Protein AF-A0A971TR15-F1 (afdb_monomer)

Foldseek 3Di:
DDDDAPAPPPDDDDDPPPPEAAEADAQYAEEDADAEAPHEYEYCADEYEYAHAAEYCDEYEAQAYYYEYYDHEYCAEYEHNAYEYEYDADYEYNYEYEYQAYEYEQAHYEDCDEYEANAYEYEHEARHEHNEEYEHADYEYEAAHYEANYEYEYHQEEYEANHLNHEQNEEYEFANYEYEHEANYDACYEYEFDHCGEYEHHEYAHCEEYEYADQGEYAYHAYEANEEYEYHAHEYEYDDNHAHQAEYAYADYEYEYEQYPYDNHEHEYEAQYEYEYEPHDFKYKYKDQYDPHQYEYEYEDFWAWDDDDDHDPHYWYAYPQGTDDHYDDDIDITTIHDDDGDHDDDDDDDDDDDDDDDDDDDDDDDPDDDDDDDDDDDDDDDDDDDDDDDDDDDD

Nearest PDB structures (foldseek):
  3p4g-assembly4_D  TM=2.496E-01  e=3.455E-02  Marinomonas primoryensis
  3syj-assembly1_A-2  TM=3.146E-01  e=1.254E+00  Haemophilus influenzae

Secondary structure (DSSP, 8-state):
--------B--S-----TT--EEE-TT-EEEEEEEEE-S-EEESSSEEEEEEEEEE-SPEEE-SSEEEEESSEE-S-EEEEEEEEEE-TT-EE-S-EEEEEEEEEE-S-EE-S-EEEEEEEEEE-TT-EE-S-EEESSSEEEEEEEEE-S-EEESSSEEEEEEEEEEE-S-EEEESSEEEEETT-EE-S-EEEETT-EEEEES-EESS-EEEEEEEEEEEEEEEE-S-EEEEEEEEEEEEEEEESS-EEEESSEEEEES--EE-SEEEEETT-EEEEES--S-PEEE----SS--EEEEES---B-------TT-EEEETTEEE----SS---EEB-SS----------SS------------------SS--SS-----------PPPP-----

Mean predicted aligned error: 14.25 Å

Sequence (395 aa):
MKHSALILLILSGIVPFADADIIVQPGDIVDINQENFNERIIIYGGSATLTAWSQFKEKITISGGDASLDGGTFKSGITISGGTADLDSWSTFDGPITISGGDASLNGGNFKNGIIISGGTADLDSWGTFEKSLTVSGGTATLNGGNFNDTVTISGGSAALTAEWGDFNKAITISGGSAALTAGGHFKDTITISGNGSATLNGGTFDKSVTVSGNGSAFLHGGNYNQSLTVSGGLLEADGEISINSGIYATGGEIILVDLEKLAGEISLYGDSVLRMYDTVDNFTVSLLTVDGTAKAYLGGEYSFSSGTQISESGQILSASGWILGANGSSINYTISGNGAIYVGQIPEPAAVCFICVAGLGFLIARRLFARFAEAGEAELATSTWPLTGDQLRM

pLDDT: mean 71.94, std 27.52, range [22.0, 98.56]

Structure (mmCIF, N/CA/C/O backbone):
data_AF-A0A971TR15-F1
#
_entry.id   AF-A0A971TR15-F1
#
loop_
_atom_site.group_PDB
_atom_site.id
_atom_site.type_symbol
_atom_site.label_atom_id
_atom_site.label_alt_id
_atom_site.label_comp_id
_atom_site.label_asym_id
_atom_site.label_entity_id
_atom_site.label_seq_id
_atom_site.pdbx_PDB_ins_code
_atom_site.Cartn_x
_atom_site.Cartn_y
_atom_site.Cartn_z
_atom_site.occupancy
_atom_site.B_iso_or_equiv
_atom_site.auth_seq_id
_atom_site.auth_comp_id
_atom_site.auth_asym_id
_atom_site.auth_atom_id
_atom_site.pdbx_PDB_model_num
ATOM 1 N N . MET A 1 1 ? 12.119 -20.467 -38.743 1.00 36.50 1 MET A N 1
ATOM 2 C CA . MET A 1 1 ? 12.639 -19.149 -39.179 1.00 36.50 1 MET A CA 1
ATOM 3 C C . MET A 1 1 ? 13.894 -18.870 -38.365 1.00 36.50 1 MET A C 1
ATOM 5 O O . MET A 1 1 ? 13.919 -19.284 -37.215 1.00 36.50 1 MET A O 1
ATOM 9 N N . LYS A 1 2 ? 14.956 -18.300 -38.948 1.00 31.86 2 LYS A N 1
ATOM 10 C CA . LYS A 1 2 ? 16.191 -18.017 -38.197 1.00 31.86 2 LYS A CA 1
ATOM 11 C C . LYS A 1 2 ? 16.004 -16.719 -37.410 1.00 31.86 2 LYS A C 1
ATOM 13 O O . LYS A 1 2 ? 15.951 -15.664 -38.031 1.00 31.86 2 LYS A O 1
ATOM 18 N N . HIS A 1 3 ? 15.933 -16.800 -36.084 1.00 32.38 3 HIS A N 1
ATOM 19 C CA . HIS A 1 3 ? 16.222 -15.641 -35.245 1.00 32.38 3 HIS A CA 1
ATOM 20 C C . HIS A 1 3 ? 17.742 -15.472 -35.218 1.00 32.38 3 HIS A C 1
ATOM 22 O O . HIS A 1 3 ? 18.454 -16.303 -34.655 1.00 32.38 3 HIS A O 1
ATOM 28 N N . SER A 1 4 ? 18.242 -14.446 -35.904 1.00 32.25 4 SER A N 1
ATOM 29 C CA . SER A 1 4 ? 19.593 -13.950 -35.654 1.00 32.25 4 SER A CA 1
ATOM 30 C C . SER A 1 4 ? 19.545 -13.176 -34.344 1.00 32.25 4 SER A C 1
ATOM 32 O O . SER A 1 4 ? 18.824 -12.185 -34.279 1.00 32.25 4 SER A O 1
ATOM 34 N N . ALA A 1 5 ? 20.293 -13.617 -33.333 1.00 36.12 5 ALA A N 1
ATOM 35 C CA . ALA A 1 5 ? 20.509 -12.819 -32.130 1.00 36.12 5 ALA A CA 1
ATOM 36 C C . ALA A 1 5 ? 21.214 -11.516 -32.531 1.00 36.12 5 ALA A C 1
ATOM 38 O O . ALA A 1 5 ? 22.307 -11.560 -33.110 1.00 36.12 5 ALA A O 1
ATOM 39 N N . LEU A 1 6 ? 20.587 -10.371 -32.262 1.00 33.59 6 LEU A N 1
ATOM 40 C CA . LEU A 1 6 ? 21.204 -9.071 -32.486 1.00 33.59 6 LEU A CA 1
ATOM 41 C C . LEU A 1 6 ? 21.959 -8.696 -31.211 1.00 33.59 6 LEU A C 1
ATOM 43 O O . LEU A 1 6 ? 21.467 -7.943 -30.380 1.00 33.59 6 LEU A O 1
ATOM 47 N N . ILE A 1 7 ? 23.170 -9.236 -31.060 1.00 38.78 7 ILE A N 1
ATOM 48 C CA . ILE A 1 7 ? 24.076 -8.842 -29.975 1.00 38.78 7 ILE A CA 1
ATOM 49 C C . ILE A 1 7 ? 24.540 -7.404 -30.248 1.00 38.78 7 ILE A C 1
ATOM 51 O O . ILE A 1 7 ? 25.556 -7.178 -30.910 1.00 38.78 7 ILE A O 1
ATOM 55 N N . LEU A 1 8 ? 23.769 -6.428 -29.768 1.00 43.97 8 LEU A N 1
ATOM 56 C CA . LEU A 1 8 ? 24.073 -5.005 -29.873 1.00 43.97 8 LEU A CA 1
ATOM 57 C C . LEU A 1 8 ? 24.920 -4.567 -28.671 1.00 43.97 8 LEU A C 1
ATOM 59 O O . LEU A 1 8 ? 24.482 -3.830 -27.794 1.00 43.97 8 LEU A O 1
ATOM 63 N N . LEU A 1 9 ? 26.162 -5.048 -28.643 1.00 39.50 9 LEU A N 1
ATOM 64 C CA . LEU A 1 9 ? 27.149 -4.697 -27.624 1.00 39.50 9 LEU A CA 1
ATOM 65 C C . LEU A 1 9 ? 27.756 -3.321 -27.959 1.00 39.50 9 LEU A C 1
ATOM 67 O O . LEU A 1 9 ? 28.790 -3.235 -28.626 1.00 39.50 9 LEU A O 1
ATOM 71 N N . ILE A 1 10 ? 27.101 -2.232 -27.537 1.00 46.62 10 ILE A N 1
ATOM 72 C CA . ILE A 1 10 ? 27.620 -0.865 -27.727 1.00 46.62 10 ILE A CA 1
ATOM 73 C C . ILE A 1 10 ? 28.630 -0.539 -26.624 1.00 46.62 10 ILE A C 1
ATOM 75 O O . ILE A 1 10 ? 28.372 0.217 -25.691 1.00 46.62 10 ILE A O 1
ATOM 79 N N . LEU A 1 11 ? 29.835 -1.089 -26.770 1.00 38.75 11 LEU A N 1
ATOM 80 C CA . LEU A 1 11 ? 31.001 -0.645 -26.012 1.00 38.75 11 LEU A CA 1
ATOM 81 C C . LEU A 1 11 ? 31.306 0.826 -26.335 1.00 38.75 11 LEU A C 1
ATOM 83 O O . LEU A 1 11 ? 31.906 1.135 -27.364 1.00 38.75 11 LEU A O 1
ATOM 87 N N . SER A 1 12 ? 30.909 1.715 -25.420 1.00 40.94 12 SER A N 1
ATOM 88 C CA . SER A 1 12 ? 31.400 3.093 -25.282 1.00 40.94 12 SER A CA 1
ATOM 89 C C . SER A 1 12 ? 31.509 3.879 -26.599 1.00 40.94 12 SER A C 1
ATOM 91 O O . SER A 1 12 ? 32.603 4.247 -27.034 1.00 40.94 12 SER A O 1
ATOM 93 N N . GLY A 1 13 ? 30.372 4.163 -27.231 1.00 34.69 13 GLY A N 1
ATOM 94 C CA . GLY A 1 13 ? 30.310 5.017 -28.413 1.00 34.69 13 GLY A CA 1
ATOM 95 C C . GLY A 1 13 ? 28.941 5.665 -28.554 1.00 34.69 13 GLY A C 1
ATOM 96 O O . GLY A 1 13 ? 27.935 4.967 -28.604 1.00 34.69 13 GLY A O 1
ATOM 97 N N . ILE A 1 14 ? 28.906 6.998 -28.642 1.00 45.41 14 ILE A N 1
ATOM 98 C CA . ILE A 1 14 ? 27.678 7.750 -28.924 1.00 45.41 14 ILE A CA 1
ATOM 99 C C . ILE A 1 14 ? 27.225 7.394 -30.345 1.00 45.41 14 ILE A C 1
ATOM 101 O O . ILE A 1 14 ? 27.769 7.910 -31.323 1.00 45.41 14 ILE A O 1
ATOM 105 N N . VAL A 1 15 ? 26.230 6.515 -30.457 1.00 43.69 15 VAL A N 1
ATOM 106 C CA . VAL A 1 15 ? 25.505 6.257 -31.704 1.00 43.69 15 VAL A CA 1
ATOM 107 C C . VAL A 1 15 ? 24.135 6.918 -31.572 1.00 43.69 15 VAL A C 1
ATOM 109 O O . VAL A 1 15 ? 23.308 6.424 -30.809 1.00 43.69 15 VAL A O 1
ATOM 112 N N . PRO A 1 16 ? 23.867 8.035 -32.272 1.00 43.06 16 PRO A N 1
ATOM 113 C CA . PRO A 1 16 ? 22.556 8.661 -32.228 1.00 43.06 16 PRO A CA 1
ATOM 114 C C . PRO A 1 16 ? 21.565 7.812 -33.035 1.00 43.06 16 PRO A C 1
ATOM 116 O O . PRO A 1 16 ? 21.462 7.953 -34.256 1.00 43.06 16 PRO A O 1
ATOM 119 N N . PHE A 1 17 ? 20.822 6.939 -32.354 1.00 49.50 17 PHE A N 1
ATOM 120 C CA . PHE A 1 17 ? 19.614 6.327 -32.904 1.00 49.50 17 PHE A CA 1
ATOM 121 C C . PHE A 1 17 ? 18.501 7.374 -32.946 1.00 49.50 17 PHE A C 1
ATOM 123 O O . PHE A 1 17 ? 17.629 7.414 -32.087 1.00 49.50 17 PHE A O 1
ATOM 130 N N . ALA A 1 18 ? 18.547 8.252 -33.948 1.00 46.47 18 ALA A N 1
ATOM 131 C CA . ALA A 1 18 ? 17.453 9.178 -34.197 1.00 46.47 18 ALA A CA 1
ATOM 132 C C . ALA A 1 18 ? 16.165 8.394 -34.526 1.00 46.47 18 ALA A C 1
ATOM 134 O O . ALA A 1 18 ? 16.098 7.693 -35.537 1.00 46.47 18 ALA A O 1
ATOM 135 N N . ASP A 1 19 ? 15.160 8.556 -33.665 1.00 56.50 19 ASP A N 1
ATOM 136 C CA . ASP A 1 19 ? 13.739 8.256 -33.888 1.00 56.50 19 ASP A CA 1
ATOM 137 C C . ASP A 1 19 ? 13.321 6.771 -34.042 1.00 56.50 19 ASP A C 1
ATOM 139 O O . ASP A 1 19 ? 12.238 6.494 -34.563 1.00 56.50 19 ASP A O 1
ATOM 143 N N . ALA A 1 20 ? 14.119 5.800 -33.574 1.00 76.38 20 ALA A N 1
ATOM 144 C CA . ALA A 1 20 ? 13.761 4.371 -33.602 1.00 76.38 20 ALA A CA 1
ATOM 145 C C . ALA A 1 20 ? 13.578 3.777 -32.192 1.00 76.38 20 ALA A C 1
ATOM 147 O O . ALA A 1 20 ? 14.455 3.928 -31.349 1.00 76.38 20 ALA A O 1
ATOM 148 N N . ASP A 1 21 ? 12.470 3.061 -31.952 1.00 89.31 21 ASP A N 1
ATOM 149 C CA . ASP A 1 21 ? 12.209 2.375 -30.674 1.00 89.31 21 ASP A CA 1
ATOM 150 C C . ASP A 1 21 ? 13.323 1.370 -30.318 1.00 89.31 21 ASP A C 1
ATOM 152 O O . ASP A 1 21 ? 13.777 0.597 -31.168 1.00 89.31 21 ASP A O 1
ATOM 156 N N . ILE A 1 22 ? 13.684 1.299 -29.035 1.00 90.62 22 ILE A N 1
ATOM 157 C CA . ILE A 1 22 ? 14.555 0.251 -28.492 1.00 90.62 22 ILE A CA 1
ATOM 158 C C . ILE A 1 22 ? 13.687 -0.970 -28.188 1.00 90.62 22 ILE A C 1
ATOM 160 O O . ILE A 1 22 ? 12.790 -0.917 -27.346 1.00 90.62 22 ILE A O 1
ATOM 164 N N . ILE A 1 23 ? 13.953 -2.082 -28.873 1.00 93.19 23 ILE A N 1
ATOM 165 C CA . ILE A 1 23 ? 13.192 -3.327 -28.737 1.00 93.19 23 ILE A CA 1
ATOM 166 C C . ILE A 1 23 ? 14.139 -4.455 -28.329 1.00 93.19 23 ILE A C 1
ATOM 168 O O . ILE A 1 23 ? 15.078 -4.754 -29.062 1.00 93.19 23 ILE A O 1
ATOM 172 N N . VAL A 1 24 ? 13.852 -5.108 -27.202 1.00 93.94 24 VAL A N 1
ATOM 173 C CA . VAL A 1 24 ? 14.643 -6.222 -26.654 1.00 93.94 24 VAL A CA 1
ATOM 174 C C . VAL A 1 24 ? 13.836 -7.518 -26.760 1.00 93.94 24 VAL A C 1
ATOM 176 O O . VAL A 1 24 ? 12.695 -7.591 -26.288 1.00 93.94 24 VAL A O 1
ATOM 179 N N . GLN A 1 25 ? 14.389 -8.522 -27.444 1.00 94.62 25 GLN A N 1
ATOM 180 C CA . GLN A 1 25 ? 13.749 -9.814 -27.705 1.00 94.62 25 GLN A CA 1
ATOM 181 C C . GLN A 1 25 ? 14.293 -10.922 -26.783 1.00 94.62 25 GLN A C 1
ATOM 183 O O . GLN A 1 25 ? 15.387 -10.807 -26.228 1.00 94.62 25 GLN A O 1
ATOM 188 N N . PRO A 1 26 ? 13.571 -12.051 -26.632 1.00 92.81 26 PRO A N 1
ATOM 189 C CA . PRO A 1 26 ? 14.068 -13.212 -25.898 1.00 92.81 26 PRO A CA 1
ATOM 190 C C . PRO A 1 26 ? 15.448 -13.688 -26.384 1.00 92.81 26 PRO A C 1
ATOM 192 O O . PRO A 1 26 ? 15.598 -14.145 -27.518 1.00 92.81 26 PRO A O 1
ATOM 195 N N . GLY A 1 27 ? 16.437 -13.628 -25.489 1.00 89.25 27 GLY A N 1
ATOM 196 C CA . GLY A 1 27 ? 17.827 -14.013 -25.755 1.00 89.25 27 GLY A CA 1
ATOM 197 C C . GLY A 1 27 ? 18.757 -12.859 -26.145 1.00 89.25 27 GLY A C 1
ATOM 198 O O . GLY A 1 27 ? 19.961 -13.092 -26.254 1.00 89.25 27 GLY A O 1
ATOM 199 N N . ASP A 1 28 ? 18.240 -11.641 -26.317 1.00 91.44 28 ASP A N 1
ATOM 200 C CA . ASP A 1 28 ? 19.077 -10.449 -26.453 1.00 91.44 28 ASP A CA 1
ATOM 201 C C . ASP A 1 28 ? 19.695 -10.062 -25.098 1.00 91.44 28 ASP A C 1
ATOM 203 O O . ASP A 1 28 ? 19.121 -10.304 -24.032 1.00 91.44 28 ASP A O 1
ATOM 207 N N . ILE A 1 29 ? 20.873 -9.440 -25.155 1.00 93.12 29 ILE A N 1
ATOM 208 C CA . ILE A 1 29 ? 21.518 -8.760 -24.029 1.00 93.12 29 ILE A CA 1
ATOM 209 C C . ILE A 1 29 ? 21.835 -7.349 -24.513 1.00 93.12 29 ILE A C 1
ATOM 211 O O . ILE A 1 29 ? 22.558 -7.184 -25.501 1.00 93.12 29 ILE A O 1
ATOM 215 N N . VAL A 1 30 ? 21.267 -6.353 -23.842 1.00 90.94 30 VAL A N 1
ATOM 216 C CA . VAL A 1 30 ? 21.363 -4.936 -24.192 1.00 90.94 30 VAL A CA 1
ATOM 217 C C . VAL A 1 30 ? 21.921 -4.178 -22.995 1.00 90.94 30 VAL A C 1
ATOM 219 O O . VAL A 1 30 ? 21.377 -4.256 -21.901 1.00 90.94 30 VAL A O 1
ATOM 222 N N . ASP A 1 31 ? 23.000 -3.438 -23.212 1.00 93.25 31 ASP A N 1
ATOM 223 C CA . ASP A 1 31 ? 23.608 -2.545 -22.227 1.00 93.25 31 ASP A CA 1
ATOM 224 C C . ASP A 1 31 ? 23.802 -1.191 -22.919 1.00 93.25 31 ASP A C 1
ATOM 226 O O . ASP A 1 31 ? 24.524 -1.098 -23.919 1.00 93.25 31 ASP A O 1
ATOM 230 N N . ILE A 1 32 ? 23.054 -0.175 -22.480 1.00 89.69 32 ILE A N 1
ATOM 231 C CA . ILE A 1 32 ? 23.055 1.164 -23.077 1.00 89.69 32 ILE A CA 1
ATOM 232 C C . ILE A 1 32 ? 23.160 2.203 -21.967 1.00 89.69 32 ILE A C 1
ATOM 234 O O . ILE A 1 32 ? 22.261 2.364 -21.145 1.00 89.69 32 ILE A O 1
ATOM 238 N N . ASN A 1 33 ? 24.228 2.989 -22.024 1.00 91.12 33 ASN A N 1
ATOM 239 C CA . ASN A 1 33 ? 24.444 4.143 -21.167 1.00 91.12 33 ASN A CA 1
ATOM 240 C C . ASN A 1 33 ? 24.474 5.413 -22.036 1.00 91.12 33 ASN A C 1
ATOM 242 O O . ASN A 1 33 ? 25.314 5.531 -22.933 1.00 91.12 33 ASN A O 1
ATOM 246 N N . GLN A 1 34 ? 23.548 6.350 -21.805 1.00 88.62 34 GLN A N 1
ATOM 247 C CA . GLN A 1 34 ? 23.465 7.602 -22.568 1.00 88.62 34 GLN A CA 1
ATOM 248 C C . GLN A 1 34 ? 22.854 8.759 -21.765 1.00 88.62 34 GLN A C 1
ATOM 250 O O . GLN A 1 34 ? 22.318 8.585 -20.677 1.00 88.62 34 GLN A O 1
ATOM 255 N N . GLU A 1 35 ? 22.960 9.990 -22.273 1.00 90.44 35 GLU A N 1
ATOM 256 C CA . GLU A 1 35 ? 22.439 11.172 -21.570 1.00 90.44 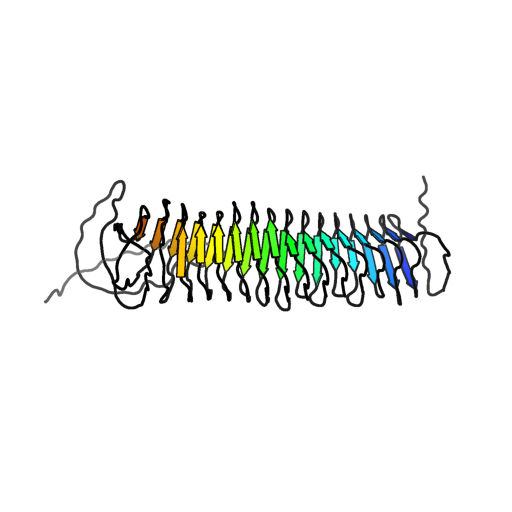35 GLU A CA 1
ATOM 257 C C . GLU A 1 35 ? 20.902 11.175 -21.511 1.00 90.44 35 GLU A C 1
ATOM 259 O O . GLU A 1 35 ? 20.313 11.358 -20.448 1.00 90.44 35 GLU A O 1
ATOM 264 N N . ASN A 1 36 ? 20.250 10.948 -22.653 1.00 91.38 36 ASN A N 1
ATOM 265 C CA . ASN A 1 36 ? 18.798 10.974 -22.794 1.00 91.38 36 ASN A CA 1
ATOM 266 C C . ASN A 1 36 ? 18.352 9.784 -23.646 1.00 91.38 36 ASN A C 1
ATOM 268 O O . ASN A 1 36 ? 18.869 9.623 -24.749 1.00 91.38 36 ASN A O 1
ATOM 272 N N . PHE A 1 37 ? 17.345 9.040 -23.192 1.00 91.94 37 PHE A N 1
ATOM 273 C CA . PHE A 1 37 ? 16.547 8.167 -24.054 1.00 91.94 37 PHE A CA 1
ATOM 274 C C . PHE A 1 37 ? 15.359 8.978 -24.581 1.00 91.94 37 PHE A C 1
ATOM 276 O O . PHE A 1 37 ? 14.531 9.457 -23.800 1.00 91.94 37 PHE A O 1
ATOM 283 N N . ASN A 1 38 ? 15.287 9.174 -25.897 1.00 91.62 38 ASN A N 1
ATOM 284 C CA . ASN A 1 38 ? 14.160 9.836 -26.572 1.00 91.62 38 ASN A CA 1
ATOM 285 C C . ASN A 1 38 ? 13.198 8.820 -27.203 1.00 91.62 38 ASN A C 1
ATOM 287 O O . ASN A 1 38 ? 12.168 9.195 -27.750 1.00 91.62 38 ASN A O 1
ATOM 291 N N . GLU A 1 39 ? 13.567 7.547 -27.146 1.00 88.81 39 GLU A N 1
ATOM 292 C CA . GLU A 1 39 ? 12.971 6.429 -27.851 1.00 88.81 39 GLU A CA 1
ATOM 293 C C . GLU A 1 39 ? 12.036 5.670 -26.899 1.00 88.81 39 GLU A C 1
ATOM 295 O O . GLU A 1 39 ? 12.300 5.591 -25.695 1.00 88.81 39 GLU A O 1
ATOM 300 N N . ARG A 1 40 ? 10.953 5.064 -27.407 1.00 92.94 40 ARG A N 1
ATOM 301 C CA . ARG A 1 40 ? 10.192 4.109 -26.585 1.00 92.94 40 ARG A CA 1
ATOM 302 C C . ARG A 1 40 ? 11.052 2.875 -26.351 1.00 92.94 40 ARG A C 1
ATOM 304 O O . ARG A 1 40 ? 11.739 2.417 -27.262 1.00 92.94 40 ARG A O 1
ATOM 311 N N . ILE A 1 41 ? 10.959 2.310 -25.153 1.00 94.88 41 ILE A N 1
ATOM 312 C CA . ILE A 1 41 ? 11.673 1.088 -24.775 1.00 94.88 41 ILE A CA 1
ATOM 313 C C . ILE A 1 41 ? 10.645 -0.026 -24.590 1.00 94.88 41 ILE A C 1
ATOM 315 O O . ILE A 1 41 ? 9.688 0.122 -23.826 1.00 94.88 41 ILE A O 1
ATOM 319 N N . ILE A 1 42 ? 10.829 -1.140 -25.298 1.00 95.56 42 ILE A N 1
ATOM 320 C CA . ILE A 1 42 ? 9.924 -2.291 -25.273 1.00 95.56 42 ILE A CA 1
ATOM 321 C C . ILE A 1 42 ? 10.734 -3.569 -25.051 1.00 95.56 42 ILE A C 1
ATOM 323 O O . ILE A 1 42 ? 11.486 -4.005 -25.922 1.00 95.56 42 ILE A O 1
ATOM 327 N N . ILE A 1 43 ? 10.548 -4.189 -23.890 1.00 96.31 43 ILE A N 1
ATOM 328 C CA . ILE A 1 43 ? 11.252 -5.399 -23.468 1.00 96.31 43 ILE A CA 1
ATOM 329 C C . ILE A 1 43 ? 10.245 -6.558 -23.475 1.00 96.31 43 ILE A C 1
ATOM 331 O O . ILE A 1 43 ? 9.297 -6.599 -22.684 1.00 96.31 43 ILE A O 1
ATOM 335 N N . TYR A 1 44 ? 10.425 -7.480 -24.424 1.00 94.31 44 TYR A N 1
ATOM 336 C CA . TYR A 1 44 ? 9.633 -8.712 -24.561 1.00 94.31 44 TYR A CA 1
ATOM 337 C C . TYR A 1 44 ? 10.312 -9.928 -23.913 1.00 94.31 44 TYR A C 1
ATOM 339 O O . TYR A 1 44 ? 9.687 -10.969 -23.716 1.00 94.31 44 TYR A O 1
ATOM 347 N N . GLY A 1 45 ? 11.608 -9.821 -23.637 1.00 89.69 45 GLY A N 1
ATOM 348 C CA . GLY A 1 45 ? 12.468 -10.878 -23.129 1.00 89.69 45 GLY A CA 1
ATOM 349 C C . GLY A 1 45 ? 13.926 -10.431 -23.169 1.00 89.69 45 GLY A C 1
ATOM 350 O O . GLY A 1 45 ? 14.209 -9.296 -23.544 1.00 89.69 45 GLY A O 1
ATOM 351 N N . GLY A 1 46 ? 14.843 -11.342 -22.836 1.00 93.31 46 GLY A N 1
ATOM 352 C CA . GLY A 1 46 ? 16.273 -11.026 -22.785 1.00 93.31 46 GLY A CA 1
ATOM 353 C C . GLY A 1 46 ? 16.649 -10.291 -21.500 1.00 93.31 46 GLY A C 1
ATOM 354 O O . GLY A 1 46 ? 15.918 -10.365 -20.515 1.00 93.31 46 GLY A O 1
ATOM 355 N N . SER A 1 47 ? 17.793 -9.615 -21.516 1.00 95.19 47 SER A N 1
ATOM 356 C CA . SER A 1 47 ? 18.287 -8.795 -20.408 1.00 95.19 47 SER A CA 1
ATOM 357 C C . SER A 1 47 ? 18.643 -7.402 -20.922 1.00 95.19 47 SER A C 1
ATOM 359 O O . SER A 1 47 ? 19.308 -7.280 -21.954 1.00 95.19 47 SER A O 1
ATOM 361 N N . ALA A 1 48 ? 18.184 -6.360 -20.234 1.00 95.38 48 ALA A N 1
ATOM 362 C CA . ALA A 1 48 ? 18.432 -4.972 -20.594 1.00 95.38 48 ALA A CA 1
ATOM 363 C C . ALA A 1 48 ? 18.893 -4.159 -19.380 1.00 95.38 48 ALA A C 1
ATOM 365 O O . ALA A 1 48 ? 18.146 -4.025 -18.415 1.00 95.38 48 ALA A O 1
ATOM 366 N N . THR A 1 49 ? 20.078 -3.563 -19.469 1.00 95.81 49 THR A N 1
ATOM 367 C CA . THR A 1 49 ? 20.572 -2.549 -18.531 1.00 95.81 49 THR A CA 1
ATOM 368 C C . THR A 1 49 ? 20.596 -1.210 -19.254 1.00 95.81 49 THR A C 1
ATOM 370 O O . THR A 1 49 ? 21.300 -1.053 -20.252 1.00 95.81 49 THR A O 1
ATOM 373 N N . LEU A 1 50 ? 19.790 -0.254 -18.796 1.00 94.31 50 LEU A N 1
ATOM 374 C CA . LEU A 1 50 ? 19.636 1.053 -19.429 1.00 94.31 50 LEU A CA 1
ATOM 375 C C . LEU A 1 50 ? 19.914 2.149 -18.396 1.00 94.31 50 LEU A C 1
ATOM 377 O O . LEU A 1 50 ? 19.109 2.354 -17.491 1.00 94.31 50 LEU A O 1
ATOM 381 N N . THR A 1 51 ? 21.028 2.869 -18.549 1.00 93.25 51 THR A N 1
ATOM 382 C CA . THR A 1 51 ? 21.433 3.957 -17.640 1.00 93.25 51 THR A CA 1
ATOM 383 C C . THR A 1 51 ? 21.287 5.319 -18.319 1.00 93.25 51 THR A C 1
ATOM 385 O O . THR A 1 51 ? 21.906 5.569 -19.360 1.00 93.25 51 THR A O 1
ATOM 388 N N . ALA A 1 52 ? 20.508 6.224 -17.720 1.00 91.81 52 ALA A N 1
ATOM 389 C CA . ALA A 1 52 ? 20.282 7.585 -18.201 1.00 91.81 52 ALA A CA 1
ATOM 390 C C . ALA A 1 52 ? 20.868 8.644 -17.253 1.00 91.81 52 ALA A C 1
ATOM 392 O O . ALA A 1 52 ? 20.464 8.756 -16.099 1.00 91.81 52 ALA A O 1
ATOM 393 N N . TRP A 1 53 ? 21.748 9.519 -17.752 1.00 89.25 53 TRP A N 1
ATOM 394 C CA . TRP A 1 53 ? 22.268 10.633 -16.933 1.00 89.25 53 TRP A CA 1
ATOM 395 C C . TRP A 1 53 ? 21.267 11.786 -16.755 1.00 89.25 53 TRP A C 1
ATOM 397 O O . TRP A 1 53 ? 21.407 12.582 -15.827 1.00 89.25 53 TRP A O 1
ATOM 407 N N . SER A 1 54 ? 20.284 11.916 -17.653 1.00 92.75 54 SER A N 1
ATOM 408 C CA . SER A 1 54 ? 19.282 12.988 -17.633 1.00 92.75 54 SER A CA 1
ATOM 409 C C . SER A 1 54 ? 17.853 12.454 -17.569 1.00 92.75 54 SER A C 1
ATOM 411 O O . SER A 1 54 ? 17.145 12.741 -16.602 1.00 92.75 54 SER A O 1
ATOM 413 N N . GLN A 1 55 ? 17.390 11.704 -18.577 1.00 95.00 55 GLN A N 1
ATOM 414 C CA . GLN A 1 55 ? 15.980 11.297 -18.650 1.00 95.00 55 GLN A CA 1
ATOM 415 C C . GLN A 1 55 ? 15.674 10.151 -19.619 1.00 95.00 55 GLN A C 1
ATOM 417 O O . GLN A 1 55 ? 16.319 10.000 -20.658 1.00 95.00 55 GLN A O 1
ATOM 422 N N . PHE A 1 56 ? 14.574 9.463 -19.322 1.00 95.50 56 PHE A N 1
ATOM 423 C CA . PHE A 1 56 ? 13.795 8.653 -20.251 1.00 95.50 56 PHE A CA 1
ATOM 424 C C . PHE A 1 56 ? 12.541 9.447 -20.636 1.00 95.50 56 PHE A C 1
ATOM 426 O O . PHE A 1 56 ? 11.673 9.696 -19.795 1.00 95.50 56 PHE A O 1
ATOM 433 N N . LYS A 1 57 ? 12.453 9.916 -21.886 1.00 94.75 57 LYS A N 1
ATOM 434 C CA . LYS A 1 57 ? 11.347 10.785 -22.328 1.00 94.75 57 LYS A CA 1
ATOM 435 C C . LYS A 1 57 ? 10.064 10.010 -22.594 1.00 94.75 57 LYS A C 1
ATOM 437 O O . LYS A 1 57 ? 8.987 10.432 -22.176 1.00 94.75 57 LYS A O 1
ATOM 442 N N . GLU A 1 58 ? 10.197 8.896 -23.297 1.00 96.12 58 GLU A N 1
ATOM 443 C CA . GLU A 1 58 ? 9.091 8.118 -23.842 1.00 96.12 58 GLU A CA 1
ATOM 444 C C . GLU A 1 58 ? 8.719 6.915 -22.971 1.00 96.12 58 GLU A C 1
ATOM 446 O O . GLU A 1 58 ? 9.411 6.565 -22.014 1.00 96.12 58 GLU A O 1
ATOM 451 N N . LYS A 1 59 ? 7.563 6.310 -23.265 1.00 96.25 59 LYS A N 1
ATOM 452 C CA . LYS A 1 59 ? 7.022 5.201 -22.470 1.00 96.25 59 LYS A CA 1
ATOM 453 C C . LYS A 1 59 ? 7.946 3.976 -22.495 1.00 96.25 59 LYS A C 1
ATOM 455 O O . LYS A 1 59 ? 8.358 3.524 -23.565 1.00 96.25 59 LYS A O 1
ATOM 460 N N . ILE A 1 60 ? 8.131 3.369 -21.322 1.00 97.69 60 ILE A N 1
ATOM 461 C CA . ILE A 1 60 ? 8.802 2.074 -21.157 1.00 97.69 60 ILE A CA 1
ATOM 462 C C . ILE A 1 60 ? 7.757 0.975 -20.933 1.00 97.69 60 ILE A C 1
ATOM 464 O O . ILE A 1 60 ? 6.799 1.151 -20.176 1.00 97.69 60 ILE A O 1
ATOM 468 N N . THR A 1 61 ? 7.911 -0.158 -21.618 1.00 97.94 61 THR A N 1
ATOM 469 C CA . THR A 1 61 ? 7.033 -1.330 -21.494 1.00 97.94 61 THR A CA 1
ATOM 470 C C . THR A 1 61 ? 7.860 -2.598 -21.317 1.00 97.94 61 THR A C 1
ATOM 472 O O . THR A 1 61 ? 8.676 -2.927 -22.172 1.00 97.94 61 THR A O 1
ATOM 475 N N . ILE A 1 62 ? 7.615 -3.322 -20.229 1.00 98.38 62 ILE A N 1
ATOM 476 C CA . ILE A 1 62 ? 8.274 -4.573 -19.856 1.00 98.38 62 ILE A CA 1
ATOM 477 C C . ILE A 1 62 ? 7.195 -5.662 -19.799 1.00 98.38 62 ILE A C 1
ATOM 479 O O . ILE A 1 62 ? 6.150 -5.507 -19.158 1.00 98.38 62 ILE A O 1
ATOM 483 N N . SER A 1 63 ? 7.411 -6.743 -20.541 1.00 97.75 63 SER A N 1
ATOM 484 C CA . SER A 1 63 ? 6.457 -7.856 -20.692 1.00 97.75 63 SER A CA 1
ATOM 485 C C . SER A 1 63 ? 7.091 -9.241 -20.524 1.00 97.75 63 SER A C 1
ATOM 487 O O . SER A 1 63 ? 6.389 -10.250 -20.534 1.00 97.75 63 SER A O 1
ATOM 489 N N . GLY A 1 64 ? 8.407 -9.289 -20.329 1.00 95.88 64 GLY A N 1
ATOM 490 C CA . GLY A 1 64 ? 9.203 -10.485 -20.091 1.00 95.88 64 GLY A CA 1
ATOM 491 C C . GLY A 1 64 ? 10.688 -10.125 -20.048 1.00 95.88 64 GLY A C 1
ATOM 492 O O . GLY A 1 64 ? 11.060 -9.031 -20.465 1.00 95.88 64 GLY A O 1
ATOM 493 N N . GLY A 1 65 ? 11.531 -11.056 -19.597 1.00 96.31 65 GLY A N 1
ATOM 494 C CA . GLY A 1 65 ? 12.971 -10.815 -19.432 1.00 96.31 65 GLY A CA 1
ATOM 495 C C . GLY A 1 65 ? 13.300 -10.006 -18.180 1.00 96.31 65 GLY A C 1
ATOM 496 O O . GLY A 1 65 ? 12.439 -9.839 -17.321 1.00 96.31 65 GLY A O 1
ATOM 497 N N . ASP A 1 66 ? 14.533 -9.516 -18.106 1.00 97.44 66 ASP A N 1
ATOM 498 C CA . ASP A 1 66 ? 15.058 -8.763 -16.967 1.00 97.44 66 ASP A CA 1
ATOM 499 C C . ASP A 1 66 ? 15.435 -7.344 -17.406 1.00 97.44 66 ASP A C 1
ATOM 501 O O . ASP A 1 66 ? 16.167 -7.167 -18.384 1.00 97.44 66 ASP A O 1
ATOM 505 N N . ALA A 1 67 ? 14.936 -6.332 -16.700 1.00 97.38 67 ALA A N 1
ATOM 506 C CA . ALA A 1 67 ? 15.152 -4.925 -17.02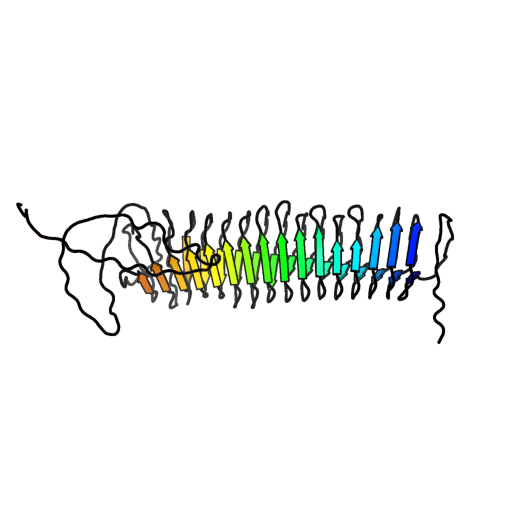1 1.00 97.38 67 ALA A CA 1
ATOM 507 C C . ALA A 1 67 ? 15.708 -4.164 -15.811 1.00 97.38 67 ALA A C 1
ATOM 509 O O . ALA A 1 67 ? 15.006 -4.007 -14.820 1.00 97.38 67 ALA A O 1
ATOM 510 N N . SER A 1 68 ? 16.930 -3.646 -15.907 1.00 96.56 68 SER A N 1
ATOM 511 C CA . SER A 1 68 ? 17.512 -2.707 -14.944 1.00 96.56 68 SER A CA 1
ATOM 512 C C . SER A 1 68 ? 17.502 -1.306 -15.556 1.00 96.56 68 SER A C 1
ATOM 514 O O . SER A 1 68 ? 18.083 -1.087 -16.623 1.00 96.56 68 SER A O 1
ATOM 516 N N . LEU A 1 69 ? 16.781 -0.378 -14.924 1.00 95.19 69 LEU A N 1
ATOM 517 C CA . LEU A 1 69 ? 16.584 0.992 -15.393 1.00 95.19 69 LEU A CA 1
ATOM 518 C C . LEU A 1 69 ? 17.151 1.967 -14.356 1.00 95.19 69 LEU A C 1
ATOM 520 O O . LEU A 1 69 ? 16.600 2.134 -13.267 1.00 95.19 69 LEU A O 1
ATOM 524 N N . ASP A 1 70 ? 18.258 2.605 -14.721 1.00 91.19 70 ASP A N 1
ATOM 525 C CA . ASP A 1 70 ? 19.127 3.339 -13.805 1.00 91.19 70 ASP A CA 1
ATOM 526 C C . ASP A 1 70 ? 19.209 4.832 -14.165 1.00 91.19 70 ASP A C 1
ATOM 528 O O . ASP A 1 70 ? 19.405 5.209 -15.325 1.00 91.19 70 ASP A O 1
ATOM 532 N N . GLY A 1 71 ? 19.085 5.683 -13.147 1.00 87.94 71 GLY A N 1
ATOM 533 C CA . GLY A 1 71 ? 19.327 7.117 -13.218 1.00 87.94 71 GLY A CA 1
ATOM 534 C C . GLY A 1 71 ? 18.290 7.979 -13.953 1.00 87.94 71 GLY A C 1
ATOM 535 O O . GLY A 1 71 ? 17.396 7.542 -14.681 1.00 87.94 71 GLY A O 1
ATOM 536 N N . GLY A 1 72 ? 18.454 9.292 -13.771 1.00 91.25 72 GLY A N 1
ATOM 537 C CA . GLY A 1 72 ? 17.724 10.317 -14.511 1.00 91.25 72 GLY A CA 1
ATOM 538 C C . GLY A 1 72 ? 16.249 10.463 -14.118 1.00 91.25 72 GLY A C 1
ATOM 539 O O . GLY A 1 72 ? 15.815 10.153 -13.009 1.00 91.25 72 GLY A O 1
ATOM 540 N N . THR A 1 73 ? 15.461 11.044 -15.026 1.00 96.06 73 THR A N 1
ATOM 541 C CA . THR A 1 73 ? 14.016 11.242 -14.851 1.00 96.06 73 THR A CA 1
ATOM 542 C C . THR A 1 73 ? 13.191 10.488 -15.892 1.00 96.06 73 THR A C 1
ATOM 544 O O . THR A 1 73 ? 13.303 10.755 -17.086 1.00 96.06 73 THR A O 1
ATOM 547 N N . PHE A 1 74 ? 12.279 9.631 -15.452 1.00 96.62 74 PHE A N 1
ATOM 548 C CA . PHE A 1 74 ? 11.271 8.972 -16.278 1.00 96.62 74 PHE A CA 1
ATOM 549 C C . PHE A 1 74 ? 10.086 9.925 -16.484 1.00 96.62 74 PHE A C 1
ATOM 551 O O . PHE A 1 74 ? 9.265 10.131 -15.589 1.00 96.62 74 PHE A O 1
ATOM 558 N N . LYS A 1 75 ? 10.035 10.575 -17.654 1.00 97.06 75 LYS A N 1
ATOM 559 C CA . LYS A 1 75 ? 9.028 11.596 -18.002 1.00 97.06 75 LYS A CA 1
ATOM 560 C C . LYS A 1 75 ? 7.679 10.991 -18.364 1.00 97.06 75 LYS A C 1
ATOM 562 O O . LYS A 1 75 ? 6.639 11.538 -18.006 1.00 97.06 75 LYS A O 1
ATOM 567 N N . SER A 1 76 ? 7.714 9.870 -19.073 1.00 97.25 76 SER A N 1
ATOM 568 C CA . SER A 1 76 ? 6.547 9.055 -19.394 1.00 97.25 76 SER A CA 1
ATOM 569 C C . SER A 1 76 ? 6.390 7.909 -18.397 1.00 97.25 76 SER A C 1
ATOM 571 O O . SER A 1 76 ? 7.256 7.668 -17.560 1.00 97.25 76 SER A O 1
ATOM 573 N N . GLY A 1 77 ? 5.256 7.211 -18.463 1.00 96.06 77 GLY A N 1
ATOM 574 C CA . GLY A 1 77 ? 4.991 6.086 -17.570 1.00 96.06 77 GLY A CA 1
ATOM 575 C C . GLY A 1 77 ? 5.806 4.828 -17.884 1.00 96.06 77 GLY A C 1
ATOM 576 O O . GLY A 1 77 ? 6.290 4.640 -19.002 1.00 96.06 77 GLY A O 1
ATOM 577 N N . ILE A 1 78 ? 5.869 3.934 -16.900 1.00 98.06 78 ILE A N 1
ATOM 578 C CA . ILE A 1 78 ? 6.429 2.583 -17.018 1.00 98.06 78 ILE A CA 1
ATOM 579 C C . ILE A 1 78 ? 5.274 1.581 -16.899 1.00 98.06 78 ILE A C 1
ATOM 581 O O . ILE A 1 78 ? 4.373 1.739 -16.074 1.00 98.06 78 ILE A O 1
ATOM 585 N N . THR A 1 79 ? 5.255 0.547 -17.738 1.00 98.31 79 THR A N 1
ATOM 586 C CA . THR A 1 79 ? 4.294 -0.560 -17.620 1.00 98.31 79 THR A CA 1
ATOM 587 C C . THR A 1 79 ? 5.023 -1.887 -17.550 1.00 98.31 79 THR A C 1
ATOM 589 O O . THR A 1 79 ? 5.737 -2.229 -18.485 1.00 98.31 79 THR A O 1
ATOM 592 N N . ILE A 1 80 ? 4.808 -2.630 -16.469 1.00 98.56 80 ILE A N 1
ATOM 593 C CA . ILE A 1 80 ? 5.386 -3.947 -16.200 1.00 98.56 80 ILE A CA 1
ATOM 594 C C . ILE A 1 80 ? 4.232 -4.954 -16.187 1.00 98.56 80 ILE A C 1
ATOM 596 O O . ILE A 1 80 ? 3.227 -4.761 -15.505 1.00 98.56 80 ILE A O 1
ATOM 600 N N . SER A 1 81 ? 4.343 -5.993 -17.008 1.00 98.19 81 SER A N 1
ATOM 601 C CA . SER A 1 81 ? 3.291 -7.002 -17.226 1.00 98.19 81 SER A CA 1
ATOM 602 C C . SER A 1 81 ? 3.806 -8.445 -17.179 1.00 98.19 81 SER A C 1
ATOM 604 O O . SER A 1 81 ? 3.027 -9.390 -17.278 1.00 98.19 81 SER A O 1
ATOM 606 N N . GLY A 1 82 ? 5.116 -8.611 -17.008 1.00 97.19 82 GLY A N 1
ATOM 607 C CA . GLY A 1 82 ? 5.839 -9.874 -16.945 1.00 97.19 82 GLY A CA 1
ATOM 608 C C . GLY A 1 82 ? 7.344 -9.601 -16.919 1.00 97.19 82 GLY A C 1
ATOM 609 O O . GLY A 1 82 ? 7.765 -8.506 -17.289 1.00 97.19 82 GLY A O 1
ATOM 610 N N . GLY A 1 83 ? 8.140 -10.594 -16.518 1.00 97.38 83 GLY A N 1
ATOM 611 C CA . GLY A 1 83 ? 9.586 -10.427 -16.321 1.00 97.38 83 GLY A CA 1
ATOM 612 C C . GLY A 1 83 ? 9.944 -9.809 -14.967 1.00 97.38 83 GLY A C 1
ATOM 613 O O . GLY A 1 83 ? 9.084 -9.718 -14.090 1.00 97.38 83 GLY A O 1
ATOM 614 N N . THR A 1 84 ? 11.201 -9.396 -14.818 1.00 97.94 84 THR A N 1
ATOM 615 C CA . THR A 1 84 ? 11.699 -8.631 -13.671 1.00 97.94 84 THR A CA 1
ATOM 616 C C . THR A 1 84 ? 12.025 -7.196 -14.091 1.00 97.94 84 THR A C 1
ATOM 618 O O . THR A 1 84 ? 12.469 -6.945 -15.216 1.00 97.94 84 THR A O 1
ATOM 621 N N . ALA A 1 85 ? 11.777 -6.239 -13.200 1.00 97.44 85 ALA A N 1
ATOM 622 C CA . ALA A 1 85 ? 12.082 -4.828 -13.402 1.00 97.44 85 ALA A CA 1
ATOM 623 C C . ALA A 1 85 ? 12.730 -4.242 -12.143 1.00 97.44 85 ALA A C 1
ATOM 625 O O . ALA A 1 85 ? 12.110 -4.233 -11.087 1.00 97.44 85 ALA A O 1
ATOM 626 N N . ASP A 1 86 ? 13.949 -3.734 -12.258 1.00 96.44 86 ASP A N 1
ATOM 627 C CA . ASP A 1 86 ? 14.690 -3.053 -11.197 1.00 96.44 86 ASP A CA 1
ATOM 628 C C . ASP A 1 86 ? 14.819 -1.566 -11.555 1.00 96.44 86 ASP A C 1
ATOM 630 O O . ASP A 1 86 ? 15.308 -1.226 -12.637 1.00 96.44 86 ASP A O 1
ATOM 634 N N . LEU A 1 87 ? 14.309 -0.691 -10.686 1.00 93.94 87 LEU A N 1
ATOM 635 C CA . LEU A 1 87 ? 14.236 0.758 -10.871 1.00 93.94 87 LEU A CA 1
ATOM 636 C C . LEU A 1 87 ? 15.062 1.456 -9.773 1.00 93.94 87 LEU A C 1
ATOM 638 O O . LEU A 1 87 ? 14.758 1.307 -8.589 1.00 93.94 87 LEU A O 1
ATOM 642 N N . ASP A 1 88 ? 16.090 2.218 -10.168 1.00 85.62 88 ASP A N 1
ATOM 643 C CA . ASP A 1 88 ? 17.127 2.745 -9.258 1.00 85.62 88 ASP A CA 1
ATOM 644 C C . ASP A 1 88 ? 16.693 3.888 -8.302 1.00 85.62 88 ASP A C 1
ATOM 646 O O . ASP A 1 88 ? 15.893 4.766 -8.644 1.00 85.62 88 ASP A O 1
ATOM 650 N N . SER A 1 89 ? 17.358 3.940 -7.137 1.00 72.19 89 SER A N 1
ATOM 651 C CA . SER A 1 89 ? 17.134 4.844 -5.994 1.00 72.19 89 SER A CA 1
ATOM 652 C C . SER A 1 89 ? 17.425 6.317 -6.184 1.00 72.19 89 SER A C 1
ATOM 654 O O . SER A 1 89 ? 16.999 7.118 -5.347 1.00 72.19 89 SER A O 1
ATOM 656 N N . TRP A 1 90 ? 18.093 6.709 -7.262 1.00 82.75 90 TRP A N 1
ATOM 657 C CA . TRP A 1 90 ? 18.391 8.112 -7.555 1.00 82.75 90 TRP A CA 1
ATOM 658 C C . TRP A 1 90 ? 17.490 8.675 -8.658 1.00 82.75 90 TRP A C 1
ATOM 660 O O . TRP A 1 90 ? 17.599 9.847 -9.029 1.00 82.75 90 TRP A O 1
ATOM 670 N N . SER A 1 91 ? 16.557 7.855 -9.141 1.00 91.38 91 SER A N 1
ATOM 671 C CA . SER A 1 91 ? 15.626 8.183 -10.210 1.00 91.38 91 SER A CA 1
ATOM 672 C C . SER A 1 91 ? 14.459 9.061 -9.757 1.00 91.38 91 SER A C 1
ATOM 674 O O . SER A 1 91 ? 13.993 9.035 -8.615 1.00 91.38 91 SER A O 1
ATOM 676 N N . THR A 1 92 ? 13.928 9.836 -10.700 1.00 95.06 92 THR A N 1
ATOM 677 C CA . THR A 1 92 ? 12.656 10.556 -10.547 1.00 95.06 92 THR A CA 1
ATOM 678 C C . THR A 1 92 ? 11.636 10.029 -11.550 1.00 95.06 92 THR A C 1
ATOM 680 O O . THR A 1 92 ? 11.909 9.994 -12.744 1.00 95.06 92 THR A O 1
ATOM 683 N N . PHE A 1 93 ? 10.435 9.684 -11.102 1.00 95.94 93 PHE A N 1
ATOM 684 C CA . PHE A 1 93 ? 9.347 9.178 -11.935 1.00 95.94 93 PHE A CA 1
ATOM 685 C C . PHE A 1 93 ? 8.245 10.243 -12.016 1.00 95.94 93 PHE A C 1
ATOM 687 O O . PHE A 1 93 ? 7.398 10.358 -11.132 1.00 95.94 93 PHE A O 1
ATOM 694 N N . ASP A 1 94 ? 8.286 11.066 -13.069 1.00 97.00 94 ASP A N 1
ATOM 695 C CA . ASP A 1 94 ? 7.241 12.058 -13.370 1.00 97.00 94 ASP A CA 1
ATOM 696 C C . ASP A 1 94 ? 5.995 11.380 -13.993 1.00 97.00 94 ASP A C 1
ATOM 698 O O . ASP A 1 94 ? 4.864 11.860 -13.847 1.00 97.00 94 ASP A O 1
ATOM 702 N N . GLY A 1 95 ? 6.189 10.251 -14.686 1.00 96.12 95 GLY A N 1
ATOM 703 C CA . GLY A 1 95 ? 5.123 9.414 -15.239 1.00 96.12 95 GLY A CA 1
ATOM 704 C C . GLY A 1 95 ? 4.616 8.325 -14.276 1.00 96.12 95 GLY A C 1
ATOM 705 O O . GLY A 1 95 ? 5.309 7.969 -13.325 1.00 96.12 95 GLY A O 1
ATOM 706 N N . PRO A 1 96 ? 3.407 7.775 -14.503 1.00 97.44 96 PRO A N 1
ATOM 707 C CA . PRO A 1 96 ? 2.826 6.732 -13.655 1.00 97.44 96 PRO A CA 1
ATOM 708 C C . PRO A 1 96 ? 3.497 5.371 -13.867 1.00 97.44 96 PRO A C 1
ATOM 710 O O . PRO A 1 96 ? 3.908 5.038 -14.982 1.00 97.44 96 PRO A O 1
ATOM 713 N N . ILE A 1 97 ? 3.522 4.545 -12.821 1.00 97.75 97 ILE A N 1
ATOM 714 C CA . ILE A 1 97 ? 3.990 3.155 -12.897 1.00 97.75 97 ILE A CA 1
ATOM 715 C C . ILE A 1 97 ? 2.778 2.224 -12.805 1.00 97.75 97 ILE A C 1
ATOM 717 O O . ILE A 1 97 ? 1.907 2.383 -11.951 1.00 97.75 97 ILE A O 1
ATOM 721 N N . THR A 1 98 ? 2.685 1.252 -13.708 1.00 98.06 98 THR A N 1
ATOM 722 C CA . THR A 1 98 ? 1.623 0.236 -13.695 1.00 98.06 98 THR A CA 1
ATOM 723 C C . THR A 1 98 ? 2.232 -1.151 -13.754 1.00 98.06 98 THR A C 1
ATOM 725 O O . THR A 1 98 ? 2.897 -1.485 -14.730 1.00 98.06 98 THR A O 1
ATOM 728 N N . ILE A 1 99 ? 1.970 -1.950 -12.727 1.00 98.31 99 ILE A N 1
ATOM 729 C CA . ILE A 1 99 ? 2.405 -3.334 -12.583 1.00 98.31 99 ILE A CA 1
ATOM 730 C C . ILE A 1 99 ? 1.146 -4.210 -12.656 1.00 98.31 99 ILE A C 1
ATOM 732 O O . ILE A 1 99 ? 0.162 -3.991 -11.940 1.00 98.31 99 ILE A O 1
ATOM 736 N N . SER A 1 100 ? 1.126 -5.154 -13.591 1.00 97.88 100 SER A N 1
ATOM 737 C CA . SER A 1 100 ? 0.007 -6.082 -13.826 1.00 97.88 100 SER A CA 1
ATOM 738 C C . SER A 1 100 ? 0.430 -7.553 -13.860 1.00 97.88 100 SER A C 1
ATOM 740 O O . SER A 1 100 ? -0.416 -8.439 -13.958 1.00 97.88 100 SER A O 1
ATOM 742 N N . GLY A 1 101 ? 1.730 -7.814 -13.745 1.00 97.06 101 GLY A N 1
ATOM 743 C CA . GLY A 1 101 ? 2.365 -9.125 -13.760 1.00 97.06 101 GLY A CA 1
ATOM 744 C C . GLY A 1 101 ? 3.885 -8.957 -13.738 1.00 97.06 101 GLY A C 1
ATOM 745 O O . GLY A 1 101 ? 4.375 -7.860 -14.003 1.00 97.06 101 GLY A O 1
ATOM 746 N N . GLY A 1 102 ? 4.617 -10.034 -13.452 1.00 97.12 102 GLY A N 1
ATOM 747 C CA . GLY A 1 102 ? 6.061 -9.963 -13.199 1.00 97.12 102 GLY A CA 1
ATOM 748 C C . GLY A 1 102 ? 6.391 -9.432 -11.803 1.00 97.12 102 GLY A C 1
ATOM 749 O O . GLY A 1 102 ? 5.493 -9.277 -10.973 1.00 97.12 102 GLY A O 1
ATOM 750 N N . ASP A 1 103 ? 7.672 -9.158 -11.580 1.00 97.56 103 ASP A N 1
ATOM 751 C CA . ASP A 1 103 ? 8.226 -8.695 -10.307 1.00 97.56 103 ASP A CA 1
ATOM 752 C C . ASP A 1 103 ? 8.918 -7.338 -10.502 1.00 97.56 103 ASP A C 1
ATOM 754 O O . ASP A 1 103 ? 9.649 -7.147 -11.47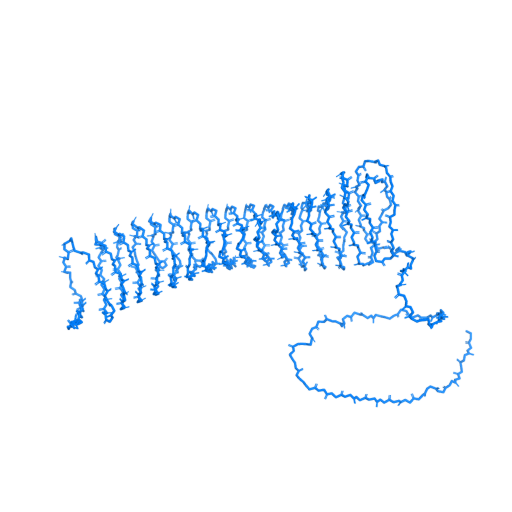7 1.00 97.56 103 ASP A O 1
ATOM 758 N N . ALA A 1 104 ? 8.683 -6.385 -9.599 1.00 96.88 104 ALA A N 1
ATOM 759 C CA . ALA A 1 104 ? 9.222 -5.029 -9.696 1.00 96.88 104 ALA A CA 1
ATOM 760 C C . ALA A 1 104 ? 9.917 -4.588 -8.398 1.00 96.88 104 ALA A C 1
ATOM 762 O O . ALA A 1 104 ? 9.270 -4.509 -7.358 1.00 96.88 104 ALA A O 1
ATOM 763 N N . SER A 1 105 ? 11.200 -4.238 -8.465 1.00 95.25 105 SER A N 1
ATOM 764 C CA . SER A 1 105 ? 11.924 -3.554 -7.391 1.00 95.25 105 SER A CA 1
ATOM 765 C C . SER A 1 105 ? 11.916 -2.055 -7.670 1.00 95.25 105 SER A C 1
ATOM 767 O O . SER A 1 105 ? 12.452 -1.589 -8.674 1.00 95.25 105 SER A O 1
ATOM 769 N N . LEU A 1 106 ? 11.265 -1.296 -6.797 1.00 93.19 106 LEU A N 1
ATOM 770 C CA . LEU A 1 106 ? 11.242 0.161 -6.765 1.00 93.19 106 LEU A CA 1
ATOM 771 C C . LEU A 1 106 ? 12.139 0.583 -5.606 1.00 93.19 106 LEU A C 1
ATOM 773 O O . LEU A 1 106 ? 11.683 0.970 -4.526 1.00 93.19 106 LEU A O 1
ATOM 777 N N . ASN A 1 107 ? 13.439 0.439 -5.829 1.00 87.69 107 ASN A N 1
ATOM 778 C CA . ASN A 1 107 ? 14.440 0.752 -4.830 1.00 87.69 107 ASN A CA 1
ATOM 779 C C . ASN A 1 107 ? 14.492 2.278 -4.719 1.00 87.69 107 ASN A C 1
ATOM 781 O O . ASN A 1 107 ? 15.130 2.877 -5.562 1.00 87.69 107 ASN A O 1
ATOM 785 N N . GLY A 1 108 ? 13.865 2.943 -3.742 1.00 80.94 108 GLY A N 1
ATOM 786 C CA . GLY A 1 108 ? 14.027 4.398 -3.535 1.00 80.94 108 GLY A CA 1
ATOM 787 C C . GLY A 1 108 ? 13.485 5.324 -4.649 1.00 80.94 108 GLY A C 1
ATOM 788 O O . GLY A 1 108 ? 12.598 4.952 -5.409 1.00 80.94 108 GLY A O 1
ATOM 789 N N . GLY A 1 109 ? 13.996 6.562 -4.732 1.00 89.00 109 GLY A N 1
ATOM 790 C CA . GLY A 1 109 ? 13.628 7.560 -5.757 1.00 89.00 109 GLY A CA 1
ATOM 791 C C . GLY A 1 109 ? 12.479 8.524 -5.392 1.00 89.00 109 GLY A C 1
ATOM 792 O O . GLY A 1 109 ? 11.939 8.505 -4.285 1.00 89.00 109 GLY A O 1
ATOM 793 N N . ASN A 1 110 ? 12.090 9.410 -6.320 1.00 93.44 110 ASN A N 1
ATOM 794 C CA . ASN A 1 110 ? 10.893 10.265 -6.176 1.00 93.44 110 ASN A CA 1
ATOM 795 C C . ASN A 1 110 ? 9.830 9.919 -7.231 1.00 93.44 110 ASN A C 1
ATOM 797 O O . ASN A 1 110 ? 10.011 10.198 -8.416 1.00 93.44 110 ASN A O 1
ATOM 801 N N . PHE A 1 111 ? 8.697 9.384 -6.784 1.00 95.00 111 PHE A N 1
ATOM 802 C CA . PHE A 1 111 ? 7.519 9.061 -7.581 1.00 95.00 111 PHE A CA 1
ATOM 803 C C . PHE A 1 111 ? 6.499 10.204 -7.509 1.00 95.00 111 PHE A C 1
ATOM 805 O O . PHE A 1 111 ? 5.697 10.298 -6.576 1.00 95.00 111 PHE A O 1
ATOM 812 N N . LYS A 1 112 ? 6.486 11.067 -8.530 1.00 96.38 112 LYS A N 1
ATOM 813 C CA . LYS A 1 112 ? 5.573 12.224 -8.605 1.00 96.38 112 LYS A CA 1
ATOM 814 C C . LYS A 1 112 ? 4.164 11.877 -9.084 1.00 96.38 112 LYS A C 1
ATOM 816 O O . LYS A 1 112 ? 3.294 12.746 -9.162 1.00 96.38 112 LYS A O 1
ATOM 821 N N . ASN A 1 113 ? 3.944 10.622 -9.460 1.00 96.62 113 ASN A N 1
ATOM 822 C CA . ASN A 1 113 ? 2.730 10.138 -10.102 1.00 96.62 113 ASN A CA 1
ATOM 823 C C . ASN A 1 113 ? 2.260 8.818 -9.478 1.00 96.62 113 ASN A C 1
ATOM 825 O O . ASN A 1 113 ? 2.988 8.190 -8.713 1.00 96.62 113 ASN A O 1
ATOM 829 N N . GLY A 1 114 ? 1.018 8.432 -9.768 1.00 95.88 114 GLY A N 1
ATOM 830 C CA . GLY A 1 114 ? 0.395 7.270 -9.143 1.00 95.88 114 GLY A CA 1
ATOM 831 C C . GLY A 1 114 ? 1.049 5.948 -9.549 1.00 95.88 114 GLY A C 1
ATOM 832 O O . GLY A 1 114 ? 1.493 5.778 -10.690 1.00 95.88 114 GLY A O 1
ATOM 833 N N . ILE A 1 115 ? 1.051 5.000 -8.613 1.00 97.00 115 ILE A N 1
ATOM 834 C CA . ILE A 1 115 ? 1.521 3.627 -8.819 1.00 97.00 115 ILE A CA 1
ATOM 835 C C . ILE A 1 115 ? 0.325 2.681 -8.684 1.00 97.00 115 ILE A C 1
ATOM 837 O O . ILE A 1 115 ? -0.437 2.763 -7.718 1.00 97.00 115 ILE A O 1
ATOM 841 N N . ILE A 1 116 ? 0.147 1.780 -9.652 1.00 97.56 116 ILE A N 1
ATOM 842 C CA . ILE A 1 116 ? -0.953 0.805 -9.673 1.00 97.56 116 ILE A CA 1
ATOM 843 C C . ILE A 1 116 ? -0.384 -0.610 -9.778 1.00 97.56 116 ILE A C 1
ATOM 845 O O . ILE A 1 116 ? 0.257 -0.938 -10.771 1.00 97.56 116 ILE A O 1
ATOM 849 N N . ILE A 1 117 ? -0.670 -1.454 -8.787 1.00 97.44 117 ILE A N 1
ATOM 850 C CA . ILE A 1 117 ? -0.268 -2.862 -8.685 1.00 97.44 117 ILE A CA 1
ATOM 851 C C . ILE A 1 117 ? -1.532 -3.727 -8.780 1.00 97.44 117 ILE A C 1
ATOM 853 O O . ILE A 1 117 ? -2.230 -4.010 -7.803 1.00 97.44 117 ILE A O 1
ATOM 857 N N . SER A 1 118 ? -1.859 -4.108 -10.008 1.00 96.81 118 SER A N 1
ATOM 858 C CA . SER A 1 118 ? -3.059 -4.876 -10.376 1.00 96.81 118 SER A CA 1
ATOM 859 C C . SER A 1 118 ? -2.821 -6.387 -10.492 1.00 96.81 118 SER A C 1
ATOM 861 O O . SER A 1 118 ? -3.774 -7.155 -10.585 1.00 96.81 118 SER A O 1
ATOM 863 N N . GLY A 1 119 ? -1.559 -6.807 -10.450 1.00 95.44 119 GLY A N 1
ATOM 864 C CA . GLY A 1 119 ? -1.080 -8.187 -10.505 1.00 95.44 119 GLY A CA 1
ATOM 865 C C . GLY A 1 119 ? 0.444 -8.194 -10.365 1.00 95.44 119 GLY A C 1
ATOM 866 O O . GLY A 1 119 ? 1.049 -7.123 -10.362 1.00 95.44 119 GLY A O 1
ATOM 867 N N . GLY A 1 120 ? 1.061 -9.373 -10.258 1.00 96.19 120 GLY A N 1
ATOM 868 C CA . GLY A 1 120 ? 2.507 -9.490 -10.022 1.00 96.19 120 GLY A CA 1
ATOM 869 C C . GLY A 1 120 ? 2.925 -9.110 -8.598 1.00 96.19 120 GLY A C 1
ATOM 870 O O . GLY A 1 120 ? 2.075 -9.000 -7.706 1.00 96.19 120 GLY A O 1
ATOM 871 N N . THR A 1 121 ? 4.227 -8.915 -8.399 1.00 96.44 121 THR A N 1
ATOM 872 C CA . THR A 1 121 ? 4.815 -8.459 -7.134 1.00 96.44 121 THR A CA 1
ATOM 873 C C . THR A 1 121 ? 5.504 -7.102 -7.303 1.00 96.44 121 THR A C 1
ATOM 875 O O . THR A 1 121 ? 5.987 -6.764 -8.386 1.00 96.44 121 THR A O 1
ATOM 878 N N . ALA A 1 122 ? 5.528 -6.303 -6.238 1.00 95.69 122 ALA A N 1
ATOM 879 C CA . ALA A 1 122 ? 6.291 -5.064 -6.175 1.00 95.69 122 ALA A CA 1
ATOM 880 C C . ALA A 1 122 ? 6.922 -4.902 -4.788 1.00 95.69 122 ALA A C 1
ATOM 882 O O . ALA A 1 122 ? 6.211 -5.033 -3.793 1.00 95.69 122 ALA A O 1
ATOM 883 N N . ASP A 1 123 ? 8.210 -4.584 -4.721 1.00 94.06 123 ASP A N 1
ATOM 884 C CA . ASP A 1 123 ? 8.893 -4.141 -3.503 1.00 94.06 123 ASP A CA 1
ATOM 885 C C . ASP A 1 123 ? 9.243 -2.656 -3.650 1.00 94.06 123 ASP A C 1
ATOM 887 O O . ASP A 1 123 ? 9.784 -2.245 -4.674 1.00 94.06 123 ASP A O 1
ATOM 891 N N . LEU A 1 124 ? 8.852 -1.835 -2.681 1.00 91.56 124 LEU A N 1
ATOM 892 C CA . LEU A 1 124 ? 9.020 -0.384 -2.656 1.00 91.56 124 LEU A CA 1
ATOM 893 C C . LEU A 1 124 ? 9.878 -0.053 -1.429 1.00 91.56 124 LEU A C 1
ATOM 895 O O . LEU A 1 124 ? 9.397 -0.203 -0.306 1.00 91.56 124 LEU A O 1
ATOM 899 N N . ASP A 1 125 ? 11.127 0.376 -1.639 1.00 82.19 125 ASP A N 1
ATOM 900 C CA . ASP A 1 125 ? 12.123 0.512 -0.560 1.00 82.19 125 ASP A CA 1
ATOM 901 C C . ASP A 1 125 ? 12.197 1.916 0.092 1.00 82.19 125 ASP A C 1
ATOM 903 O O . ASP A 1 125 ? 11.811 2.954 -0.460 1.00 82.19 125 ASP A O 1
ATOM 907 N N . SER A 1 126 ? 12.793 1.913 1.284 1.00 67.19 126 SER A N 1
ATOM 908 C CA . SER A 1 126 ? 12.663 2.798 2.447 1.00 67.19 126 SER A CA 1
ATOM 909 C C . SER A 1 126 ? 13.071 4.250 2.271 1.00 67.19 126 SER A C 1
ATOM 911 O O . SER A 1 126 ? 12.895 5.060 3.182 1.00 67.19 126 SER A O 1
ATOM 913 N N . TRP A 1 127 ? 13.586 4.591 1.098 1.00 79.50 127 TRP A N 1
ATOM 914 C CA . TRP A 1 127 ? 14.122 5.907 0.765 1.00 79.50 127 TRP A CA 1
ATOM 915 C C . TRP A 1 127 ? 13.257 6.640 -0.270 1.00 79.50 127 TRP A C 1
ATOM 917 O O . TRP A 1 127 ? 13.535 7.791 -0.607 1.00 79.50 127 TRP A O 1
ATOM 927 N N . GLY A 1 128 ? 12.192 5.989 -0.753 1.00 87.00 128 GLY A N 1
ATOM 928 C CA . GLY A 1 128 ? 11.260 6.539 -1.727 1.00 87.00 128 GLY A CA 1
ATOM 929 C C . GLY A 1 128 ? 10.408 7.694 -1.188 1.00 87.00 128 GLY A C 1
ATOM 930 O O . GLY A 1 128 ? 9.997 7.717 -0.025 1.00 87.00 128 GLY A O 1
ATOM 931 N N . THR A 1 129 ? 10.086 8.654 -2.054 1.00 91.88 129 THR A N 1
ATOM 932 C CA . THR A 1 129 ? 9.009 9.632 -1.827 1.00 91.88 129 THR A CA 1
ATOM 933 C C . THR A 1 129 ? 7.900 9.414 -2.845 1.00 91.88 129 THR A C 1
ATOM 935 O O . THR A 1 129 ? 8.154 9.449 -4.044 1.00 91.88 129 THR A O 1
ATOM 938 N N . PHE A 1 130 ? 6.669 9.230 -2.376 1.00 93.81 130 PHE A N 1
ATOM 939 C CA . PHE A 1 130 ? 5.491 8.958 -3.196 1.00 93.81 130 PHE A CA 1
ATOM 940 C C . PHE A 1 130 ? 4.527 10.149 -3.090 1.00 93.81 130 PHE A C 1
ATOM 942 O O . PHE A 1 130 ? 3.808 10.304 -2.103 1.00 93.81 130 PHE A O 1
ATOM 949 N N . GLU A 1 131 ? 4.533 11.043 -4.084 1.00 95.75 131 GLU A N 1
ATOM 950 C CA . GLU A 1 131 ? 3.748 12.294 -4.085 1.00 95.75 131 GLU A CA 1
ATOM 951 C C . GLU A 1 131 ? 2.265 12.102 -4.468 1.00 95.75 131 GLU A C 1
ATOM 953 O O . GLU A 1 131 ? 1.470 13.053 -4.406 1.00 95.75 131 GLU A O 1
ATOM 958 N N . LYS A 1 132 ? 1.899 10.897 -4.920 1.00 97.25 132 LYS A N 1
ATOM 959 C CA . LYS A 1 132 ? 0.581 10.520 -5.452 1.00 97.25 132 LYS A CA 1
ATOM 960 C C . LYS A 1 132 ? 0.183 9.113 -5.020 1.00 97.25 132 LYS A C 1
ATOM 962 O O . LYS A 1 132 ? 0.993 8.361 -4.490 1.00 97.25 132 LYS A O 1
ATOM 967 N N . SER A 1 133 ? -1.095 8.798 -5.221 1.00 96.31 133 SER A N 1
ATOM 968 C CA . SER A 1 133 ? -1.721 7.586 -4.702 1.00 96.31 133 SER A CA 1
ATOM 969 C C . SER A 1 133 ? -1.051 6.287 -5.158 1.00 96.31 133 SER A C 1
ATOM 971 O O . SER A 1 133 ? -0.723 6.092 -6.332 1.00 96.31 133 SER A O 1
ATOM 973 N N . LEU A 1 134 ? -0.934 5.357 -4.212 1.00 95.94 134 LEU A N 1
ATOM 974 C CA . LEU A 1 134 ? -0.546 3.970 -4.450 1.00 95.94 134 LEU A CA 1
ATOM 975 C C . LEU A 1 134 ? -1.801 3.095 -4.385 1.00 95.94 134 LEU A C 1
ATOM 977 O O . LEU A 1 134 ? -2.565 3.175 -3.424 1.00 95.94 134 LEU A O 1
ATOM 981 N N . THR A 1 135 ? -2.031 2.259 -5.396 1.00 96.69 135 THR A N 1
ATOM 982 C CA . THR A 1 135 ? -3.189 1.353 -5.452 1.00 96.69 135 THR A CA 1
ATOM 983 C C . THR A 1 135 ? -2.753 -0.088 -5.679 1.00 96.69 135 THR A C 1
ATOM 985 O O . THR A 1 135 ? -2.107 -0.378 -6.678 1.00 96.69 135 THR A O 1
ATOM 988 N N . VAL A 1 136 ? -3.170 -1.006 -4.807 1.00 96.44 136 VAL A N 1
ATOM 989 C CA . VAL A 1 136 ? -2.941 -2.455 -4.910 1.00 96.44 136 VAL A CA 1
ATOM 990 C C . VAL A 1 136 ? -4.292 -3.152 -5.089 1.00 96.44 136 VAL A C 1
ATOM 992 O O . VAL A 1 136 ? -5.074 -3.253 -4.146 1.00 96.44 136 VAL A O 1
ATOM 995 N N . SER A 1 137 ? -4.619 -3.601 -6.299 1.00 94.81 137 SER A N 1
ATOM 996 C CA . SER A 1 137 ? -5.954 -4.133 -6.644 1.00 94.81 137 SER A CA 1
ATOM 997 C C . SER A 1 137 ? -5.986 -5.620 -7.012 1.00 94.81 137 SER A C 1
ATOM 999 O O . SER A 1 137 ? -7.073 -6.181 -7.119 1.00 94.81 137 SER A O 1
ATOM 1001 N N . GLY A 1 138 ? -4.831 -6.277 -7.156 1.00 86.06 138 GLY A N 1
ATOM 1002 C CA . GLY A 1 138 ? -4.777 -7.721 -7.445 1.00 86.06 138 GLY A CA 1
ATOM 1003 C C . GLY A 1 138 ? -3.397 -8.389 -7.404 1.00 86.06 138 GLY A C 1
ATOM 1004 O O . GLY A 1 138 ? -3.312 -9.597 -7.608 1.00 86.06 138 GLY A O 1
ATOM 1005 N N . GLY A 1 139 ? -2.322 -7.635 -7.148 1.00 93.25 139 GLY A N 1
ATOM 1006 C CA . GLY A 1 139 ? -0.976 -8.176 -6.911 1.00 93.25 139 GLY A CA 1
ATOM 1007 C C . GLY A 1 139 ? -0.580 -8.160 -5.433 1.00 93.25 139 GLY A C 1
ATOM 1008 O O . GLY A 1 139 ? -1.419 -7.929 -4.556 1.00 93.25 139 GLY A O 1
ATOM 1009 N N . THR A 1 140 ? 0.711 -8.355 -5.168 1.00 94.88 140 THR A N 1
ATOM 1010 C CA . THR A 1 140 ? 1.310 -8.170 -3.839 1.00 94.88 140 THR A CA 1
ATOM 1011 C C . THR A 1 140 ? 2.251 -6.971 -3.823 1.00 94.88 140 THR A C 1
ATOM 1013 O O . THR A 1 140 ? 3.091 -6.850 -4.712 1.00 94.88 140 THR A O 1
ATOM 1016 N N . ALA A 1 141 ? 2.155 -6.122 -2.803 1.00 94.19 141 ALA A N 1
ATOM 1017 C CA . ALA A 1 141 ? 3.078 -5.009 -2.596 1.00 94.19 141 ALA A CA 1
ATOM 1018 C C . ALA A 1 141 ? 3.791 -5.133 -1.243 1.00 94.19 141 ALA A C 1
ATOM 1020 O O . ALA A 1 141 ? 3.128 -5.287 -0.221 1.00 94.19 141 ALA A O 1
ATOM 1021 N N . THR A 1 142 ? 5.111 -5.008 -1.220 1.00 92.75 142 THR A N 1
ATOM 1022 C CA . THR A 1 142 ? 5.872 -4.722 -0.003 1.00 92.75 142 THR A CA 1
ATOM 1023 C C . THR A 1 142 ? 6.251 -3.248 -0.042 1.00 92.75 142 THR A C 1
ATOM 1025 O O . THR A 1 142 ? 6.740 -2.757 -1.052 1.00 92.75 142 THR A O 1
ATOM 1028 N N . LEU A 1 143 ? 5.942 -2.519 1.024 1.00 89.38 143 LEU A N 1
ATOM 1029 C CA . LEU A 1 143 ? 6.277 -1.115 1.217 1.00 89.38 143 LEU A CA 1
ATOM 1030 C C . LEU A 1 143 ? 7.162 -1.071 2.455 1.00 89.38 143 LEU A C 1
ATOM 1032 O O . LEU A 1 143 ? 6.655 -1.058 3.578 1.00 89.38 143 LEU A O 1
ATOM 1036 N N . ASN A 1 144 ? 8.469 -1.103 2.250 1.00 85.62 144 ASN A N 1
ATOM 1037 C CA . ASN A 1 144 ? 9.440 -0.908 3.309 1.00 85.62 144 ASN A CA 1
ATOM 1038 C C . ASN A 1 144 ? 9.741 0.594 3.366 1.00 85.62 144 ASN A C 1
ATOM 1040 O O . ASN A 1 144 ? 10.189 1.146 2.373 1.00 85.62 144 ASN A O 1
ATOM 1044 N N . GLY A 1 145 ? 9.450 1.263 4.487 1.00 80.50 145 GLY A N 1
ATOM 1045 C CA . GLY A 1 145 ? 9.753 2.684 4.733 1.00 80.50 145 GLY A CA 1
ATOM 1046 C C . GLY A 1 145 ? 9.202 3.693 3.704 1.00 80.50 145 GLY A C 1
ATOM 1047 O O . GLY A 1 145 ? 8.184 3.459 3.061 1.00 80.50 145 GLY A O 1
ATOM 1048 N N . GLY A 1 146 ? 9.866 4.849 3.575 1.00 87.00 146 GLY A N 1
ATOM 1049 C CA . GLY A 1 146 ? 9.525 5.902 2.607 1.00 87.00 146 GLY A CA 1
ATOM 1050 C C . GLY A 1 146 ? 8.449 6.906 3.056 1.00 87.00 146 GLY A C 1
ATOM 1051 O O . GLY A 1 146 ? 7.830 6.783 4.111 1.00 87.00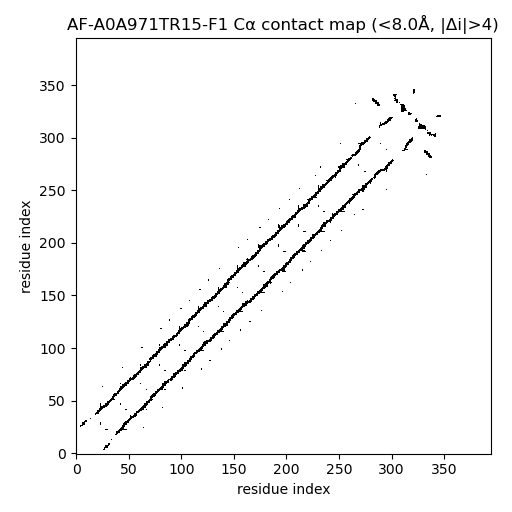 146 GLY A O 1
ATOM 1052 N N . ASN A 1 147 ? 8.230 7.947 2.244 1.00 90.44 147 ASN A N 1
ATOM 1053 C CA . ASN A 1 147 ? 7.250 9.012 2.502 1.00 90.44 147 ASN A CA 1
ATOM 1054 C C . ASN A 1 147 ? 6.043 8.901 1.560 1.00 90.44 147 ASN A C 1
ATOM 1056 O O . ASN A 1 147 ? 6.133 9.290 0.393 1.00 90.44 147 ASN A O 1
ATOM 1060 N N . PHE A 1 148 ? 4.894 8.449 2.064 1.00 93.00 148 PHE A N 1
ATOM 1061 C CA . PHE A 1 148 ? 3.635 8.382 1.318 1.00 93.00 148 PHE A CA 1
ATOM 1062 C C . PHE A 1 148 ? 2.811 9.650 1.556 1.00 93.00 148 PHE A C 1
ATOM 1064 O O . PHE A 1 148 ? 2.145 9.814 2.579 1.00 93.00 148 PHE A O 1
ATOM 1071 N N . ASN A 1 149 ? 2.866 10.579 0.601 1.00 94.94 149 ASN A N 1
ATOM 1072 C CA . ASN A 1 149 ? 2.237 11.902 0.699 1.00 94.94 149 ASN A CA 1
ATOM 1073 C C . ASN A 1 149 ? 0.768 11.935 0.245 1.00 94.94 149 ASN A C 1
ATOM 1075 O O . ASN A 1 149 ? 0.104 12.965 0.390 1.00 94.94 149 ASN A O 1
ATOM 1079 N N . ASP A 1 150 ? 0.266 10.825 -0.294 1.00 96.69 150 ASP A N 1
ATOM 1080 C CA . ASP A 1 150 ? -1.093 10.660 -0.808 1.00 96.69 150 ASP A CA 1
ATOM 1081 C C . ASP A 1 150 ? -1.677 9.293 -0.395 1.00 96.69 150 ASP A C 1
ATOM 1083 O O . ASP A 1 150 ? -1.014 8.481 0.248 1.00 96.69 150 ASP A O 1
ATOM 1087 N N . THR A 1 151 ? -2.947 9.063 -0.716 1.00 96.00 151 THR A N 1
ATOM 1088 C CA . THR A 1 151 ? -3.744 7.913 -0.263 1.00 96.00 151 THR A CA 1
ATOM 1089 C C . THR A 1 151 ? -3.174 6.576 -0.744 1.00 96.00 151 THR A C 1
ATOM 1091 O O . THR A 1 151 ? -2.911 6.398 -1.936 1.00 96.00 151 THR A O 1
ATOM 1094 N N . VAL A 1 152 ? -3.092 5.596 0.162 1.00 95.56 152 VAL A N 1
ATOM 1095 C CA . VAL A 1 152 ? -2.800 4.191 -0.173 1.00 95.56 152 VAL A CA 1
ATOM 1096 C C . VAL A 1 152 ? -4.108 3.399 -0.198 1.00 95.56 152 VAL A C 1
ATOM 1098 O O . VAL A 1 152 ? -4.880 3.438 0.757 1.00 95.56 152 VAL A O 1
ATOM 1101 N N . THR A 1 153 ? -4.386 2.687 -1.291 1.00 96.81 153 THR A N 1
ATOM 1102 C CA . THR A 1 153 ? -5.625 1.909 -1.479 1.00 96.81 153 THR A CA 1
ATOM 1103 C C . THR A 1 153 ? -5.320 0.446 -1.780 1.00 96.81 153 THR A C 1
ATOM 1105 O O . THR A 1 153 ? -4.589 0.150 -2.717 1.00 96.81 153 THR A O 1
ATOM 1108 N N . ILE A 1 154 ? -5.919 -0.483 -1.038 1.00 96.19 154 ILE A N 1
ATOM 1109 C CA . ILE A 1 154 ? -5.738 -1.934 -1.178 1.00 96.19 154 ILE A CA 1
ATOM 1110 C C . ILE A 1 154 ? -7.120 -2.558 -1.407 1.00 96.19 154 ILE A C 1
ATOM 1112 O O . ILE A 1 154 ? -7.942 -2.602 -0.499 1.00 96.19 154 ILE A O 1
ATOM 1116 N N . SER A 1 155 ? -7.410 -2.996 -2.633 1.00 91.75 155 SER A N 1
ATOM 1117 C CA . SER A 1 155 ? -8.779 -3.247 -3.130 1.00 91.75 155 SER A CA 1
ATOM 1118 C C . SER A 1 155 ? -8.975 -4.609 -3.819 1.00 91.75 155 SER A C 1
ATOM 1120 O O . SER A 1 155 ? -9.780 -4.741 -4.738 1.00 91.75 155 SER A O 1
ATOM 1122 N N . GLY A 1 156 ? -8.217 -5.624 -3.391 1.00 83.88 156 GLY A N 1
ATOM 1123 C CA . GLY A 1 156 ? -8.291 -6.993 -3.928 1.00 83.88 156 GLY A CA 1
ATOM 1124 C C . GLY A 1 156 ? -6.955 -7.740 -3.970 1.00 83.88 156 GLY A C 1
ATOM 1125 O O . GLY A 1 156 ? -6.944 -8.957 -4.124 1.00 83.88 156 GLY A O 1
ATOM 1126 N N . GLY A 1 157 ? -5.836 -7.027 -3.805 1.00 86.25 157 GLY A N 1
ATOM 1127 C CA . GLY A 1 157 ? -4.512 -7.618 -3.587 1.00 86.25 157 GLY A CA 1
ATOM 1128 C C . GLY A 1 157 ? -4.123 -7.695 -2.106 1.00 86.25 157 GLY A C 1
ATOM 1129 O O . GLY A 1 157 ? -4.938 -7.434 -1.217 1.00 86.25 157 GLY A O 1
ATOM 1130 N N . SER A 1 158 ? -2.852 -7.996 -1.850 1.00 88.31 158 SER A N 1
ATOM 1131 C CA . SER A 1 158 ? -2.258 -8.001 -0.506 1.00 88.31 158 SER A CA 1
ATOM 1132 C C . SER A 1 158 ? -1.124 -6.984 -0.414 1.00 88.31 158 SER A C 1
ATOM 1134 O O . SER A 1 158 ? -0.372 -6.824 -1.373 1.00 88.31 158 SER A O 1
ATOM 1136 N N . ALA A 1 159 ? -0.958 -6.320 0.728 1.00 87.06 159 ALA A N 1
ATOM 1137 C CA . ALA A 1 159 ? 0.176 -5.428 0.941 1.00 87.06 159 ALA A CA 1
ATOM 1138 C C . ALA A 1 159 ? 0.807 -5.574 2.335 1.00 87.06 159 ALA A C 1
ATOM 1140 O O . ALA A 1 159 ? 0.112 -5.530 3.349 1.00 87.06 159 ALA A O 1
ATOM 1141 N N . ALA A 1 160 ? 2.129 -5.708 2.389 1.00 84.62 160 ALA A N 1
ATOM 1142 C CA . ALA A 1 160 ? 2.914 -5.549 3.606 1.00 84.62 160 ALA A CA 1
ATOM 1143 C C . ALA A 1 160 ? 3.422 -4.103 3.662 1.00 84.62 160 ALA A C 1
ATOM 1145 O O . ALA A 1 160 ? 4.104 -3.649 2.752 1.00 84.62 160 ALA A O 1
ATOM 1146 N N . LEU A 1 161 ? 3.038 -3.362 4.696 1.00 82.88 161 LEU A N 1
ATOM 1147 C CA . LEU A 1 161 ? 3.414 -1.977 4.957 1.00 82.88 161 LEU A CA 1
ATOM 1148 C C . LEU A 1 161 ? 4.356 -1.973 6.166 1.00 82.88 161 LEU A C 1
ATOM 1150 O O . LEU A 1 161 ? 3.939 -1.751 7.307 1.00 82.88 161 LEU A O 1
ATOM 1154 N N . THR A 1 162 ? 5.631 -2.254 5.902 1.00 72.19 162 THR A N 1
ATOM 1155 C CA . THR A 1 162 ? 6.706 -2.253 6.895 1.00 72.19 162 THR A CA 1
ATOM 1156 C C . THR A 1 162 ? 7.158 -0.822 7.134 1.00 72.19 162 THR A C 1
ATOM 1158 O O . THR A 1 162 ? 8.008 -0.273 6.435 1.00 72.19 162 THR A O 1
ATOM 1161 N N . ALA A 1 163 ? 6.576 -0.185 8.138 1.00 60.59 163 ALA A N 1
ATOM 1162 C CA . ALA A 1 163 ? 6.711 1.247 8.328 1.00 60.59 163 ALA A CA 1
ATOM 1163 C C . ALA A 1 163 ? 7.865 1.637 9.273 1.00 60.59 163 ALA A C 1
ATOM 1165 O O . ALA A 1 163 ? 7.829 2.725 9.834 1.00 60.59 163 ALA A O 1
ATOM 1166 N N . GLU A 1 164 ? 8.898 0.797 9.435 1.00 64.12 164 GLU A N 1
ATOM 1167 C CA . GLU A 1 164 ? 9.982 0.983 10.425 1.00 64.12 164 GLU A CA 1
ATOM 1168 C C . GLU A 1 164 ? 10.650 2.373 10.349 1.00 64.12 164 GLU A C 1
ATOM 1170 O O . GLU A 1 164 ? 11.056 2.927 11.369 1.00 64.12 164 GLU A O 1
ATOM 1175 N N . TRP A 1 165 ? 10.665 2.966 9.148 1.00 64.69 165 TRP A N 1
ATOM 1176 C CA . TRP A 1 165 ? 11.093 4.343 8.865 1.00 64.69 165 TRP A CA 1
ATOM 1177 C C . TRP A 1 165 ? 10.103 5.085 7.940 1.00 64.69 165 TRP A C 1
ATOM 1179 O O . TRP A 1 165 ? 10.500 5.960 7.172 1.00 64.69 165 TRP A O 1
ATOM 1189 N N . GLY A 1 166 ? 8.827 4.677 7.947 1.00 76.38 166 GLY A N 1
ATOM 1190 C CA . GLY A 1 166 ? 7.812 5.056 6.958 1.00 76.38 166 GLY A CA 1
ATOM 1191 C C . GLY A 1 166 ? 6.747 6.033 7.468 1.00 76.38 166 GLY A C 1
ATOM 1192 O O . GLY A 1 166 ? 6.119 5.814 8.506 1.00 76.38 166 GLY A O 1
ATOM 1193 N N . ASP A 1 167 ? 6.496 7.081 6.682 1.00 87.88 167 ASP A N 1
ATOM 1194 C CA . ASP A 1 167 ? 5.542 8.156 6.966 1.00 87.88 167 ASP A CA 1
ATOM 1195 C C . ASP A 1 167 ? 4.313 8.051 6.041 1.00 87.88 167 ASP A C 1
ATOM 1197 O O . ASP A 1 167 ? 4.403 8.313 4.839 1.00 87.88 167 ASP A O 1
ATOM 1201 N N . PHE A 1 168 ? 3.139 7.723 6.592 1.00 92.56 168 PHE A N 1
ATOM 1202 C CA . PHE A 1 168 ? 1.871 7.686 5.853 1.00 92.56 168 PHE A CA 1
ATOM 1203 C C . PHE A 1 168 ? 1.065 8.955 6.151 1.00 92.56 168 PHE A C 1
ATOM 1205 O O . PHE A 1 168 ? 0.327 9.049 7.133 1.00 92.56 168 PHE A O 1
ATOM 1212 N N . ASN A 1 169 ? 1.229 9.971 5.299 1.00 93.38 169 ASN A N 1
ATOM 1213 C CA . ASN A 1 169 ? 0.721 11.331 5.519 1.00 93.38 169 ASN A CA 1
ATOM 1214 C C . ASN A 1 169 ? -0.763 11.525 5.124 1.00 93.38 169 ASN A C 1
ATOM 1216 O O . ASN A 1 169 ? -1.314 12.621 5.305 1.00 93.38 169 ASN A O 1
ATOM 1220 N N . LYS A 1 170 ? -1.400 10.492 4.552 1.00 96.56 170 LYS A N 1
ATOM 1221 C CA . LYS A 1 170 ? -2.802 10.457 4.099 1.00 96.56 170 LYS A CA 1
ATOM 1222 C C . LYS A 1 170 ? -3.449 9.104 4.374 1.00 96.56 170 LYS A C 1
ATOM 1224 O O . LYS A 1 170 ? -2.793 8.167 4.814 1.00 96.56 170 LYS A O 1
ATOM 1229 N N . ALA A 1 171 ? -4.761 9.051 4.152 1.00 96.44 171 ALA A N 1
ATOM 1230 C CA . ALA A 1 171 ? -5.593 7.915 4.509 1.00 96.44 171 ALA A CA 1
ATOM 1231 C C . ALA A 1 171 ? -5.133 6.607 3.846 1.00 96.44 171 ALA A C 1
ATOM 1233 O O . ALA A 1 171 ? -4.686 6.591 2.696 1.00 96.44 171 ALA A O 1
ATOM 1234 N N . ILE A 1 172 ? -5.319 5.502 4.566 1.00 96.38 172 ILE A N 1
ATOM 1235 C CA . ILE A 1 172 ? -5.150 4.146 4.037 1.00 96.38 172 ILE A CA 1
ATOM 1236 C C . ILE A 1 172 ? -6.537 3.517 3.927 1.00 96.38 172 ILE A C 1
ATOM 1238 O O . ILE A 1 172 ? -7.292 3.505 4.897 1.00 96.38 172 ILE A O 1
ATOM 1242 N N . THR A 1 173 ? -6.889 3.001 2.751 1.00 97.19 173 THR A N 1
ATOM 1243 C CA . THR A 1 173 ? -8.182 2.346 2.499 1.00 97.19 173 THR A CA 1
ATOM 1244 C C . THR A 1 173 ? -7.972 0.894 2.099 1.00 97.19 173 THR A C 1
ATOM 1246 O O . THR A 1 173 ? -7.262 0.615 1.139 1.00 97.19 173 THR A O 1
ATOM 1249 N N . ILE A 1 174 ? -8.611 -0.032 2.808 1.00 97.06 174 ILE A N 1
ATOM 1250 C CA . ILE A 1 174 ? -8.516 -1.478 2.603 1.00 97.06 174 ILE A CA 1
ATOM 1251 C C . ILE A 1 174 ? -9.933 -2.012 2.358 1.00 97.06 174 ILE A C 1
ATOM 1253 O O . ILE A 1 174 ? -10.798 -1.943 3.232 1.00 97.06 174 ILE A O 1
ATOM 1257 N N . SER A 1 175 ? -10.197 -2.510 1.151 1.00 93.50 175 SER A N 1
ATOM 1258 C CA . SER A 1 175 ? -11.529 -2.897 0.673 1.00 93.50 175 SER A CA 1
ATOM 1259 C C . SER A 1 175 ? -11.497 -4.199 -0.137 1.00 93.50 175 SER A C 1
ATOM 1261 O O . SER A 1 175 ? -11.408 -4.205 -1.360 1.00 93.50 175 SER A O 1
ATOM 1263 N N . GLY A 1 176 ? -11.582 -5.341 0.550 1.00 86.00 176 GLY A N 1
ATOM 1264 C CA . GLY A 1 176 ? -11.557 -6.671 -0.082 1.00 86.00 176 GLY A CA 1
ATOM 1265 C C . GLY A 1 176 ? -10.165 -7.232 -0.406 1.00 86.00 176 GLY A C 1
ATOM 1266 O O . GLY A 1 176 ? -10.083 -8.315 -0.975 1.00 86.00 176 GLY A O 1
ATOM 1267 N N . GLY A 1 177 ? -9.093 -6.525 -0.037 1.00 90.44 177 GLY A N 1
ATOM 1268 C CA . GLY A 1 177 ? -7.725 -7.055 0.025 1.00 90.44 177 GLY A CA 1
ATOM 1269 C C . GLY A 1 177 ? -7.228 -7.215 1.467 1.00 90.44 177 GLY A C 1
ATOM 1270 O O . GLY A 1 177 ? -7.969 -6.938 2.414 1.00 90.44 177 GLY A O 1
ATOM 1271 N N . SER A 1 178 ? -5.969 -7.623 1.643 1.00 93.44 178 SER A N 1
ATOM 1272 C CA . SER A 1 178 ? -5.328 -7.721 2.965 1.00 93.44 178 SER A CA 1
ATOM 1273 C C . SER A 1 178 ? -4.158 -6.751 3.133 1.00 93.44 178 SER A C 1
ATOM 1275 O O . SER A 1 178 ? -3.419 -6.487 2.187 1.00 93.44 178 SER A O 1
ATOM 1277 N N . ALA A 1 179 ? -3.968 -6.234 4.346 1.00 93.06 179 ALA A N 1
ATOM 1278 C CA . ALA A 1 179 ? -2.826 -5.403 4.706 1.00 93.06 179 ALA A CA 1
ATOM 1279 C C . ALA A 1 179 ? -2.160 -5.891 6.001 1.00 93.06 179 ALA A C 1
ATOM 1281 O O . ALA A 1 179 ? -2.850 -6.252 6.951 1.00 93.06 179 ALA A O 1
ATOM 1282 N N . ALA A 1 180 ? -0.833 -5.852 6.065 1.00 92.25 180 ALA A N 1
ATOM 1283 C CA . ALA A 1 180 ? -0.075 -6.009 7.304 1.00 92.25 180 ALA A CA 1
ATOM 1284 C C . ALA A 1 180 ? 0.732 -4.730 7.538 1.00 92.25 180 ALA A C 1
ATOM 1286 O O . ALA A 1 180 ? 1.673 -4.464 6.805 1.00 92.25 180 ALA A O 1
ATOM 1287 N N . LEU A 1 181 ? 0.334 -3.918 8.512 1.00 90.25 181 LEU A N 1
ATOM 1288 C CA . LEU A 1 181 ? 0.990 -2.670 8.898 1.00 90.25 181 LEU A CA 1
ATOM 1289 C C . LEU A 1 181 ? 1.844 -2.975 10.128 1.00 90.25 181 LEU A C 1
ATOM 1291 O O . LEU A 1 181 ? 1.290 -3.340 11.164 1.00 90.25 181 LEU A O 1
ATOM 1295 N N . THR A 1 182 ? 3.169 -2.872 10.027 1.00 81.12 182 THR A N 1
ATOM 1296 C CA . THR A 1 182 ? 4.083 -3.295 11.105 1.00 81.12 182 THR A CA 1
ATOM 1297 C C . THR A 1 182 ? 4.929 -2.152 11.669 1.00 81.12 182 THR A C 1
ATOM 1299 O O . THR A 1 182 ? 5.024 -1.072 11.085 1.00 81.12 182 THR A O 1
ATOM 1302 N N . ALA A 1 183 ? 5.501 -2.407 12.849 1.00 63.81 183 ALA A N 1
ATOM 1303 C CA . ALA A 1 183 ? 5.983 -1.416 13.805 1.00 63.81 183 ALA A CA 1
ATOM 1304 C C . ALA A 1 183 ? 6.988 -0.377 13.269 1.00 63.81 183 ALA A C 1
ATOM 1306 O O . ALA A 1 183 ? 7.730 -0.611 12.321 1.00 63.81 183 ALA A O 1
ATOM 1307 N N . GLY A 1 184 ? 7.008 0.776 13.950 1.00 68.56 184 GLY A N 1
ATOM 1308 C CA . GLY A 1 184 ? 7.829 1.959 13.649 1.00 68.56 184 GLY A CA 1
ATOM 1309 C C . GLY A 1 184 ? 7.092 3.054 12.867 1.00 68.56 184 GLY A C 1
ATOM 1310 O O . GLY A 1 184 ? 7.475 4.216 12.945 1.00 68.56 184 GLY A O 1
ATOM 1311 N N . GLY A 1 185 ? 5.978 2.712 12.212 1.00 74.94 185 GLY A N 1
ATOM 1312 C CA . GLY A 1 185 ? 5.236 3.634 11.351 1.00 74.94 185 GLY A CA 1
ATOM 1313 C C . GLY A 1 185 ? 4.504 4.774 12.039 1.00 74.94 185 GLY A C 1
ATOM 1314 O O . GLY A 1 185 ? 3.942 4.616 13.129 1.00 74.94 185 GLY A O 1
ATOM 1315 N N . HIS A 1 186 ? 4.411 5.887 11.310 1.00 87.62 186 HIS A N 1
ATOM 1316 C CA . HIS A 1 186 ? 3.524 7.006 11.614 1.00 87.62 186 HIS A CA 1
ATOM 1317 C C . HIS A 1 186 ? 2.378 7.079 10.596 1.00 87.62 186 HIS A C 1
ATOM 1319 O O . HIS A 1 186 ? 2.555 7.483 9.445 1.00 87.62 186 HIS A O 1
ATOM 1325 N N . PHE A 1 187 ? 1.176 6.718 11.042 1.00 92.56 187 PHE A N 1
ATOM 1326 C CA . PHE A 1 187 ? -0.058 6.784 10.265 1.00 92.56 187 PHE A CA 1
ATOM 1327 C C . PHE A 1 187 ? -0.815 8.062 10.641 1.00 92.56 187 PHE A C 1
ATOM 1329 O O . PHE A 1 187 ? -1.544 8.109 11.633 1.00 92.56 187 PHE A O 1
ATOM 1336 N N . LYS A 1 188 ? -0.605 9.134 9.867 1.00 93.69 188 LYS A N 1
ATOM 1337 C CA . LYS A 1 188 ? -1.004 10.507 10.240 1.00 93.69 188 LYS A CA 1
ATOM 1338 C C . LYS A 1 188 ? -2.451 10.868 9.883 1.00 93.69 188 LYS A C 1
ATOM 1340 O O . LYS A 1 188 ? -2.914 11.987 10.124 1.00 93.69 188 LYS A O 1
ATOM 1345 N N . ASP A 1 189 ? -3.170 9.939 9.263 1.00 96.25 189 ASP A N 1
ATOM 1346 C CA . ASP A 1 189 ? -4.546 10.111 8.809 1.00 96.25 189 ASP A CA 1
ATOM 1347 C C . ASP A 1 189 ? -5.351 8.812 8.986 1.00 96.25 189 ASP A C 1
ATOM 1349 O O . ASP A 1 189 ? -4.822 7.788 9.414 1.00 96.25 189 ASP A O 1
ATOM 1353 N N . THR A 1 190 ? -6.653 8.867 8.707 1.00 95.88 190 THR A N 1
ATOM 1354 C CA . THR A 1 190 ? -7.592 7.770 8.978 1.00 95.88 190 THR A CA 1
ATOM 1355 C C . THR A 1 190 ? -7.252 6.490 8.209 1.00 95.88 190 THR A C 1
ATOM 1357 O O . THR A 1 190 ? -7.044 6.514 6.994 1.00 95.88 190 THR A O 1
ATOM 1360 N N . ILE A 1 191 ? -7.304 5.349 8.899 1.00 97.06 191 ILE A N 1
ATOM 1361 C CA . ILE A 1 191 ? -7.282 4.020 8.274 1.00 97.06 191 ILE A CA 1
ATOM 1362 C C . ILE A 1 191 ? -8.721 3.512 8.173 1.00 97.06 191 ILE A C 1
ATOM 1364 O O . ILE A 1 191 ? -9.451 3.505 9.162 1.00 97.06 191 ILE A O 1
ATOM 1368 N N . THR A 1 192 ? -9.141 3.086 6.983 1.00 97.75 192 THR A N 1
ATOM 1369 C CA . THR A 1 192 ? -10.486 2.554 6.719 1.00 97.75 192 THR A CA 1
ATOM 1370 C C . THR A 1 192 ? -10.396 1.129 6.195 1.00 97.75 192 THR A C 1
ATOM 1372 O O . THR A 1 192 ? -9.780 0.881 5.164 1.00 97.75 192 THR A O 1
ATOM 1375 N N . ILE A 1 193 ? -11.055 0.200 6.878 1.00 98.00 193 ILE A N 1
ATOM 1376 C CA . ILE A 1 193 ? -11.113 -1.228 6.571 1.00 98.00 193 ILE A CA 1
ATOM 1377 C C . ILE A 1 193 ? -12.585 -1.568 6.324 1.00 98.00 193 ILE A C 1
ATOM 1379 O O . ILE A 1 193 ? -13.456 -1.290 7.149 1.00 98.00 193 ILE A O 1
ATOM 1383 N N . SER A 1 194 ? -12.899 -2.091 5.142 1.00 96.19 194 SER A N 1
ATOM 1384 C CA . SER A 1 194 ? -14.279 -2.166 4.647 1.00 96.19 194 SER A CA 1
ATOM 1385 C C . SER A 1 194 ? -14.502 -3.327 3.678 1.00 96.19 194 SER A C 1
ATOM 1387 O O . SER A 1 194 ? -13.556 -3.963 3.211 1.00 96.19 194 SER A O 1
ATOM 1389 N N . GLY A 1 195 ? -15.763 -3.617 3.347 1.00 92.69 195 GLY A N 1
ATOM 1390 C CA . GLY A 1 195 ? -16.101 -4.738 2.464 1.00 92.69 195 GLY A CA 1
ATOM 1391 C C . GLY A 1 195 ? -15.673 -6.058 3.103 1.00 92.69 195 GLY A C 1
ATOM 1392 O O . GLY A 1 195 ? -16.047 -6.305 4.239 1.00 92.69 195 GLY A O 1
ATOM 1393 N N . ASN A 1 196 ? -14.866 -6.863 2.406 1.00 93.31 196 ASN A N 1
ATOM 1394 C CA . ASN A 1 196 ? -14.191 -8.047 2.967 1.00 93.31 196 ASN A CA 1
ATOM 1395 C C . ASN A 1 196 ? -12.690 -7.777 3.229 1.00 93.31 196 ASN A C 1
ATOM 1397 O O . ASN A 1 196 ? -11.862 -8.672 3.085 1.00 93.31 196 ASN A O 1
ATOM 1401 N N . GLY A 1 197 ? -12.310 -6.520 3.476 1.00 96.19 197 GLY A N 1
ATOM 1402 C CA . GLY A 1 197 ? -10.920 -6.122 3.696 1.00 96.19 197 GLY A CA 1
ATOM 1403 C C . GLY A 1 197 ? -10.407 -6.543 5.071 1.00 96.19 197 GLY A C 1
ATOM 1404 O O . GLY A 1 197 ? -11.148 -6.471 6.048 1.00 96.19 197 GLY A O 1
ATOM 1405 N N . SER A 1 198 ? -9.139 -6.940 5.155 1.00 96.38 198 SER A N 1
ATOM 1406 C CA . SER A 1 198 ? -8.502 -7.352 6.412 1.00 96.38 198 SER A CA 1
ATOM 1407 C C . SER A 1 198 ? -7.229 -6.554 6.666 1.00 96.38 198 SER A C 1
ATOM 1409 O O . SER A 1 198 ? -6.437 -6.370 5.745 1.00 96.38 198 SER A O 1
ATOM 1411 N N . ALA A 1 199 ? -6.987 -6.129 7.903 1.00 96.19 199 ALA A N 1
ATOM 1412 C CA . ALA A 1 199 ? -5.745 -5.470 8.288 1.00 96.19 199 ALA A CA 1
ATOM 1413 C C . ALA A 1 199 ? -5.189 -6.034 9.597 1.00 96.19 199 ALA A C 1
ATOM 1415 O O . ALA A 1 199 ? -5.901 -6.097 10.595 1.00 96.19 199 ALA A O 1
ATOM 1416 N N . THR A 1 200 ? -3.907 -6.382 9.616 1.00 95.25 200 THR A N 1
ATOM 1417 C CA . THR A 1 200 ? -3.149 -6.595 10.853 1.00 95.25 200 THR A CA 1
ATOM 1418 C C . THR A 1 200 ? -2.348 -5.331 11.136 1.00 95.25 200 THR A C 1
ATOM 1420 O O . THR A 1 200 ? -1.615 -4.879 10.262 1.00 95.25 200 THR A O 1
ATOM 1423 N N . LEU A 1 201 ? -2.508 -4.739 12.319 1.00 93.50 201 LEU A N 1
ATOM 1424 C CA . LEU A 1 201 ? -1.816 -3.524 12.756 1.00 93.50 201 LEU A CA 1
ATOM 1425 C C . LEU A 1 201 ? -0.926 -3.911 13.940 1.00 93.50 201 LEU A C 1
ATOM 1427 O O . LEU A 1 201 ? -1.434 -4.140 15.029 1.00 93.50 201 LEU A O 1
ATOM 1431 N N . ASN A 1 202 ? 0.380 -4.046 13.726 1.00 90.25 202 ASN A N 1
ATOM 1432 C CA . ASN A 1 202 ? 1.331 -4.506 14.736 1.00 90.25 202 ASN A CA 1
ATOM 1433 C C . ASN A 1 202 ? 2.246 -3.348 15.161 1.00 90.25 202 ASN A C 1
ATOM 1435 O O . ASN A 1 202 ? 3.199 -3.014 14.453 1.00 90.25 202 ASN A O 1
ATOM 1439 N N . GLY A 1 203 ? 1.941 -2.723 16.300 1.00 87.94 203 GLY A N 1
ATOM 1440 C CA . GLY A 1 203 ? 2.643 -1.543 16.807 1.00 87.94 203 GLY A CA 1
ATOM 1441 C C . GLY A 1 203 ? 2.457 -0.273 15.958 1.00 87.94 203 GLY A C 1
ATOM 1442 O O . GLY A 1 203 ? 1.541 -0.160 15.147 1.00 87.94 203 GLY A O 1
ATOM 1443 N N . GLY A 1 204 ? 3.346 0.707 16.156 1.00 89.19 204 GLY A N 1
ATOM 1444 C CA . GLY A 1 204 ? 3.310 2.006 15.464 1.00 89.19 204 GLY A CA 1
ATOM 1445 C C . GLY A 1 204 ? 2.473 3.082 16.172 1.00 89.19 204 GLY A C 1
ATOM 1446 O O . GLY A 1 204 ? 2.024 2.905 17.309 1.00 89.19 204 GLY A O 1
ATOM 1447 N N . THR A 1 205 ? 2.307 4.229 15.505 1.00 90.94 205 THR A N 1
ATOM 1448 C CA . THR A 1 205 ? 1.495 5.365 15.977 1.00 90.94 205 THR A CA 1
ATOM 1449 C C . THR A 1 205 ? 0.441 5.742 14.942 1.00 90.94 205 THR A C 1
ATOM 1451 O O . THR A 1 205 ? 0.766 5.986 13.781 1.00 90.94 205 THR A O 1
ATOM 1454 N N . PHE A 1 206 ? -0.811 5.841 15.381 1.00 93.56 206 PHE A N 1
ATOM 1455 C CA . PHE A 1 206 ? -1.973 6.181 14.565 1.00 93.56 206 PHE A CA 1
ATOM 1456 C C . PHE A 1 206 ? -2.557 7.505 15.066 1.00 93.56 206 PHE A C 1
ATOM 1458 O O . PHE A 1 206 ? -3.219 7.547 16.104 1.00 93.56 206 PHE A O 1
ATOM 1465 N N . ASP A 1 207 ? -2.301 8.603 14.351 1.00 94.00 207 ASP A N 1
ATOM 1466 C CA . ASP A 1 207 ? -2.710 9.953 14.772 1.00 94.00 207 ASP A CA 1
ATOM 1467 C C . ASP A 1 207 ? -4.210 10.207 14.618 1.00 94.00 207 ASP A C 1
ATOM 1469 O O . ASP A 1 207 ? -4.749 11.144 15.210 1.00 94.00 207 ASP A O 1
ATOM 1473 N N . LYS A 1 208 ? -4.889 9.378 13.820 1.00 96.19 208 LYS A N 1
ATOM 1474 C CA . LYS A 1 208 ? -6.331 9.437 13.587 1.00 96.19 208 LYS A CA 1
ATOM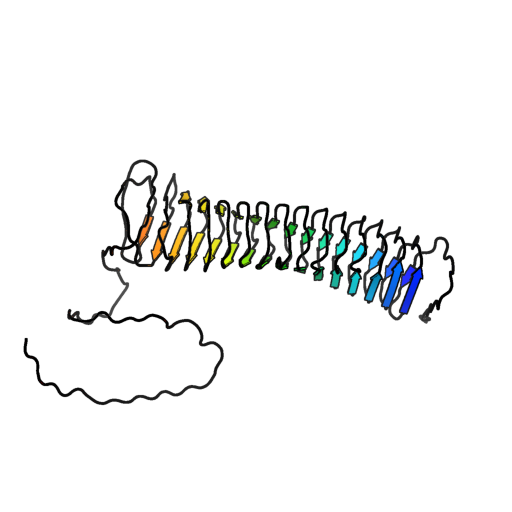 1475 C C . LYS A 1 208 ? -6.993 8.074 13.734 1.00 96.19 208 LYS A C 1
ATOM 1477 O O . LYS A 1 208 ? -6.359 7.079 14.069 1.00 96.19 208 LYS A O 1
ATOM 1482 N N . SER A 1 209 ? -8.308 8.071 13.549 1.00 94.50 209 SER A N 1
ATOM 1483 C CA . SER A 1 209 ? -9.155 6.910 13.759 1.00 94.50 209 SER A CA 1
ATOM 1484 C C . SER A 1 209 ? -8.817 5.746 12.832 1.00 94.50 209 SER A C 1
ATOM 1486 O O . SER A 1 209 ? -8.502 5.928 11.653 1.00 94.50 209 SER A O 1
ATOM 1488 N N . VAL A 1 210 ? -8.978 4.536 13.363 1.00 96.94 210 VAL A N 1
ATOM 1489 C CA . VAL A 1 210 ? -9.092 3.310 12.568 1.00 96.94 210 VAL A CA 1
ATOM 1490 C C . VAL A 1 210 ? -10.574 2.952 12.512 1.00 96.94 210 VAL A C 1
ATOM 1492 O O . VAL A 1 210 ? -11.239 2.880 13.545 1.00 96.94 210 VAL A O 1
ATOM 1495 N N . THR A 1 211 ? -11.109 2.776 11.308 1.00 97.38 211 THR A N 1
ATOM 1496 C CA . THR A 1 211 ? -12.527 2.490 11.063 1.00 97.38 211 THR A CA 1
ATOM 1497 C C . THR A 1 211 ? -12.679 1.128 10.404 1.00 97.38 211 THR A C 1
ATOM 1499 O O . THR A 1 211 ? -12.105 0.897 9.345 1.00 97.38 211 THR A O 1
ATOM 1502 N N . VAL A 1 212 ? -13.489 0.253 10.994 1.00 97.69 212 VAL A N 1
ATOM 1503 C CA . VAL A 1 212 ? -13.897 -1.048 10.454 1.00 97.69 212 VAL A CA 1
ATOM 1504 C C . VAL A 1 212 ? -15.380 -0.989 10.082 1.00 97.69 212 VAL A C 1
ATOM 1506 O O . VAL A 1 212 ? -16.193 -0.420 10.814 1.00 97.69 212 VAL A O 1
ATOM 1509 N N . SER A 1 213 ? -15.747 -1.536 8.923 1.00 96.38 213 SER A N 1
ATOM 1510 C CA . SER A 1 213 ? -17.130 -1.517 8.428 1.00 96.38 213 SER A CA 1
ATOM 1511 C C . SER A 1 213 ? -17.469 -2.714 7.534 1.00 96.38 213 SER A C 1
ATOM 1513 O O . SER A 1 213 ? -16.591 -3.332 6.926 1.00 96.38 213 SER A O 1
ATOM 1515 N N . GLY A 1 214 ? -18.759 -3.031 7.404 1.00 94.19 214 GLY A N 1
ATOM 1516 C CA . GLY A 1 214 ? -19.231 -4.119 6.535 1.00 94.19 214 GLY A CA 1
ATOM 1517 C C . GLY A 1 214 ? -18.861 -5.499 7.086 1.00 94.19 214 GLY A C 1
ATOM 1518 O O . GLY A 1 214 ? -19.314 -5.850 8.169 1.00 94.19 214 GLY A O 1
ATOM 1519 N N . ASN A 1 215 ? -18.041 -6.264 6.357 1.00 94.88 215 ASN A N 1
ATOM 1520 C CA . ASN A 1 215 ? -17.417 -7.509 6.834 1.00 94.88 215 ASN A CA 1
ATOM 1521 C C . ASN A 1 215 ? -15.902 -7.323 7.074 1.00 94.88 215 ASN A C 1
ATOM 1523 O O . ASN A 1 215 ? -15.149 -8.297 7.058 1.00 94.88 215 ASN A O 1
ATOM 1527 N N . GLY A 1 216 ? -15.431 -6.076 7.216 1.00 97.12 216 GLY A N 1
ATOM 1528 C CA . GLY A 1 216 ? -14.014 -5.780 7.406 1.00 97.12 216 GLY A CA 1
ATOM 1529 C C . GLY A 1 216 ? -13.468 -6.406 8.691 1.00 97.12 216 GLY A C 1
ATOM 1530 O O . GLY A 1 216 ? -14.220 -6.640 9.633 1.00 97.12 216 GLY A O 1
ATOM 1531 N N . SER A 1 217 ? -12.169 -6.687 8.743 1.00 97.56 217 SER A N 1
ATOM 1532 C CA . SER A 1 217 ? -11.511 -7.239 9.935 1.00 97.56 217 SER A CA 1
ATOM 1533 C C . SER A 1 217 ? -10.234 -6.471 10.264 1.00 97.56 217 SER A C 1
ATOM 1535 O O . SER A 1 217 ? -9.405 -6.250 9.383 1.00 97.56 217 SER A O 1
ATOM 1537 N N . ALA A 1 218 ? -10.066 -6.065 11.518 1.00 97.44 218 ALA A N 1
ATOM 1538 C CA . ALA A 1 218 ? -8.855 -5.425 12.019 1.00 97.44 218 ALA A CA 1
ATOM 1539 C C . ALA A 1 218 ? -8.295 -6.221 13.201 1.00 97.44 218 ALA A C 1
ATOM 1541 O O . ALA A 1 218 ? -9.035 -6.501 14.138 1.00 97.44 218 ALA A O 1
ATOM 1542 N N . PHE A 1 219 ? -7.004 -6.549 13.155 1.00 96.06 219 PHE A N 1
ATOM 1543 C CA . PHE A 1 219 ? -6.285 -7.304 14.182 1.00 96.06 219 PHE A CA 1
ATOM 1544 C C . PHE A 1 219 ? -5.120 -6.458 14.700 1.00 96.06 219 PHE A C 1
ATOM 1546 O O . PHE A 1 219 ? -4.059 -6.384 14.070 1.00 96.06 219 PHE A O 1
ATOM 1553 N N . LEU A 1 220 ? -5.344 -5.757 15.804 1.00 94.25 220 LEU A N 1
ATOM 1554 C CA . LEU A 1 220 ? -4.395 -4.835 16.415 1.00 94.25 220 LEU A CA 1
ATOM 1555 C C . LEU A 1 220 ? -3.551 -5.614 17.427 1.00 94.25 220 LEU A C 1
ATOM 1557 O O . LEU A 1 220 ? -4.108 -6.206 18.339 1.00 94.25 220 LEU A O 1
ATOM 1561 N N . HIS A 1 221 ? -2.233 -5.581 17.273 1.00 90.81 221 HIS A N 1
ATOM 1562 C CA . HIS A 1 221 ? -1.270 -6.207 18.175 1.00 90.81 221 HIS A CA 1
ATOM 1563 C C . HIS A 1 221 ? -0.318 -5.110 18.659 1.00 90.81 221 HIS A C 1
ATOM 1565 O O . HIS A 1 221 ? 0.623 -4.722 17.962 1.00 90.81 221 HIS A O 1
ATOM 1571 N N . GLY A 1 222 ? -0.603 -4.531 19.821 1.00 86.25 222 GLY A N 1
ATOM 1572 C CA . GLY A 1 222 ? 0.106 -3.356 20.330 1.00 86.25 222 GLY A CA 1
ATOM 1573 C C . GLY A 1 222 ? -0.114 -2.044 19.547 1.00 86.25 222 GLY A C 1
ATOM 1574 O O . GLY A 1 222 ? -0.781 -1.985 18.508 1.00 86.25 222 GLY A O 1
ATOM 1575 N N . GLY A 1 223 ? 0.476 -0.958 20.056 1.00 89.88 223 GLY A N 1
ATOM 1576 C CA . GLY A 1 223 ? 0.572 0.341 19.371 1.00 89.88 223 GLY A CA 1
ATOM 1577 C C . GLY A 1 223 ? -0.214 1.490 20.014 1.00 89.88 223 GLY A C 1
ATOM 1578 O O . GLY A 1 223 ? -1.006 1.309 20.939 1.00 89.88 223 GLY A O 1
ATOM 1579 N N . ASN A 1 224 ? 0.027 2.708 19.516 1.00 90.81 224 ASN A N 1
ATOM 1580 C CA . ASN A 1 224 ? -0.547 3.944 20.055 1.00 90.81 224 ASN A CA 1
ATOM 1581 C C . ASN A 1 224 ? -1.620 4.520 19.124 1.00 90.81 224 ASN A C 1
ATOM 1583 O O . ASN A 1 224 ? -1.306 5.038 18.054 1.00 90.81 224 ASN A O 1
ATOM 1587 N N . TYR A 1 225 ? -2.878 4.490 19.560 1.00 92.94 225 TYR A N 1
ATOM 1588 C CA . TYR A 1 225 ? -4.036 4.983 18.816 1.00 92.94 225 TYR A CA 1
ATOM 1589 C C . TYR A 1 225 ? -4.496 6.311 19.430 1.00 92.94 225 TYR A C 1
ATOM 1591 O O . TYR A 1 225 ? -5.145 6.353 20.478 1.00 92.94 225 TYR A O 1
ATOM 1599 N N . ASN A 1 226 ? -4.118 7.422 18.793 1.00 92.56 226 ASN A N 1
ATOM 1600 C CA . ASN A 1 226 ? -4.309 8.778 19.320 1.00 92.56 226 ASN A CA 1
ATOM 1601 C C . ASN A 1 226 ? -5.750 9.294 19.206 1.00 92.56 226 ASN A C 1
ATOM 1603 O O . ASN A 1 226 ? -6.072 10.313 19.817 1.00 92.56 226 ASN A O 1
ATOM 1607 N N . GLN A 1 227 ? -6.598 8.611 18.438 1.00 94.12 227 GLN A N 1
ATOM 1608 C CA . GLN A 1 227 ? -8.022 8.900 18.263 1.00 94.12 227 GLN A CA 1
ATOM 1609 C C . GLN A 1 227 ? -8.849 7.618 18.447 1.00 94.12 227 GLN A C 1
ATOM 1611 O O . GLN A 1 227 ? -8.345 6.599 18.920 1.00 94.12 227 GLN A O 1
ATOM 1616 N N . SER A 1 228 ? -10.141 7.678 18.132 1.00 91.62 228 SER A N 1
ATOM 1617 C CA . SER A 1 228 ? -11.076 6.581 18.359 1.00 91.62 228 SER A CA 1
ATOM 1618 C C . SER A 1 228 ? -10.904 5.418 17.382 1.00 91.62 228 SER A C 1
ATOM 1620 O O . SER A 1 228 ? -10.621 5.606 16.198 1.00 91.62 228 SER A O 1
ATOM 1622 N N . LEU A 1 229 ? -11.173 4.205 17.862 1.00 95.19 229 LEU A N 1
ATOM 1623 C CA . LEU A 1 229 ? -11.466 3.066 16.995 1.00 95.19 229 LEU A CA 1
ATOM 1624 C C . LEU A 1 229 ? -12.974 3.052 16.715 1.00 95.19 229 LEU A C 1
ATOM 1626 O O . LEU A 1 229 ? -13.774 3.250 17.628 1.00 95.19 229 LEU A O 1
ATOM 1630 N N . THR A 1 230 ? -13.381 2.854 15.464 1.00 95.88 230 THR A N 1
ATOM 1631 C CA . THR A 1 230 ? -14.799 2.819 15.068 1.00 95.88 230 THR A CA 1
ATOM 1632 C C . THR A 1 230 ? -15.119 1.502 14.375 1.00 95.88 230 THR A C 1
ATOM 1634 O O . THR A 1 230 ? -14.394 1.098 13.475 1.00 95.88 230 THR A O 1
ATOM 1637 N N . VAL A 1 231 ? -16.210 0.847 14.763 1.00 96.38 231 VAL A N 1
ATOM 1638 C CA . VAL A 1 231 ? -16.708 -0.404 14.176 1.00 96.38 231 VAL A CA 1
ATOM 1639 C C . VAL A 1 231 ? -18.158 -0.194 13.732 1.00 96.38 231 VAL A C 1
ATOM 1641 O O . VAL A 1 231 ? -18.970 0.387 14.451 1.00 96.38 231 VAL A O 1
ATOM 1644 N N . SER A 1 232 ? -18.488 -0.619 12.518 1.00 94.38 232 SER A N 1
ATOM 1645 C CA . SER A 1 232 ? -19.801 -0.415 11.885 1.00 94.38 232 SER A CA 1
ATOM 1646 C C . SER A 1 232 ? -20.145 -1.636 11.029 1.00 94.38 232 SER A C 1
ATOM 1648 O O . SER A 1 232 ? -20.215 -1.596 9.797 1.00 94.38 232 SER A O 1
ATOM 1650 N N . GLY A 1 233 ? -20.247 -2.774 11.716 1.00 89.88 233 GLY A N 1
ATOM 1651 C CA . GLY A 1 233 ? -20.064 -4.096 11.121 1.00 89.88 233 GLY A CA 1
ATOM 1652 C C . GLY A 1 233 ? -18.589 -4.510 11.083 1.00 89.88 233 GLY A C 1
ATOM 1653 O O . GLY A 1 233 ? -17.689 -3.685 11.260 1.00 89.88 233 GLY A O 1
ATOM 1654 N N . GLY A 1 234 ? -18.357 -5.799 10.842 1.00 94.94 234 GLY A N 1
ATOM 1655 C CA . GLY A 1 234 ? -17.029 -6.404 10.810 1.00 94.94 234 GLY A CA 1
ATOM 1656 C C . GLY A 1 234 ? -16.537 -6.880 12.177 1.00 94.94 234 GLY A C 1
ATOM 1657 O O . GLY A 1 234 ? -17.328 -7.044 13.109 1.00 94.94 234 GLY A O 1
ATOM 1658 N N . LEU A 1 235 ? -15.228 -7.108 12.265 1.00 96.19 235 LEU A N 1
ATOM 1659 C CA . LEU A 1 235 ? -14.506 -7.567 13.450 1.00 96.19 235 LEU A CA 1
ATOM 1660 C C . LEU A 1 235 ? -13.368 -6.595 13.790 1.00 96.19 235 LEU A C 1
ATOM 1662 O O . LEU A 1 235 ? -12.572 -6.233 12.923 1.00 96.19 235 LEU A O 1
ATOM 1666 N N . LEU A 1 236 ? -13.263 -6.217 15.059 1.00 96.88 236 LEU A N 1
ATOM 1667 C CA . LEU A 1 236 ? -12.084 -5.585 15.641 1.00 96.88 236 LEU A CA 1
ATOM 1668 C C . LEU A 1 236 ? -11.549 -6.490 16.751 1.00 96.88 236 LEU A C 1
ATOM 1670 O O . LEU A 1 236 ? -12.190 -6.637 17.785 1.00 96.88 236 LEU A O 1
ATOM 1674 N N . GLU A 1 237 ? -10.375 -7.065 16.553 1.00 94.88 237 GLU A N 1
ATOM 1675 C CA . GLU A 1 237 ? -9.633 -7.802 17.571 1.00 94.88 237 GLU A CA 1
ATOM 1676 C C . GLU A 1 237 ? -8.404 -6.980 17.975 1.00 94.88 237 GLU A C 1
ATOM 1678 O O . GLU A 1 237 ? -7.760 -6.365 17.121 1.00 94.88 237 GLU A O 1
ATOM 1683 N N . ALA A 1 238 ? -8.126 -6.897 19.274 1.00 92.06 238 ALA A N 1
ATOM 1684 C CA . ALA A 1 238 ? -7.058 -6.070 19.822 1.00 92.06 238 ALA A CA 1
ATOM 1685 C C . ALA A 1 238 ? -6.384 -6.764 21.014 1.00 92.06 238 ALA A C 1
ATOM 1687 O O . ALA A 1 238 ? -7.058 -7.040 22.012 1.00 92.06 238 ALA A O 1
ATOM 1688 N N . ASP A 1 239 ? -5.074 -7.008 20.912 1.00 87.88 239 ASP A N 1
ATOM 1689 C CA . ASP A 1 239 ? -4.257 -7.645 21.946 1.00 87.88 239 ASP A CA 1
ATOM 1690 C C . ASP A 1 239 ? -2.911 -6.941 22.239 1.00 87.88 239 ASP A C 1
ATOM 1692 O O . ASP A 1 239 ? -2.412 -6.100 21.482 1.00 87.88 239 ASP A O 1
ATOM 1696 N N . GLY A 1 240 ? -2.330 -7.263 23.399 1.00 84.75 240 GLY A N 1
ATOM 1697 C CA . GLY A 1 240 ? -1.014 -6.781 23.829 1.00 84.75 240 GLY A CA 1
ATOM 1698 C C . GLY A 1 240 ? -0.952 -5.308 24.267 1.00 84.75 240 GLY A C 1
ATOM 1699 O O . GLY A 1 240 ? -1.942 -4.708 24.690 1.00 84.75 240 GLY A O 1
ATOM 1700 N N . GLU A 1 241 ? 0.252 -4.724 24.182 1.00 82.31 241 GLU A N 1
ATOM 1701 C CA . GLU A 1 241 ? 0.605 -3.367 24.652 1.00 82.31 241 GLU A CA 1
ATOM 1702 C C . GLU A 1 241 ? -0.025 -2.260 23.773 1.00 82.31 241 GLU A C 1
ATOM 1704 O O . GLU A 1 241 ? 0.632 -1.581 22.974 1.00 82.31 241 GLU A O 1
ATOM 1709 N N . ILE A 1 242 ? -1.350 -2.129 23.866 1.00 85.25 242 ILE A N 1
ATOM 1710 C CA . ILE A 1 242 ? -2.180 -1.158 23.147 1.00 85.25 242 ILE A CA 1
ATOM 1711 C C . ILE A 1 242 ? -2.538 0.013 24.066 1.00 85.25 242 ILE A C 1
ATOM 1713 O O . ILE A 1 242 ? -3.078 -0.178 25.156 1.00 85.25 242 ILE A O 1
ATOM 1717 N N . SER A 1 243 ? -2.338 1.239 23.567 1.00 86.38 243 SER A N 1
ATOM 1718 C CA . SER A 1 243 ? -2.866 2.473 24.162 1.00 86.38 243 SER A CA 1
ATOM 1719 C C . SER A 1 243 ? -3.888 3.130 23.233 1.00 86.38 243 SER A C 1
ATOM 1721 O O . SER A 1 243 ? -3.511 3.708 22.214 1.00 86.38 243 SER A O 1
ATOM 1723 N N . ILE A 1 244 ? -5.170 3.126 23.611 1.00 87.06 244 ILE A N 1
ATOM 1724 C CA . ILE A 1 244 ? -6.250 3.820 22.880 1.00 87.06 244 ILE A CA 1
ATOM 1725 C C . ILE A 1 244 ? -6.672 5.082 23.641 1.00 87.06 244 ILE A C 1
ATOM 1727 O O . ILE A 1 244 ? -7.187 5.014 24.761 1.00 87.06 244 ILE A O 1
ATOM 1731 N N . ASN A 1 245 ? -6.475 6.251 23.027 1.00 86.50 245 ASN A N 1
ATOM 1732 C CA . ASN A 1 245 ? -6.611 7.542 23.707 1.00 86.50 245 ASN A CA 1
ATOM 1733 C C . ASN A 1 245 ? -8.032 8.135 23.688 1.00 86.50 245 ASN A C 1
ATOM 1735 O O . ASN A 1 245 ? -8.345 8.934 24.567 1.00 86.50 245 ASN A O 1
ATOM 1739 N N . SER A 1 246 ? -8.893 7.779 22.724 1.00 87.00 246 SER A N 1
ATOM 1740 C CA . SER A 1 246 ? -10.240 8.383 22.592 1.00 87.00 246 SER A CA 1
ATOM 1741 C C . SER A 1 246 ? -11.410 7.400 22.615 1.00 87.00 246 SER A C 1
ATOM 1743 O O . SER A 1 246 ? -12.546 7.833 22.470 1.00 87.00 246 SER A O 1
ATOM 1745 N N . GLY A 1 247 ? -11.165 6.108 22.840 1.00 86.81 247 GLY A N 1
ATOM 1746 C CA . GLY A 1 247 ? -12.222 5.108 23.019 1.00 86.81 247 GLY A CA 1
ATOM 1747 C C . GLY A 1 247 ? -12.519 4.258 21.783 1.00 86.81 247 GLY A C 1
ATOM 1748 O O . GLY A 1 247 ? -11.849 4.365 20.753 1.00 86.81 247 GLY A O 1
ATOM 1749 N N . ILE A 1 248 ? -13.528 3.397 21.910 1.00 89.75 248 ILE A N 1
ATOM 1750 C CA . ILE A 1 248 ? -13.974 2.459 20.873 1.00 89.75 248 ILE A CA 1
ATOM 1751 C C . ILE A 1 248 ? -15.485 2.626 20.684 1.00 89.75 248 ILE A C 1
ATOM 1753 O O . ILE A 1 248 ? -16.238 2.536 21.649 1.00 89.75 248 ILE A O 1
ATOM 1757 N N . TYR A 1 249 ? -15.943 2.848 19.454 1.00 90.62 249 TYR A N 1
ATOM 1758 C CA . TYR A 1 249 ? -17.350 3.121 19.140 1.00 90.62 249 TYR A CA 1
ATOM 1759 C C . TYR A 1 249 ? -17.876 2.088 18.147 1.00 90.62 249 TYR A C 1
ATOM 1761 O O . TYR A 1 249 ? -17.335 1.965 17.052 1.00 90.62 249 TYR A O 1
ATOM 1769 N N . ALA A 1 250 ? -18.928 1.357 18.505 1.00 90.62 250 ALA A N 1
ATOM 1770 C CA . ALA A 1 250 ? -19.456 0.244 17.723 1.00 90.62 250 ALA A CA 1
ATOM 1771 C C . ALA A 1 250 ? -20.921 0.471 17.332 1.00 90.62 250 ALA A C 1
ATOM 1773 O O . ALA A 1 250 ? -21.739 0.800 18.182 1.00 90.62 250 ALA A O 1
ATOM 1774 N N . THR A 1 251 ? -21.261 0.274 16.061 1.00 88.69 251 THR A N 1
ATOM 1775 C CA . THR A 1 251 ? -22.616 0.435 15.496 1.00 88.69 251 THR A CA 1
ATOM 1776 C C . THR A 1 251 ? -23.008 -0.828 14.719 1.00 88.69 251 THR A C 1
ATOM 1778 O O . THR A 1 251 ? -23.268 -0.807 13.518 1.00 88.69 251 THR A O 1
ATOM 1781 N N . GLY A 1 252 ? -22.975 -1.965 15.415 1.00 84.88 252 GLY A N 1
ATOM 1782 C CA . GLY A 1 252 ? -22.919 -3.314 14.844 1.00 84.88 252 GLY A CA 1
ATOM 1783 C C . GLY A 1 252 ? -21.484 -3.829 14.657 1.00 84.88 252 GLY A C 1
ATOM 1784 O O . GLY A 1 252 ? -20.524 -3.057 14.677 1.00 84.88 252 GLY A O 1
ATOM 1785 N N . GLY A 1 253 ? -21.342 -5.144 14.462 1.00 89.56 253 GLY A N 1
ATOM 1786 C CA . GLY A 1 253 ? -20.047 -5.839 14.402 1.00 89.56 253 GLY A CA 1
ATOM 1787 C C . GLY A 1 253 ? -19.595 -6.394 15.756 1.00 89.56 253 GLY A C 1
ATOM 1788 O O . GLY A 1 253 ? -20.290 -6.246 16.763 1.00 89.56 253 GLY A O 1
ATOM 1789 N N . GLU A 1 254 ? -18.438 -7.049 15.772 1.00 91.88 254 GLU A N 1
ATOM 1790 C CA . GLU A 1 254 ? -17.851 -7.684 16.955 1.00 91.88 254 GLU A CA 1
ATOM 1791 C C . GLU A 1 254 ? -16.523 -7.014 17.336 1.00 91.88 254 GLU A C 1
ATOM 1793 O O . GLU A 1 254 ? -15.708 -6.681 16.477 1.00 91.88 254 GLU A O 1
ATOM 1798 N N . ILE A 1 255 ? -16.319 -6.801 18.634 1.00 91.31 255 ILE A N 1
ATOM 1799 C CA . ILE A 1 255 ? -15.081 -6.306 19.233 1.00 91.31 255 ILE A CA 1
ATOM 1800 C C . ILE A 1 255 ? -14.579 -7.366 20.212 1.00 91.31 255 ILE A C 1
ATOM 1802 O O . ILE A 1 255 ? -15.333 -7.812 21.078 1.00 91.31 255 ILE A O 1
ATOM 1806 N N . ILE A 1 256 ? -13.307 -7.735 20.107 1.00 89.12 256 ILE A N 1
ATOM 1807 C CA . ILE A 1 256 ? -12.624 -8.680 20.989 1.00 89.12 256 ILE A CA 1
ATOM 1808 C C . ILE A 1 256 ? -11.383 -7.982 21.544 1.00 89.12 256 ILE A C 1
ATOM 1810 O O . ILE A 1 256 ? -10.514 -7.567 20.786 1.00 89.12 256 ILE A O 1
ATOM 1814 N N . LEU A 1 257 ? -11.322 -7.825 22.865 1.00 86.62 257 LEU A N 1
ATOM 1815 C CA . LEU A 1 257 ? -10.223 -7.170 23.572 1.00 86.62 257 LEU A CA 1
ATOM 1816 C C . LEU A 1 257 ? -9.556 -8.184 24.504 1.00 86.62 257 LEU A C 1
ATOM 1818 O O . LEU A 1 257 ? -10.234 -8.785 25.343 1.00 86.62 257 LEU A O 1
ATOM 1822 N N . VAL A 1 258 ? -8.246 -8.363 24.362 1.00 83.06 258 VAL A N 1
ATOM 1823 C CA . VAL A 1 258 ? -7.433 -9.311 25.139 1.00 83.06 258 VAL A CA 1
ATOM 1824 C C . VAL A 1 258 ? -6.213 -8.571 25.683 1.00 83.06 258 VAL A C 1
ATOM 1826 O O . VAL A 1 258 ? -5.653 -7.749 24.970 1.00 83.06 258 VAL A O 1
ATOM 1829 N N . ASP A 1 259 ? -5.808 -8.810 26.931 1.00 75.31 259 ASP A N 1
ATOM 1830 C CA . ASP A 1 259 ? -4.539 -8.321 27.511 1.00 75.31 259 ASP A CA 1
ATOM 1831 C C . ASP A 1 259 ? -4.245 -6.804 27.342 1.00 75.31 259 ASP A C 1
ATOM 1833 O O . ASP A 1 259 ? -3.091 -6.382 27.415 1.00 75.31 259 ASP A O 1
ATOM 1837 N N . LEU A 1 260 ? -5.271 -5.963 27.123 1.00 73.12 260 LEU A N 1
ATOM 1838 C CA . LEU A 1 260 ? -5.093 -4.522 26.901 1.00 73.12 260 LEU A CA 1
ATOM 1839 C C . LEU A 1 260 ? -4.398 -3.859 28.093 1.00 73.12 260 LEU A C 1
ATOM 1841 O O . LEU A 1 260 ? -4.914 -3.915 29.206 1.00 73.12 260 LEU A O 1
ATOM 1845 N N . GLU A 1 261 ? -3.298 -3.152 27.822 1.00 70.56 261 GLU A N 1
ATOM 1846 C CA . GLU A 1 261 ? -2.572 -2.355 28.819 1.00 70.56 261 GLU A CA 1
ATOM 1847 C C . GLU A 1 261 ? -3.272 -1.020 29.130 1.00 70.56 261 GLU A C 1
ATOM 1849 O O . GLU A 1 261 ? -3.313 -0.591 30.283 1.00 70.56 261 GLU A O 1
ATOM 1854 N N . LYS A 1 262 ? -3.808 -0.312 28.119 1.00 72.00 262 LYS A N 1
ATOM 1855 C CA . LYS A 1 262 ? -4.360 1.033 28.339 1.00 72.00 262 LYS A CA 1
ATOM 1856 C C . LYS A 1 262 ? -5.500 1.433 27.402 1.00 72.00 262 LYS A C 1
ATOM 1858 O O . LYS A 1 262 ? -5.347 1.612 26.195 1.00 72.00 262 LYS A O 1
ATOM 1863 N N . LEU A 1 263 ? -6.630 1.781 28.012 1.00 73.38 263 LEU A N 1
ATOM 1864 C CA . LEU A 1 263 ? -7.760 2.427 27.351 1.00 73.38 263 LEU A CA 1
ATOM 1865 C C . LEU A 1 263 ? -8.171 3.681 28.137 1.00 73.38 263 LEU A C 1
ATOM 1867 O O . LEU A 1 263 ? -8.688 3.584 29.246 1.00 73.38 263 LEU A O 1
ATOM 1871 N N . ALA A 1 264 ? -7.915 4.863 27.568 1.00 69.94 264 ALA A N 1
ATOM 1872 C CA . ALA A 1 264 ? -8.192 6.150 28.217 1.00 69.94 264 ALA A CA 1
ATOM 1873 C C . ALA A 1 264 ? -9.564 6.748 27.854 1.00 69.94 264 ALA A C 1
ATOM 1875 O O . ALA A 1 264 ? -10.054 7.623 28.566 1.00 69.94 264 ALA A O 1
ATOM 1876 N N . GLY A 1 265 ? -10.166 6.300 26.748 1.00 68.88 265 GLY A N 1
ATOM 1877 C CA . GLY A 1 265 ? -11.513 6.697 26.334 1.00 68.88 265 GLY A CA 1
ATOM 1878 C C . GLY A 1 265 ? -12.574 5.644 26.654 1.00 68.88 265 GLY A C 1
ATOM 1879 O O . GLY A 1 265 ? -12.283 4.594 27.219 1.00 68.88 265 GLY A O 1
ATOM 1880 N N . GLU A 1 266 ? -13.814 5.927 26.268 1.00 75.81 266 GLU A N 1
ATOM 1881 C CA . GLU A 1 266 ? -14.969 5.079 26.573 1.00 75.81 266 GLU A CA 1
ATOM 1882 C C . GLU A 1 266 ? -15.208 4.008 25.491 1.00 75.81 266 GLU A C 1
ATOM 1884 O O . GLU A 1 266 ? -14.992 4.264 24.304 1.00 75.81 266 GLU A O 1
ATOM 1889 N N . ILE A 1 267 ? -15.704 2.822 25.868 1.00 79.81 267 ILE A N 1
ATOM 1890 C CA . ILE A 1 267 ? -16.271 1.860 24.899 1.00 79.81 267 ILE A CA 1
ATOM 1891 C C . ILE A 1 267 ? -17.777 2.100 24.774 1.00 79.81 267 ILE A C 1
ATOM 1893 O O . ILE A 1 267 ? -18.511 1.803 25.713 1.00 79.81 267 ILE A O 1
ATOM 1897 N N . SER A 1 268 ? -18.238 2.588 23.623 1.00 80.12 268 SER A N 1
ATOM 1898 C CA . SER A 1 268 ? -19.657 2.816 23.310 1.00 80.12 268 SER A CA 1
ATOM 1899 C C . SER A 1 268 ? -20.182 1.777 22.319 1.00 80.12 268 SER A C 1
ATOM 1901 O O . SER A 1 268 ? -19.655 1.669 21.214 1.00 80.12 268 SER A O 1
ATOM 1903 N N . LEU A 1 269 ? -21.232 1.033 22.683 1.00 77.25 269 LEU A N 1
ATOM 1904 C CA . LEU A 1 269 ? -21.851 0.005 21.832 1.00 77.25 269 LEU A CA 1
ATOM 1905 C C . LEU A 1 269 ? -23.307 0.358 21.499 1.00 77.25 269 LEU A C 1
ATOM 1907 O O . LEU A 1 269 ? -24.125 0.501 22.405 1.00 77.25 269 LEU A O 1
ATOM 1911 N N . TYR A 1 270 ? -23.633 0.414 20.209 1.00 78.62 270 TYR A N 1
ATOM 1912 C CA . TYR A 1 270 ? -24.954 0.731 19.663 1.00 78.62 270 TYR A CA 1
ATOM 1913 C C . TYR A 1 270 ? -25.451 -0.393 18.734 1.00 78.62 270 TYR A C 1
ATOM 1915 O O . TYR A 1 270 ? -24.653 -1.103 18.117 1.00 78.62 270 TYR A O 1
ATOM 1923 N N . GLY A 1 271 ? -26.771 -0.531 18.566 1.00 76.38 271 GLY A N 1
ATOM 1924 C CA . GLY A 1 271 ? -27.351 -1.542 17.671 1.00 76.38 271 GLY A CA 1
ATOM 1925 C C . GLY A 1 271 ? -27.057 -2.978 18.124 1.00 76.38 271 GLY A C 1
ATOM 1926 O O . GLY A 1 271 ? -27.120 -3.282 19.312 1.00 76.38 271 GLY A O 1
ATOM 1927 N N . ASP A 1 272 ? -26.719 -3.862 17.184 1.00 79.25 272 ASP A N 1
ATOM 1928 C CA . ASP A 1 272 ? -26.411 -5.280 17.447 1.00 79.25 272 ASP A CA 1
ATOM 1929 C C . ASP A 1 272 ? -24.901 -5.543 17.633 1.00 79.25 272 ASP A C 1
ATOM 1931 O O . ASP A 1 272 ? -24.369 -6.568 17.207 1.00 79.25 272 ASP A O 1
ATOM 1935 N N . SER A 1 273 ? -24.180 -4.597 18.244 1.00 83.19 273 SER A N 1
ATOM 1936 C CA . SER A 1 273 ? -22.755 -4.751 18.560 1.00 83.19 273 SER A CA 1
ATOM 1937 C C . SER A 1 273 ? -22.485 -5.838 19.603 1.00 83.19 273 SER A C 1
ATOM 1939 O O . SER A 1 273 ? -23.169 -5.932 20.622 1.00 83.19 273 SER A O 1
ATOM 1941 N N . VAL A 1 274 ? -21.415 -6.604 19.404 1.00 83.81 274 VAL A N 1
ATOM 1942 C CA . VAL A 1 274 ? -20.893 -7.557 20.392 1.00 83.81 274 VAL A CA 1
ATOM 1943 C C . VAL A 1 274 ? -19.535 -7.075 20.889 1.00 83.81 274 VAL A C 1
ATOM 1945 O O . VAL A 1 274 ? -18.679 -6.713 20.092 1.00 83.81 274 VAL A O 1
ATOM 1948 N N . LEU A 1 275 ? -19.328 -7.097 22.201 1.00 83.62 275 LEU A N 1
ATOM 1949 C CA . LEU A 1 275 ? -18.040 -6.884 22.853 1.00 83.62 275 LEU A CA 1
ATOM 1950 C C . LEU A 1 275 ? -17.672 -8.133 23.650 1.00 83.62 275 LEU A C 1
ATOM 1952 O O . LEU A 1 275 ? -18.490 -8.649 24.413 1.00 83.62 275 LEU A O 1
ATOM 1956 N N . ARG A 1 276 ? -16.427 -8.582 23.521 1.00 83.06 276 ARG A N 1
ATOM 1957 C CA . ARG A 1 276 ? -15.799 -9.594 24.369 1.00 83.06 276 ARG A CA 1
ATOM 1958 C C . ARG A 1 276 ? -14.541 -9.008 24.982 1.00 83.06 276 ARG A C 1
ATOM 1960 O O . ARG A 1 276 ? -13.752 -8.396 24.270 1.00 83.06 276 ARG A O 1
ATOM 1967 N N . MET A 1 277 ? -14.356 -9.199 26.281 1.00 78.69 277 MET A N 1
ATOM 1968 C CA . MET A 1 277 ? -13.155 -8.772 26.996 1.00 78.69 277 MET A CA 1
ATOM 1969 C C . MET A 1 277 ? -12.595 -9.930 27.813 1.00 78.69 277 MET A C 1
ATOM 1971 O O . MET A 1 277 ? -13.355 -10.599 28.521 1.00 78.69 277 MET A O 1
ATOM 1975 N N . TYR A 1 278 ? -11.285 -10.145 27.709 1.00 74.62 278 TYR A N 1
ATOM 1976 C CA . TYR A 1 278 ? -10.549 -11.214 28.377 1.00 74.62 278 TYR A CA 1
ATOM 1977 C C . TYR A 1 278 ? -9.245 -10.665 28.974 1.00 74.62 278 TYR A C 1
ATOM 1979 O O . TYR A 1 278 ? -8.479 -10.033 28.258 1.00 74.62 278 TYR A O 1
ATOM 1987 N N . ASP A 1 279 ? -9.016 -10.881 30.275 1.00 65.69 279 ASP A N 1
ATOM 1988 C CA . ASP A 1 279 ? -7.753 -10.583 31.002 1.00 65.69 279 ASP A CA 1
ATOM 1989 C C . ASP A 1 279 ? -7.151 -9.165 30.778 1.00 65.69 279 ASP A C 1
ATOM 1991 O O . ASP A 1 279 ? -5.959 -8.918 30.923 1.00 65.69 279 ASP A O 1
ATOM 1995 N N . THR A 1 280 ? -8.000 -8.190 30.438 1.00 57.78 280 THR A N 1
ATOM 1996 C CA . THR A 1 280 ? -7.622 -6.781 30.236 1.00 57.78 280 THR A CA 1
ATOM 1997 C C . THR A 1 280 ? -7.297 -6.113 31.573 1.00 57.78 280 THR A C 1
ATOM 1999 O O . THR A 1 280 ? -8.183 -6.010 32.432 1.00 57.78 280 THR A O 1
ATOM 2002 N N . VAL A 1 281 ? -6.064 -5.637 31.739 1.00 49.03 281 VAL A N 1
ATOM 2003 C CA . VAL A 1 281 ? -5.538 -5.133 33.016 1.00 49.03 281 VAL A CA 1
ATOM 2004 C C . VAL A 1 281 ? -5.635 -3.601 33.056 1.00 49.03 281 VAL A C 1
ATOM 2006 O O . VAL A 1 281 ? -5.319 -2.943 32.077 1.00 49.03 281 VAL A O 1
ATOM 2009 N N . ASP A 1 282 ? -6.039 -3.043 34.201 1.00 49.66 282 ASP A N 1
ATOM 2010 C CA . ASP A 1 282 ? -6.174 -1.605 34.529 1.00 49.66 282 ASP A CA 1
ATOM 2011 C C . ASP A 1 282 ? -7.534 -0.913 34.256 1.00 49.66 282 ASP A C 1
ATOM 2013 O O . ASP A 1 282 ? -8.542 -1.507 33.874 1.00 49.66 282 ASP A O 1
ATOM 2017 N N . ASN A 1 283 ? -7.607 0.362 34.656 1.00 48.31 283 ASN A N 1
ATOM 2018 C CA . ASN A 1 283 ? -8.829 1.093 35.005 1.00 48.31 283 ASN A CA 1
ATOM 2019 C C . ASN A 1 283 ? -9.542 1.721 33.785 1.00 48.31 283 ASN A C 1
ATOM 2021 O O . ASN A 1 283 ? -9.480 2.938 33.593 1.00 48.31 283 ASN A O 1
ATOM 2025 N N . PHE A 1 284 ? -10.219 0.924 32.955 1.00 51.97 284 PHE A N 1
ATOM 2026 C CA . PHE A 1 284 ? -10.952 1.433 31.784 1.00 51.97 284 PHE A CA 1
ATOM 2027 C C . PHE A 1 284 ? -12.409 1.840 32.086 1.00 51.97 284 PHE A C 1
ATOM 2029 O O . PHE A 1 284 ? -13.073 1.266 32.948 1.00 51.97 284 PHE A O 1
ATOM 2036 N N . THR A 1 285 ? -12.943 2.824 31.348 1.00 50.59 285 THR A N 1
ATOM 2037 C CA . THR A 1 285 ? -14.382 3.152 31.391 1.00 50.59 285 THR A CA 1
ATOM 2038 C C . THR A 1 285 ? -15.116 2.491 30.221 1.00 50.59 285 THR A C 1
ATOM 2040 O O . THR A 1 285 ? -14.828 2.777 29.061 1.00 50.59 285 THR A O 1
ATOM 2043 N N . VAL A 1 286 ? -16.095 1.628 30.501 1.00 52.56 286 VAL A N 1
ATOM 2044 C CA . VAL A 1 286 ? -17.022 1.098 29.481 1.00 52.56 286 VAL A CA 1
ATOM 2045 C C . VAL A 1 286 ? -18.313 1.913 29.540 1.00 52.56 286 VAL A C 1
ATOM 2047 O O . VAL A 1 286 ? -18.918 2.004 30.600 1.00 52.56 286 VAL A O 1
ATOM 2050 N N . SER A 1 287 ? -18.794 2.461 28.430 1.00 49.56 287 SER A N 1
ATOM 2051 C CA . SER A 1 287 ? -20.030 3.255 28.391 1.00 49.56 287 SER A CA 1
ATOM 2052 C C . SER A 1 287 ? -21.066 2.572 27.504 1.00 49.56 287 SER A C 1
ATOM 2054 O O . SER A 1 287 ? -21.256 2.917 26.339 1.00 49.56 287 SER A O 1
ATOM 2056 N N . LEU A 1 288 ? -21.735 1.548 28.043 1.00 50.19 288 LEU A N 1
ATOM 2057 C CA . LEU A 1 288 ? -22.713 0.746 27.296 1.00 50.19 288 LEU A CA 1
ATOM 2058 C C . LEU A 1 288 ? -24.003 1.539 27.024 1.00 50.19 288 LEU A C 1
ATOM 2060 O O . LEU A 1 288 ? -24.986 1.443 27.754 1.00 50.19 288 LEU A O 1
ATOM 2064 N N . LEU A 1 289 ? -24.000 2.329 25.951 1.00 46.25 289 LEU A N 1
ATOM 2065 C CA . LEU A 1 289 ? -25.144 3.116 25.501 1.00 46.25 289 LEU A CA 1
ATOM 2066 C C . LEU A 1 289 ? -25.979 2.362 24.457 1.00 46.25 289 LEU A C 1
ATOM 2068 O O . LEU A 1 289 ? -26.006 2.715 23.279 1.00 46.25 289 LEU A O 1
ATOM 2072 N N . THR A 1 290 ? -26.719 1.347 24.905 1.00 46.91 290 THR A N 1
ATOM 2073 C CA . THR A 1 290 ? -27.696 0.673 24.046 1.00 46.91 290 THR A CA 1
ATOM 2074 C C . THR A 1 290 ? -28.870 1.590 23.719 1.00 46.91 290 THR A C 1
ATOM 2076 O O . THR A 1 290 ? -29.680 1.955 24.576 1.00 46.91 290 THR A O 1
ATOM 2079 N N . VAL A 1 291 ? -28.936 1.961 22.441 1.00 41.44 291 VAL A N 1
ATOM 2080 C CA . VAL A 1 291 ? -30.058 2.651 21.806 1.00 41.44 291 VAL A CA 1
ATOM 2081 C C . VAL A 1 291 ? -30.585 1.709 20.724 1.00 41.44 291 VAL A C 1
ATOM 2083 O O . VAL A 1 291 ? -29.849 1.350 19.804 1.00 41.44 291 VAL A O 1
ATOM 2086 N N . ASP A 1 292 ? -31.834 1.277 20.894 1.00 42.34 292 ASP A N 1
ATOM 2087 C CA . ASP A 1 292 ? -32.652 0.509 19.945 1.00 42.34 292 ASP A CA 1
ATOM 2088 C C . ASP A 1 292 ? -32.108 -0.860 19.456 1.00 42.34 292 ASP A C 1
ATOM 2090 O O . ASP A 1 292 ? -32.532 -1.335 18.401 1.00 42.34 292 ASP A O 1
ATOM 2094 N N . GLY A 1 293 ? -31.200 -1.535 20.182 1.00 49.62 293 GLY A N 1
ATOM 2095 C CA . GLY A 1 293 ? -30.564 -2.769 19.681 1.00 49.62 293 GLY A CA 1
ATOM 2096 C C . GLY A 1 293 ? -30.029 -3.757 20.722 1.00 49.62 293 GLY A C 1
ATOM 2097 O O . GLY A 1 293 ? -29.828 -3.430 21.891 1.00 49.62 293 GLY A O 1
ATOM 2098 N N . THR A 1 294 ? -29.784 -4.995 20.273 1.00 60.25 294 THR A N 1
ATOM 2099 C CA . THR A 1 294 ? -29.544 -6.171 21.131 1.00 60.25 294 THR A CA 1
ATOM 2100 C C . THR A 1 294 ? -28.106 -6.320 21.643 1.00 60.25 294 THR A C 1
ATOM 2102 O O . THR A 1 294 ? -27.684 -7.444 21.935 1.00 60.25 294 THR A O 1
ATOM 2105 N N . ALA A 1 295 ? -27.346 -5.221 21.741 1.00 60.09 295 ALA A N 1
ATOM 2106 C CA . ALA A 1 295 ? -25.907 -5.256 21.997 1.00 60.09 295 ALA A CA 1
ATOM 2107 C C . ALA A 1 295 ? -25.531 -6.076 23.242 1.00 60.09 295 ALA A C 1
ATOM 2109 O O . ALA A 1 295 ? -26.215 -6.048 24.274 1.00 60.09 295 ALA A O 1
ATOM 2110 N N . LYS A 1 296 ? -24.413 -6.802 23.143 1.00 66.31 296 LYS A N 1
ATOM 2111 C CA . LYS A 1 296 ? -23.979 -7.772 24.157 1.00 66.31 296 LYS A CA 1
ATOM 2112 C C . LYS A 1 296 ? -22.551 -7.510 24.584 1.00 66.31 296 LYS A C 1
ATOM 2114 O O . LYS A 1 296 ? -21.664 -7.463 23.738 1.00 66.31 296 LYS A O 1
ATOM 2119 N N . ALA A 1 297 ? -22.329 -7.416 25.889 1.00 67.75 297 ALA A N 1
ATOM 2120 C CA . ALA A 1 297 ? -20.996 -7.359 26.473 1.00 67.75 297 ALA A CA 1
ATOM 2121 C C . ALA A 1 297 ? -20.717 -8.647 27.258 1.00 67.75 297 ALA A C 1
ATOM 2123 O O . ALA A 1 297 ? -21.441 -8.979 28.200 1.00 67.75 297 ALA A O 1
ATOM 2124 N N . TYR A 1 298 ? -19.661 -9.355 26.864 1.00 69.19 298 TYR A N 1
ATOM 2125 C CA . TYR A 1 298 ? -19.150 -10.560 27.506 1.00 69.19 298 TYR A CA 1
ATOM 2126 C C . TYR A 1 298 ? -17.842 -10.229 28.226 1.00 69.19 298 TYR A C 1
ATOM 2128 O O . TYR A 1 298 ? -16.859 -9.879 27.576 1.00 69.19 298 TYR A O 1
ATOM 2136 N N . LEU A 1 299 ? -17.825 -10.334 29.556 1.00 67.50 299 LEU A N 1
ATOM 2137 C CA . LEU A 1 299 ? -16.665 -9.968 30.381 1.00 67.50 299 LEU A CA 1
ATOM 2138 C C . LEU A 1 299 ? -16.097 -11.210 31.086 1.00 67.50 299 LEU A C 1
ATOM 2140 O O . LEU A 1 299 ? -16.777 -11.810 31.926 1.00 67.50 299 LEU A O 1
ATOM 2144 N N . GLY A 1 300 ? -14.865 -11.597 30.741 1.00 55.91 300 GLY A N 1
ATOM 2145 C CA . GLY A 1 300 ? -14.138 -12.734 31.311 1.00 55.91 300 GLY A CA 1
ATOM 2146 C C . GLY A 1 300 ? -12.871 -12.308 32.059 1.00 55.91 300 GLY A C 1
ATOM 2147 O O . GLY A 1 300 ? -11.849 -12.032 31.442 1.00 55.91 300 GLY A O 1
ATOM 2148 N N . GLY A 1 301 ? -12.934 -12.280 33.391 1.00 53.09 301 GLY A N 1
ATOM 2149 C CA . GLY A 1 301 ? -11.831 -11.854 34.260 1.00 53.09 301 GLY A CA 1
ATOM 2150 C C . GLY A 1 301 ? -12.322 -11.412 35.643 1.00 53.09 301 GLY A C 1
ATOM 2151 O O . GLY A 1 301 ? -13.530 -11.371 35.895 1.00 53.09 301 GLY A O 1
ATOM 2152 N N . GLU A 1 302 ? -11.397 -11.072 36.544 1.00 45.66 302 GLU A N 1
ATOM 2153 C CA . GLU A 1 302 ? -11.727 -10.433 37.826 1.00 45.66 302 GLU A CA 1
ATOM 2154 C C . GLU A 1 302 ? -11.848 -8.911 37.642 1.00 45.66 302 GLU A C 1
ATOM 2156 O O . GLU A 1 302 ? -10.849 -8.199 37.573 1.00 45.66 302 GLU A O 1
ATOM 2161 N N . TYR A 1 303 ? -13.079 -8.395 37.586 1.00 49.66 303 TYR A N 1
ATOM 2162 C CA . TYR A 1 303 ? -13.347 -6.969 37.366 1.00 49.66 303 TYR A CA 1
ATOM 2163 C C . TYR A 1 303 ? -13.915 -6.275 38.613 1.00 49.66 303 TYR A C 1
ATOM 2165 O O . TYR A 1 303 ? -14.843 -6.766 39.258 1.00 49.66 303 TYR A O 1
ATOM 2173 N N . SER A 1 304 ? -13.369 -5.097 38.931 1.00 40.72 304 SER A N 1
ATOM 2174 C CA . SER A 1 304 ? -13.819 -4.235 40.034 1.00 40.72 304 SER A CA 1
ATOM 2175 C C . SER A 1 304 ? -14.787 -3.163 39.515 1.00 40.72 304 SER A C 1
ATOM 2177 O O . SER A 1 304 ? -14.367 -2.183 38.899 1.00 40.72 304 SER A O 1
ATOM 2179 N N . PHE A 1 305 ? -16.087 -3.336 39.760 1.00 42.97 305 PHE A N 1
ATOM 2180 C CA . PHE A 1 305 ? -17.126 -2.401 39.310 1.00 42.97 305 PHE A CA 1
ATOM 2181 C C . PHE A 1 305 ? -17.388 -1.315 40.365 1.00 42.97 305 PHE A C 1
ATOM 2183 O O . PHE A 1 305 ? -17.827 -1.621 41.477 1.00 42.97 305 PHE A O 1
ATOM 2190 N N . SER A 1 306 ? -17.165 -0.041 40.024 1.00 36.66 306 SER A N 1
ATOM 2191 C CA . SER A 1 306 ? -17.587 1.079 40.875 1.00 36.66 306 SER A CA 1
ATOM 2192 C C . SER A 1 306 ? -19.101 1.325 40.735 1.00 36.66 306 SER A C 1
ATOM 2194 O O . SER A 1 306 ? -19.682 1.148 39.665 1.00 36.66 306 SER A O 1
ATOM 2196 N N . SER A 1 307 ? -19.780 1.669 41.837 1.00 31.12 307 SER A N 1
ATOM 2197 C CA . SER A 1 307 ? -21.252 1.731 41.865 1.00 31.12 307 SER A CA 1
ATOM 2198 C C . SER A 1 307 ? -21.807 3.125 41.534 1.00 31.12 307 SER A C 1
ATOM 2200 O O . SER A 1 307 ? -21.691 4.061 42.322 1.00 31.12 307 SER A O 1
ATOM 2202 N N . GLY A 1 308 ? -22.467 3.237 40.377 1.00 32.56 308 GLY A N 1
ATOM 2203 C CA . GLY A 1 308 ? -23.251 4.396 39.932 1.00 32.56 308 GLY A CA 1
ATOM 2204 C C . GLY A 1 308 ? -24.122 4.011 38.727 1.00 32.56 308 GLY A C 1
ATOM 2205 O O . GLY A 1 308 ? -23.607 3.514 37.734 1.00 32.56 308 GLY A O 1
ATOM 2206 N N . THR A 1 309 ? -25.447 4.157 38.829 1.00 42.75 309 THR A N 1
ATOM 2207 C CA . THR A 1 309 ? -26.416 3.345 38.051 1.00 42.75 309 THR A CA 1
ATOM 2208 C C . THR A 1 309 ? -27.251 4.135 37.032 1.00 42.75 309 THR A C 1
ATOM 2210 O O . THR A 1 309 ? -27.830 5.147 37.429 1.00 42.75 309 THR A O 1
ATOM 2213 N N . GLN A 1 310 ? -27.454 3.592 35.811 1.00 41.03 310 GLN A N 1
ATOM 2214 C CA . GLN A 1 310 ? -28.771 3.404 35.124 1.00 41.03 310 GLN A CA 1
ATOM 2215 C C . GLN A 1 310 ? -28.640 2.913 33.665 1.00 41.03 310 GLN A C 1
ATOM 2217 O O . GLN A 1 310 ? -27.787 3.406 32.955 1.00 41.03 310 GLN A O 1
ATOM 2222 N N . ILE A 1 311 ? -29.484 1.972 33.206 1.00 33.09 311 ILE A N 1
ATOM 2223 C CA . ILE A 1 311 ? -29.377 1.306 31.882 1.00 33.09 311 ILE A CA 1
ATOM 2224 C C . ILE A 1 311 ? -30.492 1.750 30.918 1.00 33.09 311 ILE A C 1
ATOM 2226 O O . ILE A 1 311 ? -31.653 1.811 31.311 1.00 33.09 311 ILE A O 1
ATOM 2230 N N . SER A 1 312 ? -30.170 1.975 29.640 1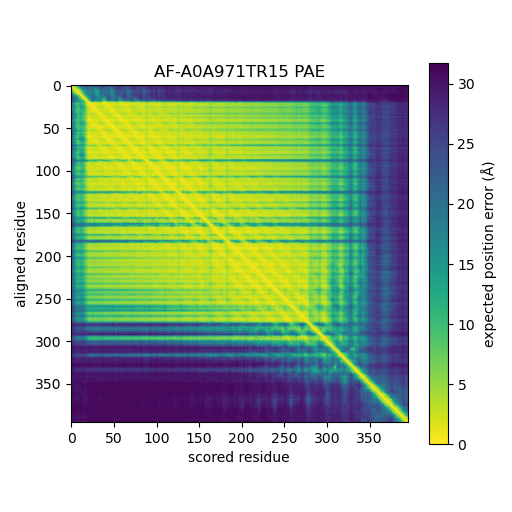.00 33.28 312 SER A N 1
ATOM 2231 C CA . SER A 1 312 ? -31.136 2.220 28.550 1.00 33.28 312 SER A CA 1
ATOM 2232 C C . SER A 1 312 ? -31.432 0.941 27.743 1.00 33.28 312 SER A C 1
ATOM 2234 O O . SER A 1 312 ? -30.594 0.055 27.652 1.00 33.28 312 SER A O 1
ATOM 2236 N N . GLU A 1 313 ? -32.642 0.838 27.195 1.00 32.44 313 GLU A N 1
ATOM 2237 C CA . GLU A 1 313 ? -33.329 -0.374 26.709 1.00 32.44 313 GLU A CA 1
ATOM 2238 C C . GLU A 1 313 ? -32.497 -1.499 26.025 1.00 32.44 313 GLU A C 1
ATOM 2240 O O . GLU A 1 313 ? -31.686 -1.288 25.128 1.00 32.44 313 GLU A O 1
ATOM 2245 N N . SER A 1 314 ? -32.847 -2.746 26.378 1.00 37.47 314 SER A N 1
ATOM 2246 C CA . SER A 1 314 ? -32.599 -4.024 25.667 1.00 37.47 314 SER A CA 1
ATOM 2247 C C . SER A 1 314 ? -31.191 -4.653 25.595 1.00 37.47 314 SER A C 1
ATOM 2249 O O . SER A 1 314 ? -31.104 -5.830 25.234 1.00 37.47 314 SER A O 1
ATOM 2251 N N . GLY A 1 315 ? -30.119 -3.972 26.013 1.00 40.72 315 GLY A N 1
ATOM 2252 C CA . GLY A 1 315 ? -28.770 -4.564 26.084 1.00 40.72 315 GLY A CA 1
ATOM 2253 C C . GLY A 1 315 ? -28.615 -5.725 27.085 1.00 40.72 315 GLY A C 1
ATOM 2254 O O . GLY A 1 315 ? -29.308 -5.780 28.102 1.00 40.72 315 GLY A O 1
ATOM 2255 N N . GLN A 1 316 ? -27.672 -6.646 26.832 1.00 46.66 316 GLN A N 1
ATOM 2256 C CA . GLN A 1 316 ? -27.335 -7.754 27.747 1.00 46.66 316 GLN A CA 1
ATOM 2257 C C . GLN A 1 316 ? -25.866 -7.719 28.193 1.00 46.66 316 GLN A C 1
ATOM 2259 O O . GLN A 1 316 ? -24.954 -7.788 27.369 1.00 46.66 316 GLN A O 1
ATOM 2264 N N . ILE A 1 317 ? -25.632 -7.700 29.511 1.00 50.50 317 ILE A N 1
ATOM 2265 C CA . ILE A 1 317 ? -24.299 -7.866 30.109 1.00 50.50 317 ILE A CA 1
ATOM 2266 C C . ILE A 1 317 ? -24.198 -9.268 30.715 1.00 50.50 317 ILE A C 1
ATOM 2268 O O . ILE A 1 317 ? -24.945 -9.635 31.628 1.00 50.50 317 ILE A O 1
ATOM 2272 N N . LEU A 1 318 ? -23.256 -10.049 30.195 1.00 42.69 318 LEU A N 1
ATOM 2273 C CA . LEU A 1 318 ? -23.005 -11.438 30.561 1.00 42.69 318 LEU A CA 1
ATOM 2274 C C . LEU A 1 318 ? -21.571 -11.547 31.082 1.00 42.69 318 LEU A C 1
ATOM 2276 O O . LEU A 1 318 ? -20.620 -11.658 30.311 1.00 42.69 318 LEU A O 1
ATOM 2280 N N . SER A 1 319 ? -21.401 -11.503 32.403 1.00 43.19 319 SER A N 1
ATOM 2281 C CA . SER A 1 319 ? -20.102 -11.825 33.001 1.00 43.19 319 SER A CA 1
ATOM 2282 C C . SER A 1 319 ? -19.903 -13.342 33.025 1.00 43.19 319 SER A C 1
ATOM 2284 O O . SER A 1 319 ? -20.877 -14.093 33.129 1.00 43.19 319 SER A O 1
ATOM 2286 N N . ALA A 1 320 ? -18.651 -13.803 33.010 1.00 34.16 320 ALA A N 1
ATOM 2287 C CA . ALA A 1 320 ? -18.321 -15.213 33.255 1.00 34.16 320 ALA A CA 1
ATOM 2288 C C . ALA A 1 320 ? -18.843 -15.729 34.618 1.00 34.16 320 ALA A C 1
ATOM 2290 O O . ALA A 1 320 ? -18.997 -16.935 34.811 1.00 34.16 320 ALA A O 1
ATOM 2291 N N . SER A 1 321 ? -19.168 -14.818 35.540 1.00 34.06 321 SER A N 1
ATOM 2292 C CA . SER A 1 321 ? -19.751 -15.104 36.852 1.00 34.06 321 SER A CA 1
ATOM 2293 C C . SER A 1 321 ? -21.290 -15.189 36.832 1.00 34.06 321 SER A C 1
ATOM 2295 O O . SER A 1 321 ? -21.871 -15.853 37.689 1.00 34.06 321 SER A O 1
ATOM 2297 N N . GLY A 1 322 ? -21.971 -14.565 35.861 1.00 35.03 322 GLY A N 1
ATOM 2298 C CA . GLY A 1 322 ? -23.436 -14.514 35.773 1.00 35.03 322 GLY A CA 1
ATOM 2299 C C . GLY A 1 322 ? -24.004 -13.294 35.027 1.00 35.03 322 GLY A C 1
ATOM 2300 O O . GLY A 1 322 ? -23.284 -12.376 34.626 1.00 35.03 322 GLY A O 1
ATOM 2301 N N . TRP A 1 323 ? -25.329 -13.290 34.844 1.00 29.91 323 TRP A N 1
ATOM 2302 C CA . TRP A 1 323 ? -26.083 -12.206 34.198 1.00 29.91 323 TRP A CA 1
ATOM 2303 C C . TRP A 1 323 ? -26.156 -10.962 35.092 1.00 29.91 323 TRP A C 1
ATOM 2305 O O . TRP A 1 323 ? -26.521 -11.076 36.262 1.00 29.91 323 TRP A O 1
ATOM 2315 N N . ILE A 1 324 ? -25.938 -9.773 34.522 1.00 39.31 324 ILE A N 1
ATOM 2316 C CA . ILE A 1 324 ? -26.283 -8.502 35.174 1.00 39.31 324 ILE A CA 1
ATOM 2317 C C . ILE A 1 324 ? -27.463 -7.884 34.415 1.00 39.31 324 ILE A C 1
ATOM 2319 O O . ILE A 1 324 ? -27.317 -7.372 33.309 1.00 39.31 324 ILE A O 1
ATOM 2323 N N . LEU A 1 325 ? -28.652 -7.963 35.020 1.00 33.81 325 LEU A N 1
ATOM 2324 C CA . LEU A 1 325 ? -29.881 -7.330 34.532 1.00 33.81 325 LEU A CA 1
ATOM 2325 C C . LEU A 1 325 ? -30.059 -5.943 35.160 1.00 33.81 325 LEU A C 1
ATOM 2327 O O . LEU A 1 325 ? -29.946 -5.788 36.374 1.00 33.81 325 LEU A O 1
ATOM 2331 N N . GLY A 1 326 ? -30.457 -4.962 34.352 1.00 30.45 326 GLY A N 1
ATOM 2332 C CA . GLY A 1 326 ? -30.977 -3.681 34.825 1.00 30.45 326 GLY A CA 1
ATOM 2333 C C . GLY A 1 326 ? -31.690 -2.926 33.705 1.00 30.45 326 GLY A C 1
ATOM 2334 O O . GLY A 1 326 ? -31.496 -3.233 32.532 1.00 30.45 326 GLY A O 1
ATOM 2335 N N . ALA A 1 327 ? -32.566 -1.988 34.067 1.00 28.58 327 ALA A N 1
ATOM 2336 C CA . ALA A 1 327 ? -33.501 -1.353 33.138 1.00 28.58 327 ALA A CA 1
ATOM 2337 C C . ALA A 1 327 ? -33.685 0.152 33.400 1.00 28.58 327 ALA A C 1
ATOM 2339 O O . ALA A 1 327 ? -33.490 0.620 34.521 1.00 28.58 327 ALA A O 1
ATOM 2340 N N . ASN A 1 328 ? -34.151 0.832 32.350 1.00 29.03 328 ASN A N 1
ATOM 2341 C CA . ASN A 1 328 ? -34.662 2.202 32.228 1.00 29.03 328 ASN A CA 1
ATOM 2342 C C . ASN A 1 328 ? -33.809 3.387 32.739 1.00 29.03 328 ASN A C 1
ATOM 2344 O O . ASN A 1 328 ? -33.839 3.723 33.920 1.00 29.03 328 ASN A O 1
ATOM 2348 N N . GLY A 1 329 ? -33.269 4.161 31.784 1.00 27.11 329 GLY A N 1
ATOM 2349 C CA . GLY A 1 329 ? -33.168 5.624 31.868 1.00 27.11 329 GLY A CA 1
ATOM 2350 C C . GLY A 1 329 ? -31.772 6.248 31.730 1.00 27.11 329 GLY A C 1
ATOM 2351 O O . GLY A 1 329 ? -31.130 6.529 32.732 1.00 27.11 329 GLY A O 1
ATOM 2352 N N . SER A 1 330 ? -31.414 6.675 30.512 1.00 29.39 330 SER A N 1
ATOM 2353 C CA . SER A 1 330 ? -30.239 7.524 30.195 1.00 29.39 330 SER A CA 1
ATOM 2354 C C . SER A 1 330 ? -28.858 6.840 30.274 1.00 29.39 330 SER A C 1
ATOM 2356 O O . SER A 1 330 ? -28.736 5.693 30.686 1.00 29.39 330 SER A O 1
ATOM 2358 N N . SER A 1 331 ? -27.830 7.526 29.758 1.00 31.92 331 SER A N 1
ATOM 2359 C CA . SER A 1 331 ? -26.507 6.985 29.398 1.00 31.92 331 SER A CA 1
ATOM 2360 C C . SER A 1 331 ? -25.615 6.558 30.572 1.00 31.92 331 SER A C 1
ATOM 2362 O O . SER A 1 331 ? -25.552 7.246 31.591 1.00 31.92 331 SER A O 1
ATOM 2364 N N . ILE A 1 332 ? -24.860 5.470 30.370 1.00 41.81 332 ILE A N 1
ATOM 2365 C CA . ILE A 1 332 ? -23.953 4.857 31.353 1.00 41.81 332 ILE A CA 1
ATOM 2366 C C . ILE A 1 332 ? -22.498 5.257 31.115 1.00 41.81 332 ILE A C 1
ATOM 2368 O O . ILE A 1 332 ? -22.039 5.129 29.986 1.00 41.81 332 ILE A O 1
ATOM 2372 N N . ASN A 1 333 ? -21.762 5.522 32.201 1.00 34.28 333 ASN A N 1
ATOM 2373 C CA . ASN A 1 333 ? -20.300 5.434 32.255 1.00 34.28 333 ASN A CA 1
ATOM 2374 C C . ASN A 1 333 ? -19.893 4.436 33.366 1.00 34.28 333 ASN A C 1
ATOM 2376 O O . ASN A 1 333 ? -20.023 4.753 34.549 1.00 34.28 333 ASN A O 1
ATOM 2380 N N . TYR A 1 334 ? -19.405 3.238 33.022 1.00 38.78 334 TYR A N 1
ATOM 2381 C CA . TYR A 1 334 ? -18.850 2.263 33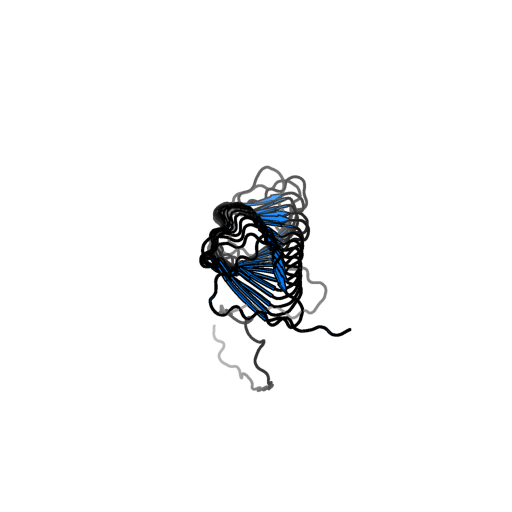.975 1.00 38.78 334 TYR A CA 1
ATOM 2382 C C . TYR A 1 334 ? -17.341 2.468 34.133 1.00 38.78 334 TYR A C 1
ATOM 2384 O O . TYR A 1 334 ? -16.564 1.838 33.418 1.00 38.78 334 TYR A O 1
ATOM 2392 N N . THR A 1 335 ? -16.890 3.300 35.073 1.00 33.38 335 THR A N 1
ATOM 2393 C CA . THR A 1 335 ? -15.456 3.349 35.410 1.00 33.38 335 THR A CA 1
ATOM 2394 C C . THR A 1 335 ? -15.073 2.108 36.218 1.00 33.38 335 THR A C 1
ATOM 2396 O O . THR A 1 335 ? -15.463 1.964 37.382 1.00 33.38 335 THR A O 1
ATOM 2399 N N . ILE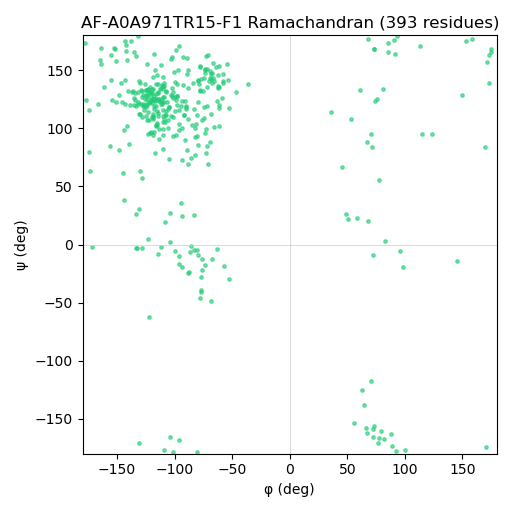 A 1 336 ? -14.314 1.202 35.603 1.00 35.09 336 ILE A N 1
ATOM 2400 C CA . ILE A 1 336 ? -13.653 0.093 36.295 1.00 35.09 336 ILE A CA 1
ATOM 2401 C C . ILE A 1 336 ? -12.412 0.666 36.975 1.00 35.09 336 ILE A C 1
ATOM 2403 O O . ILE A 1 336 ? -11.647 1.414 36.369 1.00 35.09 336 ILE A O 1
ATOM 2407 N N . SER A 1 337 ? -12.222 0.343 38.253 1.00 27.02 337 SER A N 1
ATOM 2408 C CA . SER A 1 337 ? -11.009 0.718 38.981 1.00 27.02 337 SER A CA 1
ATOM 2409 C C . SER A 1 337 ? -10.615 -0.356 39.990 1.00 27.02 337 SER A C 1
ATOM 2411 O O . SER A 1 337 ? -11.411 -0.670 40.878 1.00 27.02 337 SER A O 1
ATOM 2413 N N . GLY A 1 338 ? -9.397 -0.894 39.884 1.00 26.92 338 GLY A N 1
ATOM 2414 C CA . GLY A 1 338 ? -8.844 -1.837 40.865 1.00 26.92 338 GLY A CA 1
ATOM 2415 C C . GLY A 1 338 ? -8.603 -1.182 42.238 1.00 26.92 338 GLY A C 1
ATOM 2416 O O . GLY A 1 338 ? -8.443 0.032 42.338 1.00 26.92 338 GLY A O 1
ATOM 2417 N N . ASN A 1 339 ? -8.566 -1.904 43.362 1.00 26.22 339 ASN A N 1
ATOM 2418 C CA . ASN A 1 339 ? -8.695 -3.351 43.570 1.00 26.22 339 ASN A CA 1
ATOM 2419 C C . ASN A 1 339 ? -9.898 -3.657 44.482 1.00 26.22 339 ASN A C 1
ATOM 2421 O O . ASN A 1 339 ? -9.947 -3.159 45.608 1.00 26.22 339 ASN A O 1
ATOM 2425 N N . GLY A 1 340 ? -10.810 -4.538 44.060 1.00 24.75 340 GLY A N 1
ATOM 2426 C CA . GLY A 1 340 ? -11.883 -5.060 44.912 1.00 24.75 340 GLY A CA 1
ATOM 2427 C C . GLY A 1 340 ? -12.710 -6.162 44.240 1.00 24.75 340 GLY A C 1
ATOM 2428 O O . GLY A 1 340 ? -13.407 -5.912 43.263 1.00 24.75 340 GLY A O 1
ATOM 2429 N N . ALA A 1 341 ? -12.662 -7.382 44.780 1.00 22.06 341 ALA A N 1
ATOM 2430 C CA . ALA A 1 341 ? -13.358 -8.537 44.209 1.00 22.06 341 ALA A CA 1
ATOM 2431 C C . ALA A 1 341 ? -14.892 -8.449 44.346 1.00 22.06 341 ALA A C 1
ATOM 2433 O O . ALA A 1 341 ? -15.407 -8.078 45.404 1.00 22.06 341 ALA A O 1
ATOM 2434 N N . ILE A 1 342 ? -15.623 -8.883 43.310 1.00 27.81 342 ILE A N 1
ATOM 2435 C CA . ILE A 1 342 ? -17.088 -9.029 43.320 1.00 27.81 342 ILE A CA 1
ATOM 2436 C C . ILE A 1 342 ? -17.465 -10.449 42.859 1.00 27.81 342 ILE A C 1
ATOM 2438 O O . ILE A 1 342 ? -17.129 -10.866 41.755 1.00 27.81 342 ILE A O 1
ATOM 2442 N N . TYR A 1 343 ? -18.174 -11.190 43.719 1.00 26.16 343 TYR A N 1
ATOM 2443 C CA . TYR A 1 343 ? -18.535 -12.610 43.560 1.00 26.16 343 TYR A CA 1
ATOM 2444 C C . TYR A 1 343 ? -20.068 -12.811 43.521 1.00 26.16 343 TYR A C 1
ATOM 2446 O O . TYR A 1 343 ? -20.702 -12.692 44.567 1.00 26.16 343 TYR A O 1
ATOM 2454 N N . VAL A 1 344 ? -20.647 -13.180 42.363 1.00 22.58 344 VAL A N 1
ATOM 2455 C CA . VAL A 1 344 ? -21.968 -13.852 42.149 1.00 22.58 344 VAL A CA 1
ATOM 2456 C C . VAL A 1 344 ? -21.952 -14.464 40.730 1.00 22.58 344 VAL A C 1
ATOM 2458 O O . VAL A 1 344 ? -21.539 -13.751 39.826 1.00 22.58 344 VAL A O 1
ATOM 2461 N N . G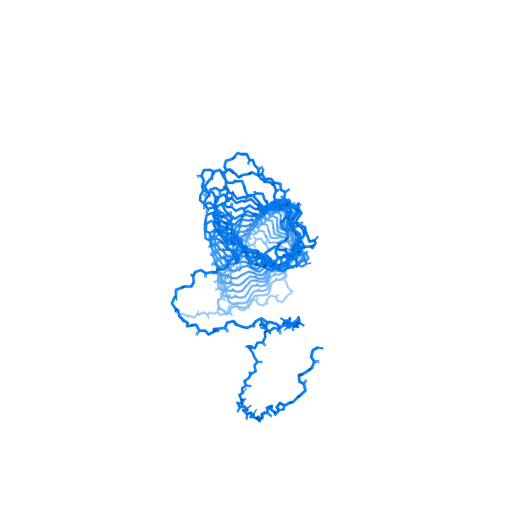LY A 1 345 ? -22.385 -15.697 40.417 1.00 23.98 345 GLY A N 1
ATOM 2462 C CA . GLY A 1 345 ? -22.888 -16.804 41.244 1.00 23.98 345 GLY A CA 1
ATOM 2463 C C . GLY A 1 345 ? -23.514 -17.984 40.448 1.00 23.98 345 GLY A C 1
ATOM 2464 O O . GLY A 1 345 ? -24.733 -18.088 40.393 1.00 23.98 345 GLY A O 1
ATOM 2465 N N . GLN A 1 346 ? -22.678 -18.920 39.959 1.00 23.25 346 GLN A N 1
ATOM 2466 C CA . GLN A 1 346 ? -22.985 -20.264 39.395 1.00 23.25 346 GLN A CA 1
ATOM 2467 C C . GLN A 1 346 ? -23.572 -20.379 37.957 1.00 23.25 346 GLN A C 1
ATOM 2469 O O . GLN A 1 346 ? -24.625 -19.844 37.619 1.00 23.25 346 GLN A O 1
ATOM 2474 N N . ILE A 1 347 ? -22.888 -21.179 37.122 1.00 27.97 347 ILE A N 1
ATOM 2475 C CA . ILE A 1 347 ? -23.241 -21.534 35.731 1.00 27.97 347 ILE A CA 1
ATOM 2476 C C . ILE A 1 347 ? -24.336 -22.625 35.714 1.00 27.97 347 ILE A C 1
ATOM 2478 O O . ILE A 1 347 ? -24.212 -23.601 36.460 1.00 27.97 347 ILE A O 1
ATOM 2482 N N . PRO A 1 348 ? -25.358 -22.558 34.836 1.00 27.61 348 PRO A N 1
ATOM 2483 C CA . PRO A 1 348 ? -26.197 -23.709 34.514 1.00 27.61 348 PRO A CA 1
ATOM 2484 C C . PRO A 1 348 ? -25.513 -24.594 33.454 1.00 27.61 348 PRO A C 1
ATOM 2486 O O . PRO A 1 348 ? -25.663 -24.371 32.253 1.00 27.61 348 PRO A O 1
ATOM 2489 N N . GLU A 1 349 ? -24.754 -25.604 33.885 1.00 30.02 349 GLU A N 1
ATOM 2490 C CA . GLU A 1 349 ? -24.196 -26.610 32.967 1.00 30.02 349 GLU A CA 1
ATOM 2491 C C . GLU A 1 349 ? -25.285 -27.491 32.323 1.00 30.02 349 GLU A C 1
ATOM 2493 O O . GLU A 1 349 ? -26.216 -27.935 33.008 1.00 30.02 349 GLU A O 1
ATOM 2498 N N . PRO A 1 350 ? -25.133 -27.873 31.042 1.00 31.59 350 PRO A N 1
ATOM 2499 C CA . PRO A 1 350 ? -25.828 -29.020 30.486 1.00 31.59 350 PRO A CA 1
ATOM 2500 C C . PRO A 1 350 ? -25.098 -30.331 30.848 1.00 31.59 350 PRO A C 1
ATOM 2502 O O . PRO A 1 350 ? -24.138 -30.720 30.195 1.00 31.59 350 PRO A O 1
ATOM 2505 N N . ALA A 1 351 ? -25.661 -31.050 31.825 1.00 25.27 351 ALA A N 1
ATOM 2506 C CA . ALA A 1 351 ? -25.492 -32.490 32.088 1.00 25.27 351 ALA A CA 1
ATOM 2507 C C . ALA A 1 351 ? -24.145 -33.038 32.641 1.00 25.27 351 ALA A C 1
ATOM 2509 O O . ALA A 1 351 ? -23.323 -33.537 31.886 1.00 25.27 351 ALA A O 1
ATOM 2510 N N . ALA A 1 352 ? -24.104 -33.182 33.979 1.00 25.47 352 ALA A N 1
ATOM 2511 C CA . ALA A 1 352 ? -23.421 -34.227 34.781 1.00 25.47 352 ALA A CA 1
ATOM 2512 C C . ALA A 1 352 ? -21.875 -34.364 34.663 1.00 25.47 352 ALA A C 1
ATOM 2514 O O . ALA A 1 352 ? -21.316 -34.508 33.588 1.00 25.47 352 ALA A O 1
ATOM 2515 N N . VAL A 1 353 ? -21.112 -34.468 35.760 1.00 22.92 353 VAL A N 1
ATOM 2516 C CA . VAL A 1 353 ? -21.311 -35.367 36.918 1.00 22.92 353 VAL A CA 1
ATOM 2517 C C . VAL A 1 353 ? -20.919 -34.699 38.247 1.00 22.92 353 VAL A C 1
ATOM 2519 O O . VAL A 1 353 ? -19.913 -34.008 38.350 1.00 22.92 353 VAL A O 1
ATOM 2522 N N . CYS A 1 354 ? -21.694 -34.970 39.299 1.00 22.00 354 CYS A N 1
ATOM 2523 C CA . CYS A 1 354 ? -21.448 -34.494 40.662 1.00 22.00 354 CYS A CA 1
ATOM 2524 C C . CYS A 1 354 ? -20.304 -35.246 41.367 1.00 22.00 354 CYS A C 1
ATOM 2526 O O . CYS A 1 354 ? -20.376 -36.469 41.461 1.00 22.00 354 CYS A O 1
ATOM 2528 N N . PHE A 1 355 ? -19.372 -34.519 42.001 1.00 22.19 355 PHE A N 1
ATOM 2529 C CA . PHE A 1 355 ? -18.738 -34.949 43.258 1.00 22.19 355 PHE A CA 1
ATOM 2530 C C . PHE A 1 355 ? -18.457 -33.768 44.211 1.00 22.19 355 PHE A C 1
ATOM 2532 O O . PHE A 1 355 ? -17.468 -33.061 44.086 1.00 22.19 355 PHE A O 1
ATOM 2539 N N . ILE A 1 356 ? -19.374 -33.606 45.172 1.00 23.56 356 ILE A N 1
ATOM 2540 C CA . ILE A 1 356 ? -19.200 -33.188 46.581 1.00 23.56 356 ILE A CA 1
ATOM 2541 C C . ILE A 1 356 ? -18.114 -32.135 46.904 1.00 23.56 356 ILE A C 1
ATOM 2543 O O . ILE A 1 356 ? -16.917 -32.404 46.927 1.00 23.56 356 ILE A O 1
ATOM 2547 N N . CYS A 1 357 ? -18.587 -30.969 47.351 1.00 24.16 357 CYS A N 1
ATOM 2548 C CA . CYS A 1 357 ? -17.804 -29.931 48.024 1.00 24.16 357 CYS A CA 1
ATOM 2549 C C . CYS A 1 357 ? -17.304 -30.371 49.417 1.00 24.16 357 CYS A C 1
ATOM 2551 O O . CYS A 1 357 ? -18.083 -30.896 50.215 1.00 24.16 357 CYS A O 1
ATOM 2553 N N . VAL A 1 358 ? -16.052 -30.035 49.753 1.00 22.59 358 VAL A N 1
ATOM 2554 C CA . VAL A 1 358 ? -15.603 -29.806 51.138 1.00 22.59 358 VAL A CA 1
ATOM 2555 C C . VAL A 1 358 ? -14.774 -28.521 51.161 1.00 22.59 358 VAL A C 1
ATOM 2557 O O . VAL A 1 358 ? -13.814 -28.385 50.409 1.00 22.59 358 VAL A O 1
ATOM 2560 N N . ALA A 1 359 ? -15.155 -27.569 52.011 1.00 28.67 359 ALA A N 1
ATOM 2561 C CA . ALA A 1 359 ? -14.481 -26.281 52.131 1.00 28.67 359 ALA A CA 1
ATOM 2562 C C . ALA A 1 359 ? -13.257 -26.351 53.062 1.00 28.67 359 ALA A C 1
ATOM 2564 O O . ALA A 1 359 ? -13.346 -26.917 54.152 1.00 28.67 359 ALA A O 1
ATOM 2565 N N . GLY A 1 360 ? -12.159 -25.687 52.683 1.00 23.55 360 GLY A N 1
ATOM 2566 C CA . GLY A 1 360 ? -11.056 -25.370 53.596 1.00 23.55 360 GLY A CA 1
ATOM 2567 C C . GLY A 1 360 ? -9.670 -25.306 52.946 1.00 23.55 360 GLY A C 1
ATOM 2568 O O . GLY A 1 360 ? -9.235 -26.279 52.346 1.00 23.55 360 GLY A O 1
ATOM 2569 N N . LEU A 1 361 ? -8.965 -24.195 53.209 1.00 24.61 361 LEU A N 1
ATOM 2570 C CA . LEU A 1 361 ? -7.524 -23.939 53.003 1.00 24.61 361 LEU A CA 1
ATOM 2571 C C . LEU A 1 361 ? -7.004 -23.708 51.566 1.00 24.61 361 LEU A C 1
ATOM 2573 O O . LEU A 1 361 ? -7.010 -24.597 50.727 1.00 24.61 361 LEU A O 1
ATOM 2577 N N . GLY A 1 362 ? -6.351 -22.550 51.385 1.00 24.41 362 GLY A N 1
ATOM 2578 C CA . GLY A 1 362 ? -5.139 -22.448 50.558 1.00 24.41 362 GLY A CA 1
ATOM 2579 C C . GLY A 1 362 ? -5.223 -21.596 49.288 1.00 24.41 362 GLY A C 1
ATOM 2580 O O . GLY A 1 362 ? -5.518 -22.104 48.214 1.00 24.41 362 GLY A O 1
ATOM 2581 N N . PHE A 1 363 ? -4.813 -20.327 49.383 1.00 27.80 363 PHE A N 1
ATOM 2582 C CA . PHE A 1 363 ? -4.288 -19.590 48.226 1.00 27.80 363 PHE A CA 1
ATOM 2583 C C . PHE A 1 363 ? -3.004 -20.284 47.736 1.00 27.80 363 PHE A C 1
ATOM 2585 O O . PHE A 1 363 ? -2.044 -20.370 48.505 1.00 27.80 363 PHE A O 1
ATOM 2592 N N . LEU A 1 364 ? -2.933 -20.702 46.467 1.00 24.03 364 LEU A N 1
ATOM 2593 C CA . LEU A 1 364 ? -1.642 -20.870 45.795 1.00 24.03 364 LEU A CA 1
ATOM 2594 C C . LEU A 1 364 ? -1.722 -20.578 44.291 1.00 24.03 364 LEU A C 1
ATOM 2596 O O . LEU A 1 364 ? -2.557 -21.099 43.562 1.00 24.03 364 LEU A O 1
ATOM 2600 N N . ILE A 1 365 ? -0.800 -19.716 43.878 1.00 28.84 365 ILE A N 1
ATOM 2601 C CA . ILE A 1 365 ? -0.539 -19.196 42.536 1.00 28.84 365 ILE A CA 1
ATOM 2602 C C . ILE A 1 365 ? -0.519 -20.294 41.459 1.00 28.84 365 ILE A C 1
ATOM 2604 O O . ILE A 1 365 ? 0.261 -21.238 41.557 1.00 28.84 365 ILE A O 1
ATOM 2608 N N . ALA A 1 366 ? -1.252 -20.072 40.364 1.00 23.11 366 ALA A N 1
ATOM 2609 C CA . ALA A 1 366 ? -1.094 -20.792 39.098 1.00 23.11 366 ALA A CA 1
ATOM 2610 C C . ALA A 1 366 ? -0.988 -19.808 37.914 1.00 23.11 366 ALA A C 1
ATOM 2612 O O . ALA A 1 366 ? -1.833 -19.773 37.025 1.00 23.11 366 ALA A O 1
ATOM 2613 N N . ARG A 1 367 ? 0.070 -18.982 37.897 1.00 26.59 367 ARG A N 1
ATOM 2614 C CA . ARG A 1 367 ? 0.471 -18.236 36.689 1.00 26.59 367 ARG A CA 1
ATOM 2615 C C . ARG A 1 367 ? 1.259 -19.166 35.757 1.00 26.59 367 ARG A C 1
ATOM 2617 O O . ARG A 1 367 ? 2.127 -19.892 36.230 1.00 26.59 367 ARG A O 1
ATOM 2624 N N . ARG A 1 368 ? 1.034 -19.026 34.444 1.00 27.98 368 ARG A N 1
ATOM 2625 C CA . ARG A 1 368 ? 1.751 -19.676 33.322 1.00 27.98 368 ARG A CA 1
ATOM 2626 C C . ARG A 1 368 ? 1.586 -21.197 33.176 1.00 27.98 368 ARG A C 1
ATOM 2628 O O . ARG A 1 368 ? 2.482 -21.953 33.539 1.00 27.98 368 ARG A O 1
ATOM 2635 N N . LEU A 1 369 ? 0.554 -21.608 32.436 1.00 23.91 369 LEU A N 1
ATOM 2636 C CA . LEU A 1 369 ? 0.690 -22.720 31.487 1.00 23.91 369 LEU A CA 1
ATOM 2637 C C . LEU A 1 369 ? -0.364 -22.645 30.365 1.00 23.91 369 LEU A C 1
ATOM 2639 O O . LEU A 1 369 ? -1.401 -23.274 30.489 1.00 23.91 369 LEU A O 1
ATOM 2643 N N . PHE A 1 370 ? -0.103 -21.880 29.295 1.00 26.02 370 PHE A N 1
ATOM 2644 C CA . PHE A 1 370 ? -0.510 -22.209 27.909 1.00 26.02 370 PHE A CA 1
ATOM 2645 C C . PHE A 1 370 ? 0.083 -21.221 26.882 1.00 26.02 370 PHE A C 1
ATOM 2647 O O . PHE A 1 370 ? -0.609 -20.512 26.165 1.00 26.02 370 PHE A O 1
ATOM 2654 N N . ALA A 1 371 ? 1.412 -21.210 26.784 1.00 25.42 371 ALA A N 1
ATOM 2655 C CA . ALA A 1 371 ? 2.116 -20.761 25.586 1.00 25.42 371 ALA A CA 1
ATOM 2656 C C . ALA A 1 371 ? 3.394 -21.598 25.440 1.00 25.42 371 ALA A C 1
ATOM 2658 O O . ALA A 1 371 ? 4.073 -21.844 26.437 1.00 25.42 371 ALA A O 1
ATOM 2659 N N . ARG A 1 372 ? 3.721 -21.995 24.201 1.00 27.14 372 ARG A N 1
ATOM 2660 C CA . ARG A 1 372 ? 4.858 -22.856 23.799 1.00 27.14 372 ARG A CA 1
ATOM 2661 C C . ARG A 1 372 ? 4.766 -24.345 24.179 1.00 27.14 372 ARG A C 1
ATOM 2663 O O . ARG A 1 372 ? 5.430 -24.794 25.102 1.00 27.14 372 ARG A O 1
ATOM 2670 N N . PHE A 1 373 ? 4.075 -25.120 23.340 1.00 27.03 373 PHE A N 1
ATOM 2671 C CA . PHE A 1 373 ? 4.551 -26.443 22.900 1.00 27.03 373 PHE A CA 1
ATOM 2672 C C . PHE A 1 373 ? 4.063 -26.714 21.470 1.00 27.03 373 PHE A C 1
ATOM 2674 O O . PHE A 1 373 ? 3.052 -27.370 21.244 1.00 27.03 373 PHE A O 1
ATOM 2681 N N . ALA A 1 374 ? 4.794 -26.160 20.503 1.00 28.25 374 ALA A N 1
ATOM 2682 C CA . ALA A 1 374 ? 4.628 -26.441 19.079 1.00 28.25 374 ALA A CA 1
ATOM 2683 C C . ALA A 1 374 ? 5.991 -26.433 18.359 1.00 28.25 374 ALA A C 1
ATOM 2685 O O . ALA A 1 374 ? 6.089 -25.912 17.261 1.00 28.25 374 ALA A O 1
ATOM 2686 N N . GLU A 1 375 ? 7.038 -26.962 19.010 1.00 32.88 375 GLU A N 1
ATOM 2687 C CA . GLU A 1 375 ? 8.312 -27.376 18.388 1.00 32.88 375 GLU A CA 1
ATOM 2688 C C . GLU A 1 375 ? 9.229 -28.058 19.425 1.00 32.88 375 GLU A C 1
ATOM 2690 O O . GLU A 1 375 ? 10.117 -27.449 20.015 1.00 32.88 375 GLU A O 1
ATOM 2695 N N . ALA A 1 376 ? 8.957 -29.334 19.698 1.00 27.03 376 ALA A N 1
ATOM 2696 C CA . ALA A 1 376 ? 9.905 -30.348 20.177 1.00 27.03 376 ALA A CA 1
ATOM 2697 C C . ALA A 1 376 ? 9.133 -31.669 20.264 1.00 27.03 376 ALA A C 1
ATOM 2699 O O . ALA A 1 376 ? 8.072 -31.724 20.886 1.00 27.03 376 ALA A O 1
ATOM 2700 N N . GLY A 1 377 ? 9.623 -32.708 19.591 1.00 28.08 377 GLY A N 1
ATOM 2701 C CA . GLY A 1 377 ? 9.011 -34.030 19.649 1.00 28.08 377 GLY A CA 1
ATOM 2702 C C . GLY A 1 377 ? 9.397 -34.816 20.902 1.00 28.08 377 GLY A C 1
ATOM 2703 O O . GLY A 1 377 ? 10.206 -34.376 21.712 1.00 28.08 377 GLY A O 1
ATOM 2704 N N . GLU A 1 378 ? 8.867 -36.036 20.937 1.00 28.81 378 GLU A N 1
ATOM 2705 C CA . GLU A 1 378 ? 9.144 -37.115 21.892 1.00 28.81 378 GLU A CA 1
ATOM 2706 C C . GLU A 1 378 ? 8.409 -37.034 23.240 1.00 28.81 378 GLU A C 1
ATOM 2708 O O . GLU A 1 378 ? 8.265 -36.000 23.886 1.00 28.81 378 GLU A O 1
ATOM 2713 N N . ALA A 1 379 ? 7.866 -38.189 23.614 1.00 28.02 379 ALA A N 1
ATOM 2714 C CA . ALA A 1 379 ? 7.025 -38.397 24.778 1.00 28.02 379 ALA A CA 1
ATOM 2715 C C . ALA A 1 379 ? 7.771 -39.252 25.798 1.00 28.02 379 ALA A C 1
ATOM 2717 O O . ALA A 1 379 ? 8.529 -40.130 25.399 1.00 28.02 379 ALA A O 1
ATOM 2718 N N . GLU A 1 380 ? 7.425 -39.130 27.079 1.00 25.58 380 GLU A N 1
ATOM 2719 C CA . GLU A 1 380 ? 7.293 -40.327 27.912 1.00 25.58 380 GLU A CA 1
ATOM 2720 C C . GLU A 1 380 ? 6.345 -40.110 29.098 1.00 25.58 380 GLU A C 1
ATOM 2722 O O . GLU A 1 380 ? 6.277 -39.038 29.700 1.00 25.58 380 GLU A O 1
ATOM 2727 N N . LEU A 1 381 ? 5.568 -41.150 29.404 1.00 26.86 381 LEU A N 1
ATOM 2728 C CA . LEU A 1 381 ? 4.557 -41.166 30.455 1.00 26.86 381 LEU A CA 1
ATOM 2729 C C . LEU A 1 381 ? 5.129 -41.897 31.678 1.00 26.86 381 LEU A C 1
ATOM 2731 O O . LEU A 1 381 ? 5.278 -43.117 31.643 1.00 26.86 381 LEU A O 1
ATOM 2735 N N . ALA A 1 382 ? 5.408 -41.182 32.769 1.00 25.17 382 ALA A N 1
ATOM 2736 C CA . ALA A 1 382 ? 5.942 -41.776 33.997 1.00 25.17 382 ALA A CA 1
ATOM 2737 C C . ALA A 1 382 ? 4.989 -41.582 35.187 1.00 25.17 382 ALA A C 1
ATOM 2739 O O . ALA A 1 382 ? 4.986 -40.553 35.859 1.00 25.17 382 ALA A O 1
ATOM 2740 N N . THR A 1 383 ? 4.181 -42.604 35.471 1.00 32.19 383 THR A N 1
ATOM 2741 C CA . THR A 1 383 ? 3.390 -42.697 36.706 1.00 32.19 383 THR A CA 1
ATOM 2742 C C . THR A 1 383 ? 4.265 -43.132 37.882 1.00 32.19 383 THR A C 1
ATOM 2744 O O . THR A 1 383 ? 4.925 -44.169 37.786 1.00 32.19 383 THR A O 1
ATOM 2747 N N . SER A 1 384 ? 4.179 -42.464 39.036 1.00 25.34 384 SER A N 1
ATOM 2748 C CA . SER A 1 384 ? 4.586 -43.074 40.309 1.00 25.34 384 SER A CA 1
ATOM 2749 C C . SER A 1 384 ? 3.624 -42.735 41.453 1.00 25.34 384 SER A C 1
ATOM 2751 O O . SER A 1 384 ? 3.367 -41.588 41.804 1.00 25.34 384 SER A O 1
ATOM 2753 N N . THR A 1 385 ? 3.056 -43.795 42.020 1.00 27.23 385 THR A N 1
ATOM 2754 C CA . THR A 1 385 ? 2.287 -43.807 43.269 1.00 27.23 385 THR A CA 1
ATOM 2755 C C . THR A 1 385 ? 3.196 -43.594 44.486 1.00 27.23 385 THR A C 1
ATOM 2757 O O . THR A 1 385 ? 4.391 -43.835 44.383 1.00 27.23 385 THR A O 1
ATOM 2760 N N . TRP A 1 386 ? 2.636 -43.235 45.647 1.00 27.31 386 TRP A N 1
ATOM 2761 C CA . TRP A 1 386 ? 2.700 -43.939 46.956 1.00 27.31 386 TRP A CA 1
ATOM 2762 C C . TRP A 1 386 ? 2.086 -43.014 48.054 1.00 27.31 386 TRP A C 1
ATOM 2764 O O . TRP A 1 386 ? 1.920 -41.820 47.805 1.00 27.31 386 TRP A O 1
ATOM 2774 N N . PRO A 1 387 ? 1.598 -43.540 49.199 1.00 35.78 387 PRO A N 1
ATOM 2775 C CA . PRO A 1 387 ? 0.450 -42.960 49.908 1.00 35.78 387 PRO A CA 1
ATOM 2776 C C . PRO A 1 387 ? 0.787 -42.138 51.165 1.00 35.78 387 PRO A C 1
ATOM 2778 O O . PRO A 1 387 ? 1.809 -42.338 51.818 1.00 35.78 387 PRO A O 1
ATOM 2781 N N . LEU A 1 388 ? -0.162 -41.285 51.564 1.00 29.44 388 LEU A N 1
ATOM 2782 C CA . LEU A 1 388 ? -0.173 -40.599 52.859 1.00 29.44 388 LEU A CA 1
ATOM 2783 C C . LEU A 1 388 ? -0.678 -41.533 53.972 1.00 29.44 388 LEU A C 1
ATOM 2785 O O . LEU A 1 388 ? -1.813 -42.006 53.922 1.00 29.44 388 LEU A O 1
ATOM 2789 N N . THR A 1 389 ? 0.127 -41.741 55.013 1.00 32.50 389 THR A N 1
ATOM 2790 C CA . THR A 1 389 ? -0.335 -42.271 56.308 1.00 32.50 389 THR A CA 1
ATOM 2791 C C . THR A 1 389 ? -0.652 -41.110 57.241 1.00 32.50 389 THR A C 1
ATOM 2793 O O . THR A 1 389 ? 0.210 -40.265 57.479 1.00 32.50 389 THR A O 1
ATOM 2796 N N . GLY A 1 390 ? -1.877 -41.057 57.762 1.00 31.31 390 GLY A N 1
ATOM 2797 C CA . GLY A 1 390 ? -2.313 -39.965 58.628 1.00 31.31 390 GLY A CA 1
ATOM 2798 C C . GLY A 1 390 ? -1.825 -40.099 60.068 1.00 31.31 390 GLY A C 1
ATOM 2799 O O . GLY A 1 390 ? -1.875 -41.186 60.635 1.00 31.31 390 GLY A O 1
ATOM 2800 N N . ASP A 1 391 ? -1.437 -38.970 60.659 1.00 33.06 391 ASP A N 1
ATOM 2801 C CA . ASP A 1 391 ? -1.688 -38.651 62.066 1.00 33.06 391 ASP A CA 1
ATOM 2802 C C . ASP A 1 391 ? -1.473 -37.141 62.313 1.00 33.06 391 ASP A C 1
ATOM 2804 O O . ASP A 1 391 ? -0.920 -36.451 61.460 1.00 33.06 391 ASP A O 1
ATOM 2808 N N . GLN A 1 392 ? -1.871 -36.640 63.490 1.00 30.39 392 GLN A N 1
ATOM 2809 C CA . GLN A 1 392 ? -1.719 -35.236 63.947 1.00 30.39 392 GLN A CA 1
ATOM 2810 C C . GLN A 1 392 ? -2.708 -34.195 63.379 1.00 30.39 392 GLN A C 1
ATOM 2812 O O . GLN A 1 392 ? -2.332 -33.114 62.929 1.00 30.39 392 GLN A O 1
ATOM 2817 N N . LEU A 1 393 ? -4.006 -34.463 63.542 1.00 27.66 393 LEU A N 1
ATOM 2818 C CA . LEU A 1 393 ? -5.037 -33.419 63.566 1.00 27.66 393 LEU A CA 1
ATOM 2819 C C . LEU A 1 393 ? -5.206 -32.922 65.018 1.00 27.66 393 LEU A C 1
ATOM 2821 O O . LEU A 1 393 ? -5.746 -33.642 65.861 1.00 27.66 393 LEU A O 1
ATOM 2825 N N . ARG A 1 394 ? -4.739 -31.706 65.333 1.00 30.47 394 ARG A N 1
ATOM 2826 C CA . ARG A 1 394 ? -5.073 -30.984 66.578 1.00 30.47 394 ARG A CA 1
ATOM 2827 C C . ARG A 1 394 ? -5.250 -29.486 66.309 1.00 30.47 394 ARG A C 1
ATOM 2829 O O . ARG A 1 394 ? -4.252 -28.791 66.185 1.00 30.47 394 ARG A O 1
ATOM 2836 N N . MET A 1 395 ? -6.533 -29.101 66.255 1.00 35.28 395 MET A N 1
ATOM 2837 C CA . MET A 1 395 ? -7.153 -27.760 66.347 1.00 35.28 395 MET A CA 1
ATOM 2838 C C . MET A 1 395 ? -6.304 -26.554 65.936 1.00 35.28 395 MET A C 1
ATOM 2840 O O . MET A 1 395 ? -5.522 -26.077 66.785 1.00 35.28 395 MET A O 1
#

Radius of gyration: 30.38 Å; Cα contacts (8 Å, |Δi|>4): 1247; chains: 1; bounding box: 66×57×106 Å

Solvent-accessible surface area (backbone atoms only — not comparable to full-atom values): 19599 Å² total; per-residue (Å²): 131,88,82,75,77,67,75,54,76,61,79,88,65,96,70,86,71,78,90,50,66,46,73,37,45,75,77,30,54,41,54,48,78,46,56,62,41,78,37,38,37,40,31,59,14,25,40,36,42,41,37,19,75,50,22,33,52,34,47,38,38,34,51,21,30,42,37,40,44,34,48,23,30,31,55,28,33,42,38,34,51,20,33,43,37,39,38,37,51,77,19,32,28,62,21,37,41,39,32,52,19,32,42,34,40,37,39,29,17,40,30,61,27,40,37,38,29,53,16,34,41,34,41,34,30,52,67,20,36,29,62,28,37,40,37,29,46,43,13,40,37,39,34,36,27,15,41,31,60,28,41,37,38,28,51,44,12,40,33,41,36,39,13,60,69,14,40,32,62,28,36,38,40,29,41,43,12,41,38,40,38,32,44,58,17,40,33,60,29,42,36,40,29,23,52,65,2,37,36,35,36,33,39,30,39,28,61,28,34,44,36,30,20,55,59,2,35,38,42,33,41,27,24,40,29,60,25,35,39,38,32,42,19,23,37,40,38,38,32,42,66,26,37,34,53,50,18,37,41,29,55,17,28,40,37,39,41,32,47,34,57,40,47,74,23,43,37,35,37,22,29,62,12,37,40,38,39,35,64,56,48,73,62,34,34,43,19,65,43,24,56,93,20,66,20,35,42,38,43,42,71,96,62,24,77,60,91,75,90,43,32,33,57,74,48,45,41,39,39,78,44,40,78,58,87,78,67,68,60,56,82,36,72,43,51,30,48,82,87,54,92,74,91,62,72,75,82,88,76,89,75,88,83,91,81,82,91,80,91,81,87,80,94,74,89,83,80,87,90,90,80,88,90,89,84,79,83,90,85,84,90,83,87,82,88,86,85,89,81,88,80,87,90,79,134